Protein AF-0000000071092059 (afdb_homodimer)

Structure (mmCIF, N/CA/C/O backbone):
data_AF-0000000071092059-model_v1
#
loop_
_entity.id
_entity.type
_entity.pdbx_description
1 polymer 'AIMP2 thioredoxin-like domain-containing protein'
#
loop_
_atom_site.group_PDB
_atom_site.id
_atom_site.type_symbol
_atom_site.label_atom_id
_atom_site.label_alt_id
_atom_site.label_comp_id
_atom_site.label_asym_id
_atom_site.label_entity_id
_atom_site.label_seq_id
_atom_site.pdbx_PDB_ins_code
_atom_site.Cartn_x
_atom_site.Cartn_y
_atom_site.Cartn_z
_atom_site.occupancy
_atom_site.B_iso_or_equiv
_atom_site.auth_seq_id
_atom_site.auth_comp_id
_atom_site.auth_asym_id
_atom_site.auth_atom_id
_atom_site.pdbx_PDB_model_num
ATOM 1 N N . MET A 1 1 ? 68.812 41.031 -18.5 1 22.55 1 MET A N 1
ATOM 2 C CA . MET A 1 1 ? 69.562 40.469 -17.375 1 22.55 1 MET A CA 1
ATOM 3 C C . MET A 1 1 ? 68.625 39.969 -16.297 1 22.55 1 MET A C 1
ATOM 5 O O . MET A 1 1 ? 67.75 40.719 -15.797 1 22.55 1 MET A O 1
ATOM 9 N N . SER A 1 2 ? 68.188 38.656 -16.281 1 24.08 2 SER A N 1
ATOM 10 C CA . SER A 1 2 ? 67.125 37.75 -15.906 1 24.08 2 SER A CA 1
ATOM 11 C C . SER A 1 2 ? 67.125 37.5 -14.398 1 24.08 2 SER A C 1
ATOM 13 O O . SER A 1 2 ? 67.062 36.344 -13.961 1 24.08 2 SER A O 1
ATOM 15 N N . GLY A 1 3 ? 67.312 38.469 -13.609 1 25.03 3 GLY A N 1
ATOM 16 C CA . GLY A 1 3 ? 67.812 38.219 -12.25 1 25.03 3 GLY A CA 1
ATOM 17 C C . GLY A 1 3 ? 66.75 37.562 -11.375 1 25.03 3 GLY A C 1
ATOM 18 O O . GLY A 1 3 ? 65.625 38 -11.328 1 25.03 3 GLY A O 1
ATOM 19 N N . THR A 1 4 ? 66.812 36.219 -11.141 1 28.39 4 THR A N 1
ATOM 20 C CA . THR A 1 4 ? 66.062 35.125 -10.602 1 28.39 4 THR A CA 1
ATOM 21 C C . THR A 1 4 ? 65.75 35.312 -9.117 1 28.39 4 THR A C 1
ATOM 23 O O . THR A 1 4 ? 66.688 35.438 -8.312 1 28.39 4 THR A O 1
ATOM 26 N N . SER A 1 5 ? 64.812 36.156 -8.781 1 27.59 5 SER A N 1
ATOM 27 C CA . SER A 1 5 ? 64.562 36.594 -7.422 1 27.59 5 SER A CA 1
ATOM 28 C C . SER A 1 5 ? 64.375 35.406 -6.473 1 27.59 5 SER A C 1
ATOM 30 O O . SER A 1 5 ? 63.656 34.469 -6.773 1 27.59 5 SER A O 1
ATOM 32 N N . GLY A 1 6 ? 65.375 35 -5.691 1 26.67 6 GLY A N 1
ATOM 33 C CA . GLY A 1 6 ? 65.688 33.875 -4.805 1 26.67 6 GLY A CA 1
ATOM 34 C C . GLY A 1 6 ? 64.688 33.719 -3.656 1 26.67 6 GLY A C 1
ATOM 35 O O . GLY A 1 6 ? 64.5 34.656 -2.893 1 26.67 6 GLY A O 1
ATOM 36 N N . MET A 1 7 ? 63.594 33.094 -3.852 1 26.64 7 MET A N 1
ATOM 37 C CA . MET A 1 7 ? 62.406 32.906 -3.018 1 26.64 7 MET A CA 1
ATOM 38 C C . MET A 1 7 ? 62.781 32.344 -1.651 1 26.64 7 MET A C 1
ATOM 40 O O . MET A 1 7 ? 63.469 31.312 -1.564 1 26.64 7 MET A O 1
ATOM 44 N N . PHE A 1 8 ? 62.875 33.094 -0.642 1 26.41 8 PHE A N 1
ATOM 45 C CA . PHE A 1 8 ? 63.406 32.875 0.701 1 26.41 8 PHE A CA 1
ATOM 46 C C . PHE A 1 8 ? 62.625 31.797 1.422 1 26.41 8 PHE A C 1
ATOM 48 O O . PHE A 1 8 ? 61.375 31.797 1.399 1 26.41 8 PHE A O 1
ATOM 55 N N . LYS A 1 9 ? 63.062 30.516 1.515 1 28.25 9 LYS A N 1
ATOM 56 C CA . LYS A 1 9 ? 62.625 29.219 2.018 1 28.25 9 LYS A CA 1
ATOM 57 C C . LYS A 1 9 ? 62.406 29.266 3.525 1 28.25 9 LYS A C 1
ATOM 59 O O . LYS A 1 9 ? 63.344 29.484 4.297 1 28.25 9 LYS A O 1
ATOM 64 N N . LEU A 1 10 ? 61.344 29.922 3.93 1 23.77 10 LEU A N 1
ATOM 65 C CA . LEU A 1 10 ? 61.25 30.141 5.371 1 23.77 10 LEU A CA 1
ATOM 66 C C . LEU A 1 10 ? 61.312 28.812 6.125 1 23.77 10 LEU A C 1
ATOM 68 O O . LEU A 1 10 ? 60.781 27.797 5.66 1 23.77 10 LEU A O 1
ATOM 72 N N . LYS A 1 11 ? 62.25 28.562 6.98 1 27.44 11 LYS A N 1
ATOM 73 C CA . LYS A 1 11 ? 62.75 27.406 7.723 1 27.44 11 LYS A CA 1
ATOM 74 C C . LYS A 1 11 ? 61.719 26.938 8.758 1 27.44 11 LYS A C 1
ATOM 76 O O . LYS A 1 11 ? 61.25 27.734 9.562 1 27.44 11 LYS A O 1
ATOM 81 N N . PRO A 1 12 ? 60.938 25.906 8.461 1 30.03 12 PRO A N 1
ATOM 82 C CA . PRO A 1 12 ? 59.781 25.469 9.273 1 30.03 12 PRO A CA 1
ATOM 83 C C . PRO A 1 12 ? 60.188 25.141 10.711 1 30.03 12 PRO A C 1
ATOM 85 O O . PRO A 1 12 ? 61.188 24.453 10.945 1 30.03 12 PRO A O 1
ATOM 88 N N . PHE A 1 13 ? 60.156 26 11.602 1 24.83 13 PHE A N 1
ATOM 89 C CA . PHE A 1 13 ? 60.781 25.938 12.914 1 24.83 13 PHE A CA 1
ATOM 90 C C . PHE A 1 13 ? 60.344 24.688 13.672 1 24.83 13 PHE A C 1
ATOM 92 O O . PHE A 1 13 ? 61.156 24.031 14.32 1 24.83 13 PHE A O 1
ATOM 99 N N . TYR A 1 14 ? 59.031 24.578 14 1 26.55 14 TYR A N 1
ATOM 100 C CA . TYR A 1 14 ? 58.75 24.109 15.352 1 26.55 14 TYR A CA 1
ATOM 101 C C . TYR A 1 14 ? 58.938 22.609 15.453 1 26.55 14 TYR A C 1
ATOM 103 O O . TYR A 1 14 ? 58.562 21.859 14.555 1 26.55 14 TYR A O 1
ATOM 111 N N . ASP A 1 15 ? 59.938 22.109 16.094 1 25.19 15 ASP A N 1
ATOM 112 C CA . ASP A 1 15 ? 60.531 20.797 16.359 1 25.19 15 ASP A CA 1
ATOM 113 C C . ASP A 1 15 ? 59.594 19.922 17.188 1 25.19 15 ASP A C 1
ATOM 115 O O . ASP A 1 15 ? 59.219 20.281 18.312 1 25.19 15 ASP A O 1
ATOM 119 N N . PHE A 1 16 ? 58.562 19.344 16.625 1 24.44 16 PHE A N 1
ATOM 120 C CA . PHE A 1 16 ? 57.531 18.531 17.219 1 24.44 16 PHE A CA 1
ATOM 121 C C . PHE A 1 16 ? 58.094 17.438 18.109 1 24.44 16 PHE A C 1
ATOM 123 O O . PHE A 1 16 ? 58.688 16.469 17.609 1 24.44 16 PHE A O 1
ATOM 130 N N . ASP A 1 17 ? 58.812 17.719 19.125 1 25 17 ASP A N 1
ATOM 131 C CA . ASP A 1 17 ? 59.469 16.719 19.984 1 25 17 ASP A CA 1
ATOM 132 C C . ASP A 1 17 ? 58.469 15.641 20.406 1 25 17 ASP A C 1
ATOM 134 O O . ASP A 1 17 ? 57.344 15.945 20.797 1 25 17 ASP A O 1
ATOM 138 N N . LYS A 1 18 ? 58.656 14.336 20.125 1 28.66 18 LYS A N 1
ATOM 139 C CA . LYS A 1 18 ? 58.094 12.992 20.094 1 28.66 18 LYS A CA 1
ATOM 140 C C . LYS A 1 18 ? 57.688 12.531 21.484 1 28.66 18 LYS A C 1
ATOM 142 O O . LYS A 1 18 ? 58.375 11.688 22.078 1 28.66 18 LYS A O 1
ATOM 147 N N . THR A 1 19 ? 57.219 13.25 22.344 1 27.25 19 THR A N 1
ATOM 148 C CA . THR A 1 19 ? 57.25 12.82 23.734 1 27.25 19 THR A CA 1
ATOM 149 C C . THR A 1 19 ? 56.469 11.523 23.922 1 27.25 19 THR A C 1
ATOM 151 O O . THR A 1 19 ? 55.344 11.398 23.453 1 27.25 19 THR A O 1
ATOM 154 N N . GLN A 1 20 ? 57.094 10.398 24.344 1 27.36 20 GLN A N 1
ATOM 155 C CA . GLN A 1 20 ? 56.938 8.953 24.516 1 27.36 20 GLN A CA 1
ATOM 156 C C . GLN A 1 20 ? 55.844 8.617 25.5 1 27.36 20 GLN A C 1
ATOM 158 O O . GLN A 1 20 ? 55.938 8.914 26.688 1 27.36 20 GLN A O 1
ATOM 163 N N . ILE A 1 21 ? 54.656 9.047 25.266 1 29.7 21 ILE A N 1
ATOM 164 C CA . ILE A 1 21 ? 53.75 8.844 26.391 1 29.7 21 ILE A CA 1
ATOM 165 C C . ILE A 1 21 ? 53.625 7.355 26.703 1 29.7 21 ILE A C 1
ATOM 167 O O . ILE A 1 21 ? 53.375 6.543 25.812 1 29.7 21 ILE A O 1
ATOM 171 N N . ASP A 1 22 ? 54.188 6.898 27.781 1 26.23 22 ASP A N 1
ATOM 172 C CA . ASP A 1 22 ? 54.375 5.578 28.359 1 26.23 22 ASP A CA 1
ATOM 173 C C . ASP A 1 22 ? 53.062 4.867 28.609 1 26.23 22 ASP A C 1
ATOM 175 O O . ASP A 1 22 ? 52.188 5.375 29.328 1 26.23 22 ASP A O 1
ATOM 179 N N . LEU A 1 23 ? 52.469 4.273 27.609 1 28.61 23 LEU A N 1
ATOM 180 C CA . LEU A 1 23 ? 51.188 3.588 27.562 1 28.61 23 LEU A CA 1
ATOM 181 C C . LEU A 1 23 ? 51.125 2.48 28.609 1 28.61 23 LEU A C 1
ATOM 183 O O . LEU A 1 23 ? 52.031 1.676 28.734 1 28.61 23 LEU A O 1
ATOM 187 N N . PRO A 1 24 ? 50.406 2.633 29.719 1 26.77 24 PRO A N 1
ATOM 188 C CA . PRO A 1 24 ? 50.531 1.695 30.844 1 26.77 24 PRO A CA 1
ATOM 189 C C . PRO A 1 24 ? 50.25 0.25 30.422 1 26.77 24 PRO A C 1
ATOM 191 O O . PRO A 1 24 ? 49.531 0.003 29.469 1 26.77 24 PRO A O 1
ATOM 194 N N . ASP A 1 25 ? 51.188 -0.756 30.562 1 25.5 25 ASP A N 1
ATOM 195 C CA . ASP A 1 25 ? 51.5 -2.137 30.188 1 25.5 25 ASP A CA 1
ATOM 196 C C . ASP A 1 25 ? 50.5 -3.104 30.812 1 25.5 25 ASP A C 1
ATOM 198 O O . ASP A 1 25 ? 50.719 -4.312 30.844 1 25.5 25 ASP A O 1
ATOM 202 N N . CYS A 1 26 ? 49.438 -2.766 31.547 1 25.91 26 CYS A N 1
ATOM 203 C CA . CYS A 1 26 ? 49.062 -3.758 32.531 1 25.91 26 CYS A CA 1
ATOM 204 C C . CYS A 1 26 ? 48.5 -5.02 31.891 1 25.91 26 CYS A C 1
ATOM 206 O O . CYS A 1 26 ? 47.375 -5.047 31.438 1 25.91 26 CYS A O 1
ATOM 208 N N . MET A 1 27 ? 49.219 -5.734 31.016 1 24.56 27 MET A N 1
ATOM 209 C CA . MET A 1 27 ? 48.812 -6.836 30.141 1 24.56 27 MET A CA 1
ATOM 210 C C . MET A 1 27 ? 48.469 -8.086 30.953 1 24.56 27 MET A C 1
ATOM 212 O O . MET A 1 27 ? 49.375 -8.648 31.609 1 24.56 27 MET A O 1
ATOM 216 N N . PHE A 1 28 ? 47.438 -8.188 31.734 1 25.17 28 PHE A N 1
ATOM 217 C CA . PHE A 1 28 ? 47.344 -9.359 32.594 1 25.17 28 PHE A CA 1
ATOM 218 C C . PHE A 1 28 ? 47.469 -10.641 31.781 1 25.17 28 PHE A C 1
ATOM 220 O O . PHE A 1 28 ? 46.844 -10.75 30.719 1 25.17 28 PHE A O 1
ATOM 227 N N . LYS A 1 29 ? 48.5 -11.516 31.922 1 23.67 29 LYS A N 1
ATOM 228 C CA . LYS A 1 29 ? 49.062 -12.719 31.297 1 23.67 29 LYS A CA 1
ATOM 229 C C . LYS A 1 29 ? 48.125 -13.914 31.516 1 23.67 29 LYS A C 1
ATOM 231 O O . LYS A 1 29 ? 47.969 -14.398 32.625 1 23.67 29 LYS A O 1
ATOM 236 N N . MET A 1 30 ? 46.875 -13.969 31.172 1 25.78 30 MET A N 1
ATOM 237 C CA . MET A 1 30 ? 46.219 -15.188 31.641 1 25.78 30 MET A CA 1
ATOM 238 C C . MET A 1 30 ? 46.938 -16.438 31.141 1 25.78 30 MET A C 1
ATOM 240 O O . MET A 1 30 ? 47.5 -16.422 30.031 1 25.78 30 MET A O 1
ATOM 244 N N . ALA A 1 31 ? 47.406 -17.438 31.938 1 25.22 31 ALA A N 1
ATOM 245 C CA . ALA A 1 31 ? 48.281 -18.594 31.875 1 25.22 31 ALA A CA 1
ATOM 246 C C . ALA A 1 31 ? 47.875 -19.547 30.781 1 25.22 31 ALA A C 1
ATOM 248 O O . ALA A 1 31 ? 46.656 -19.703 30.5 1 25.22 31 ALA A O 1
ATOM 249 N N . ASN A 1 32 ? 48.75 -19.859 29.812 1 25.52 32 ASN A N 1
ATOM 250 C CA . ASN A 1 32 ? 48.844 -20.547 28.531 1 25.52 32 ASN A CA 1
ATOM 251 C C . ASN A 1 32 ? 48.5 -22.031 28.672 1 25.52 32 ASN A C 1
ATOM 253 O O . ASN A 1 32 ? 49.312 -22.812 29.172 1 25.52 32 ASN A O 1
ATOM 257 N N . ILE A 1 33 ? 47.594 -22.5 29.438 1 27.56 33 ILE A N 1
ATOM 258 C CA . ILE A 1 33 ? 47.688 -23.906 29.812 1 27.56 33 ILE A CA 1
ATOM 259 C C . ILE A 1 33 ? 47.656 -24.781 28.562 1 27.56 33 ILE A C 1
ATOM 261 O O . ILE A 1 33 ? 46.594 -25.062 28.016 1 27.56 33 ILE A O 1
ATOM 265 N N . GLN A 1 34 ? 48.469 -24.375 27.469 1 24.61 34 GLN A N 1
ATOM 266 C CA . GLN A 1 34 ? 48.531 -25.094 26.219 1 24.61 34 GLN A CA 1
ATOM 267 C C . GLN A 1 34 ? 49.094 -26.5 26.422 1 24.61 34 GLN A C 1
ATOM 269 O O . GLN A 1 34 ? 50.312 -26.688 26.562 1 24.61 34 GLN A O 1
ATOM 274 N N . GLY A 1 35 ? 48.688 -27.188 27.375 1 25.17 35 GLY A N 1
ATOM 275 C CA . GLY A 1 35 ? 49.406 -28.453 27.406 1 25.17 35 GLY A CA 1
ATOM 276 C C . GLY A 1 35 ? 49.469 -29.125 26.047 1 25.17 35 GLY A C 1
ATOM 277 O O . GLY A 1 35 ? 48.562 -29.016 25.234 1 25.17 35 GLY A O 1
ATOM 278 N N . ASN A 1 36 ? 50.688 -29.266 25.422 1 24.52 36 ASN A N 1
ATOM 279 C CA . ASN A 1 36 ? 51.281 -29.703 24.156 1 24.52 36 ASN A CA 1
ATOM 280 C C . ASN A 1 36 ? 50.844 -31.109 23.797 1 24.52 36 ASN A C 1
ATOM 282 O O . ASN A 1 36 ? 51.5 -31.797 23 1 24.52 36 ASN A O 1
ATOM 286 N N . SER A 1 37 ? 49.938 -31.812 24.391 1 26.17 37 SER A N 1
ATOM 287 C CA . SER A 1 37 ? 50.094 -33.219 24.031 1 26.17 37 SER A CA 1
ATOM 288 C C . SER A 1 37 ? 49.906 -33.406 22.516 1 26.17 37 SER A C 1
ATOM 290 O O . SER A 1 37 ? 48.969 -32.906 21.922 1 26.17 37 SER A O 1
ATOM 292 N N . SER A 1 38 ? 51.031 -33.562 21.703 1 25.45 38 SER A N 1
ATOM 293 C CA . SER A 1 38 ? 51.406 -33.75 20.297 1 25.45 38 SER A CA 1
ATOM 294 C C . SER A 1 38 ? 50.562 -34.844 19.656 1 25.45 38 SER A C 1
ATOM 296 O O . SER A 1 38 ? 50.844 -35.281 18.531 1 25.45 38 SER A O 1
ATOM 298 N N . GLN A 1 39 ? 49.531 -35.469 20.172 1 27.34 39 GLN A N 1
ATOM 299 C CA . GLN A 1 39 ? 49.25 -36.688 19.453 1 27.34 39 GLN A CA 1
ATOM 300 C C . GLN A 1 39 ? 48.906 -36.438 17.984 1 27.34 39 GLN A C 1
ATOM 302 O O . GLN A 1 39 ? 48.188 -35.5 17.672 1 27.34 39 GLN A O 1
ATOM 307 N N . THR A 1 40 ? 49.844 -36.75 17.016 1 27.28 40 THR A N 1
ATOM 308 C CA . THR A 1 40 ? 50 -36.812 15.57 1 27.28 40 THR A CA 1
ATOM 309 C C . THR A 1 40 ? 48.719 -37.281 14.898 1 27.28 40 THR A C 1
ATOM 311 O O . THR A 1 40 ? 48.719 -37.625 13.719 1 27.28 40 THR A O 1
ATOM 314 N N . ASN A 1 41 ? 47.531 -37.031 15.383 1 29.05 41 ASN A N 1
ATOM 315 C CA . ASN A 1 41 ? 46.469 -37.75 14.711 1 29.05 41 ASN A CA 1
ATOM 316 C C . ASN A 1 41 ? 46.375 -37.375 13.234 1 29.05 41 ASN A C 1
ATOM 318 O O . ASN A 1 41 ? 46.25 -36.188 12.898 1 29.05 41 ASN A O 1
ATOM 322 N N . SER A 1 42 ? 47.062 -38.094 12.281 1 32.25 42 SER A N 1
ATOM 323 C CA . SER A 1 42 ? 47.062 -38.125 10.82 1 32.25 42 SER A CA 1
ATOM 324 C C . SER A 1 42 ? 45.656 -37.812 10.281 1 32.25 42 SER A C 1
ATOM 326 O O . SER A 1 42 ? 44.688 -38.5 10.586 1 32.25 42 SER A O 1
ATOM 328 N N . GLY A 1 43 ? 45.375 -36.625 10.227 1 34.84 43 GLY A N 1
ATOM 329 C CA . GLY A 1 43 ? 44.125 -36.062 9.734 1 34.84 43 GLY A CA 1
ATOM 330 C C . GLY A 1 43 ? 43.75 -36.562 8.352 1 34.84 43 GLY A C 1
ATOM 331 O O . GLY A 1 43 ? 44.25 -36.062 7.344 1 34.84 43 GLY A O 1
ATOM 332 N N . GLU A 1 44 ? 43.656 -37.875 8.211 1 36.94 44 GLU A N 1
ATOM 333 C CA . GLU A 1 44 ? 43.219 -38.469 6.941 1 36.94 44 GLU A CA 1
ATOM 334 C C . GLU A 1 44 ? 42.031 -37.719 6.387 1 36.94 44 GLU A C 1
ATOM 336 O O . GLU A 1 44 ? 41.031 -37.562 7.09 1 36.94 44 GLU A O 1
ATOM 341 N N . VAL A 1 45 ? 42.344 -36.719 5.684 1 42.97 45 VAL A N 1
ATOM 342 C CA . VAL A 1 45 ? 41.281 -36.125 4.875 1 42.97 45 VAL A CA 1
ATOM 343 C C . VAL A 1 45 ? 40.312 -37.188 4.395 1 42.97 45 VAL A C 1
ATOM 345 O O . VAL A 1 45 ? 40.719 -38.219 3.877 1 42.97 45 VAL A O 1
ATOM 348 N N . ASP A 1 46 ? 39.219 -37.312 4.988 1 46.66 46 ASP A N 1
ATOM 349 C CA . ASP A 1 46 ? 38.219 -38.344 4.695 1 46.66 46 ASP A CA 1
ATOM 350 C C . ASP A 1 46 ? 38.031 -38.5 3.191 1 46.66 46 ASP A C 1
ATOM 352 O O . ASP A 1 46 ? 37.812 -37.5 2.482 1 46.66 46 ASP A O 1
ATOM 356 N N . PRO A 1 47 ? 38.5 -39.531 2.555 1 52.84 47 PRO A N 1
ATOM 357 C CA . PRO A 1 47 ? 38.375 -39.875 1.13 1 52.84 47 PRO A CA 1
ATOM 358 C C . PRO A 1 47 ? 36.969 -39.562 0.577 1 52.84 47 PRO A C 1
ATOM 360 O O . PRO A 1 47 ? 36.844 -39.25 -0.613 1 52.84 47 PRO A O 1
ATOM 363 N N . ALA A 1 48 ? 35.938 -39.469 1.401 1 49.94 48 ALA A N 1
ATOM 364 C CA . ALA A 1 48 ? 34.562 -39.25 0.923 1 49.94 48 ALA A CA 1
ATOM 365 C C . ALA A 1 48 ? 34.375 -37.781 0.467 1 49.94 48 ALA A C 1
ATOM 367 O O . ALA A 1 48 ? 33.719 -37.531 -0.528 1 49.94 48 ALA A O 1
ATOM 368 N N . VAL A 1 49 ? 35 -36.906 1.198 1 55.66 49 VAL A N 1
ATOM 369 C CA . VAL A 1 49 ? 34.875 -35.5 0.849 1 55.66 49 VAL A CA 1
ATOM 370 C C . VAL A 1 49 ? 35.625 -35.219 -0.453 1 55.66 49 VAL A C 1
ATOM 372 O O . VAL A 1 49 ? 35.125 -34.469 -1.313 1 55.66 49 VAL A O 1
ATOM 375 N N . ALA A 1 50 ? 36.719 -35.875 -0.633 1 53.56 50 ALA A N 1
ATOM 376 C CA . ALA A 1 50 ? 37.5 -35.719 -1.865 1 53.56 50 ALA A CA 1
ATOM 377 C C . ALA A 1 50 ? 36.719 -36.281 -3.062 1 53.56 50 ALA A C 1
ATOM 379 O O . ALA A 1 50 ? 36.719 -35.688 -4.137 1 53.56 50 ALA A O 1
ATOM 380 N N . ALA A 1 51 ? 35.969 -37.406 -2.828 1 57.25 51 ALA A N 1
ATOM 381 C CA . ALA A 1 51 ? 35.188 -38 -3.896 1 57.25 51 ALA A CA 1
ATOM 382 C C . ALA A 1 51 ? 34.031 -37.094 -4.293 1 57.25 51 ALA A C 1
ATOM 384 O O . ALA A 1 51 ? 33.719 -36.969 -5.477 1 57.25 51 ALA A O 1
ATOM 385 N N . LEU A 1 52 ? 33.375 -36.438 -3.305 1 54.31 52 LEU A N 1
ATOM 386 C CA . LEU A 1 52 ? 32.25 -35.531 -3.57 1 54.31 52 LEU A CA 1
ATOM 387 C C . LEU A 1 52 ? 32.719 -34.312 -4.32 1 54.31 52 LEU A C 1
ATOM 389 O O . LEU A 1 52 ? 32.031 -33.812 -5.234 1 54.31 52 LEU A O 1
ATOM 393 N N . GLU A 1 53 ? 33.906 -33.812 -4.012 1 56.22 53 GLU A N 1
ATOM 394 C CA . GLU A 1 53 ? 34.469 -32.656 -4.703 1 56.22 53 GLU A CA 1
ATOM 395 C C . GLU A 1 53 ? 34.812 -33 -6.152 1 56.22 53 GLU A C 1
ATOM 397 O O . GLU A 1 53 ? 34.594 -32.188 -7.059 1 56.22 53 GLU A O 1
ATOM 402 N N . ARG A 1 54 ? 35.312 -34.219 -6.348 1 57.53 54 ARG A N 1
ATOM 403 C CA . ARG A 1 54 ? 35.625 -34.656 -7.699 1 57.53 54 ARG A CA 1
ATOM 404 C C . ARG A 1 54 ? 34.344 -34.844 -8.523 1 57.53 54 ARG A C 1
ATOM 406 O O . ARG A 1 54 ? 34.281 -34.469 -9.695 1 57.53 54 ARG A O 1
ATOM 413 N N . ARG A 1 55 ? 33.188 -35.312 -7.898 1 55.62 55 ARG A N 1
ATOM 414 C CA . ARG A 1 55 ? 31.938 -35.469 -8.602 1 55.62 55 ARG A CA 1
ATOM 415 C C . ARG A 1 55 ? 31.344 -34.094 -8.953 1 55.62 55 ARG A C 1
ATOM 417 O O . ARG A 1 55 ? 30.812 -33.906 -10.055 1 55.62 55 ARG A O 1
ATOM 424 N N . GLN A 1 56 ? 31.547 -33.125 -8.047 1 51.25 56 GLN A N 1
ATOM 425 C CA . GLN A 1 56 ? 31.031 -31.797 -8.328 1 51.25 56 GLN A CA 1
ATOM 426 C C . GLN A 1 56 ? 31.797 -31.141 -9.477 1 51.25 56 GLN A C 1
ATOM 428 O O . GLN A 1 56 ? 31.203 -30.516 -10.352 1 51.25 56 GLN A O 1
ATOM 433 N N . GLU A 1 57 ? 33.031 -31.312 -9.477 1 59.47 57 GLU A N 1
ATOM 434 C CA . GLU A 1 57 ? 33.844 -30.734 -10.547 1 59.47 57 GLU A CA 1
ATOM 435 C C . GLU A 1 57 ? 33.531 -31.391 -11.891 1 59.47 57 GLU A C 1
ATOM 437 O O . GLU A 1 57 ? 33.5 -30.719 -12.914 1 59.47 57 GLU A O 1
ATOM 442 N N . ALA A 1 58 ? 33.219 -32.719 -11.859 1 60.09 58 ALA A N 1
ATOM 443 C CA . ALA A 1 58 ? 32.875 -33.406 -13.086 1 60.09 58 ALA A CA 1
ATOM 444 C C . ALA A 1 58 ? 31.531 -32.938 -13.625 1 60.09 58 ALA A C 1
ATOM 446 O O . ALA A 1 58 ? 31.375 -32.719 -14.828 1 60.09 58 ALA A O 1
ATOM 447 N N . ILE A 1 59 ? 30.562 -32.688 -12.703 1 52.88 59 ILE A N 1
ATOM 448 C CA . ILE A 1 59 ? 29.234 -32.219 -13.102 1 52.88 59 ILE A CA 1
ATOM 449 C C . ILE A 1 59 ? 29.312 -30.797 -13.633 1 52.88 59 ILE A C 1
ATOM 451 O O . ILE A 1 59 ? 28.703 -30.469 -14.648 1 52.88 59 ILE A O 1
ATOM 455 N N . LEU A 1 60 ? 30.188 -29.953 -13.078 1 58.22 60 LEU A N 1
ATOM 456 C CA . LEU A 1 60 ? 30.344 -28.578 -13.539 1 58.22 60 LEU A CA 1
ATOM 457 C C . LEU A 1 60 ? 31.031 -28.531 -14.898 1 58.22 60 LEU A C 1
ATOM 459 O O . LEU A 1 60 ? 30.672 -27.734 -15.766 1 58.22 60 LEU A O 1
ATOM 463 N N . THR A 1 61 ? 31.969 -29.453 -15.102 1 60.84 61 THR A N 1
ATOM 464 C CA . THR A 1 61 ? 32.625 -29.547 -16.391 1 60.84 61 THR A CA 1
ATOM 465 C C . THR A 1 61 ? 31.672 -30.047 -17.469 1 60.84 61 THR A C 1
ATOM 467 O O . THR A 1 61 ? 31.672 -29.547 -18.594 1 60.84 61 THR A O 1
ATOM 470 N N . ASP A 1 62 ? 30.734 -30.969 -17.078 1 56.62 62 ASP A N 1
ATOM 471 C CA . ASP A 1 62 ? 29.734 -31.484 -18.016 1 56.62 62 ASP A CA 1
ATOM 472 C C . ASP A 1 62 ? 28.719 -30.406 -18.375 1 56.62 62 ASP A C 1
ATOM 474 O O . ASP A 1 62 ? 28.328 -30.281 -19.531 1 56.62 62 ASP A O 1
ATOM 478 N N . LEU A 1 63 ? 28.375 -29.594 -17.406 1 53.56 63 LEU A N 1
ATOM 479 C CA . LEU A 1 63 ? 27.422 -28.516 -17.656 1 53.56 63 LEU A CA 1
ATOM 480 C C . LEU A 1 63 ? 28.031 -27.438 -18.547 1 53.56 63 LEU A C 1
ATOM 482 O O . LEU A 1 63 ? 27.375 -26.906 -19.438 1 53.56 63 LEU A O 1
ATOM 486 N N . ARG A 1 64 ? 29.297 -27.188 -18.359 1 52.5 64 ARG A N 1
ATOM 487 C CA . ARG A 1 64 ? 30 -26.219 -19.203 1 52.5 64 ARG A CA 1
ATOM 488 C C . ARG A 1 64 ? 30.156 -26.734 -20.625 1 52.5 64 ARG A C 1
ATOM 490 O O . ARG A 1 64 ? 30 -25.984 -21.594 1 52.5 64 ARG A O 1
ATOM 497 N N . SER A 1 65 ? 30.359 -28.078 -20.75 1 56.78 65 SER A N 1
ATOM 498 C CA . SER A 1 65 ? 30.469 -28.688 -22.062 1 56.78 65 SER A CA 1
ATOM 499 C C . SER A 1 65 ? 29.141 -28.672 -22.812 1 56.78 65 SER A C 1
ATOM 501 O O . SER A 1 65 ? 29.094 -28.438 -24.016 1 56.78 65 SER A O 1
ATOM 503 N N . MET A 1 66 ? 28.016 -28.891 -22.047 1 51.25 66 MET A N 1
ATOM 504 C CA . MET A 1 66 ? 26.688 -28.875 -22.641 1 51.25 66 MET A CA 1
ATOM 505 C C . MET A 1 66 ? 26.281 -27.469 -23.062 1 51.25 66 MET A C 1
ATOM 507 O O . MET A 1 66 ? 25.656 -27.266 -24.109 1 51.25 66 MET A O 1
ATOM 511 N N . GLU A 1 67 ? 26.703 -26.453 -22.391 1 50.47 67 GLU A N 1
ATOM 512 C CA . GLU A 1 67 ? 26.469 -25.062 -22.75 1 50.47 67 GLU A CA 1
ATOM 513 C C . GLU A 1 67 ? 27.203 -24.688 -24.031 1 50.47 67 GLU A C 1
ATOM 515 O O . GLU A 1 67 ? 26.656 -24 -24.891 1 50.47 67 GLU A O 1
ATOM 520 N N . THR A 1 68 ? 28.391 -25.203 -24.172 1 54.03 68 THR A N 1
ATOM 521 C CA . THR A 1 68 ? 29.156 -24.938 -25.391 1 54.03 68 THR A CA 1
ATOM 522 C C . THR A 1 68 ? 28.531 -25.641 -26.578 1 54.03 68 THR A C 1
ATOM 524 O O . THR A 1 68 ? 28.516 -25.094 -27.688 1 54.03 68 THR A O 1
ATOM 527 N N . GLU A 1 69 ? 27.891 -26.859 -26.359 1 51.12 69 GLU A N 1
ATOM 528 C CA . GLU A 1 69 ? 27.281 -27.625 -27.438 1 51.12 69 GLU A CA 1
ATOM 529 C C . GLU A 1 69 ? 25.953 -27 -27.875 1 51.12 69 GLU A C 1
ATOM 531 O O . GLU A 1 69 ? 25.656 -26.922 -29.062 1 51.12 69 GLU A O 1
ATOM 536 N N . VAL A 1 70 ? 25.234 -26.469 -26.969 1 47.34 70 VAL A N 1
ATOM 537 C CA . VAL A 1 70 ? 23.953 -25.844 -27.312 1 47.34 70 VAL A CA 1
ATOM 538 C C . VAL A 1 70 ? 24.203 -24.5 -28 1 47.34 70 VAL A C 1
ATOM 540 O O . VAL A 1 70 ? 23.516 -24.141 -28.953 1 47.34 70 VAL A O 1
ATOM 543 N N . ALA A 1 71 ? 25.25 -23.781 -27.641 1 45.28 71 ALA A N 1
ATOM 544 C CA . ALA A 1 71 ? 25.625 -22.562 -28.359 1 45.28 71 ALA A CA 1
ATOM 545 C C . ALA A 1 71 ? 25.984 -22.859 -29.812 1 45.28 71 ALA A C 1
ATOM 547 O O . ALA A 1 71 ? 25.641 -22.094 -30.719 1 45.28 71 ALA A O 1
ATOM 548 N N . ALA A 1 72 ? 26.547 -24.016 -30.031 1 42.09 72 ALA A N 1
ATOM 549 C CA . ALA A 1 72 ? 26.953 -24.375 -31.391 1 42.09 72 ALA A CA 1
ATOM 550 C C . ALA A 1 72 ? 25.734 -24.719 -32.25 1 42.09 72 ALA A C 1
ATOM 552 O O . ALA A 1 72 ? 25.734 -24.469 -33.438 1 42.09 72 ALA A O 1
ATOM 553 N N . LEU A 1 73 ? 24.688 -25.328 -31.625 1 39.69 73 LEU A N 1
ATOM 554 C CA . LEU A 1 73 ? 23.531 -25.75 -32.406 1 39.69 73 LEU A CA 1
ATOM 555 C C . LEU A 1 73 ? 22.625 -24.562 -32.75 1 39.69 73 LEU A C 1
ATOM 557 O O . LEU A 1 73 ? 21.984 -24.547 -33.781 1 39.69 73 LEU A O 1
ATOM 561 N N . THR A 1 74 ? 22.547 -23.516 -31.906 1 36.84 74 THR A N 1
ATOM 562 C CA . THR A 1 74 ? 21.656 -22.406 -32.188 1 36.84 74 THR A CA 1
ATOM 563 C C . THR A 1 74 ? 22.141 -21.609 -33.406 1 36.84 74 THR A C 1
ATOM 565 O O . THR A 1 74 ? 21.375 -20.875 -34.031 1 36.84 74 THR A O 1
ATOM 568 N N . THR A 1 75 ? 23.422 -21.703 -33.719 1 38.38 75 THR A N 1
ATOM 569 C CA . THR A 1 75 ? 23.875 -20.969 -34.906 1 38.38 75 THR A CA 1
ATOM 570 C C . THR A 1 75 ? 23.234 -21.531 -36.156 1 38.38 75 THR A C 1
ATOM 572 O O . THR A 1 75 ? 23.141 -20.844 -37.188 1 38.38 75 THR A O 1
ATOM 575 N N . LYS A 1 76 ? 23.016 -22.859 -36.25 1 35.59 76 LYS A N 1
ATOM 576 C CA . LYS A 1 76 ? 22.688 -23.422 -37.562 1 35.59 76 LYS A CA 1
ATOM 577 C C . LYS A 1 76 ? 21.234 -23.156 -37.938 1 35.59 76 LYS A C 1
ATOM 579 O O . LYS A 1 76 ? 20.812 -23.453 -39.062 1 35.59 76 LYS A O 1
ATOM 584 N N . ILE A 1 77 ? 20.219 -23.094 -37.062 1 32.31 77 ILE A N 1
ATOM 585 C CA . ILE A 1 77 ? 18.859 -23.219 -37.594 1 32.31 77 ILE A CA 1
ATOM 586 C C . ILE A 1 77 ? 18.375 -21.859 -38.094 1 32.31 77 ILE A C 1
ATOM 588 O O . ILE A 1 77 ? 18.016 -20.984 -37.344 1 32.31 77 ILE A O 1
ATOM 592 N N . GLN A 1 78 ? 19.203 -21.234 -39.062 1 31.94 78 GLN A N 1
ATOM 593 C CA . GLN A 1 78 ? 18.797 -20.031 -39.781 1 31.94 78 GLN A CA 1
ATOM 594 C C . GLN A 1 78 ? 17.547 -20.281 -40.625 1 31.94 78 GLN A C 1
ATOM 596 O O . GLN A 1 78 ? 17.594 -21.016 -41.625 1 31.94 78 GLN A O 1
ATOM 601 N N . PRO A 1 79 ? 16.266 -20.531 -40.031 1 28.84 79 PRO A N 1
ATOM 602 C CA . PRO A 1 79 ? 15.172 -20.781 -40.969 1 28.84 79 PRO A CA 1
ATOM 603 C C . PRO A 1 79 ? 14.992 -19.641 -41.969 1 28.84 79 PRO A C 1
ATOM 605 O O . PRO A 1 79 ? 15.227 -18.484 -41.625 1 28.84 79 PRO A O 1
ATOM 608 N N . ASN A 1 80 ? 15.18 -19.844 -43.219 1 27.33 80 ASN A N 1
ATOM 609 C CA . ASN A 1 80 ? 14.875 -19.094 -44.438 1 27.33 80 ASN A CA 1
ATOM 610 C C . ASN A 1 80 ? 13.391 -18.734 -44.5 1 27.33 80 ASN A C 1
ATOM 612 O O . ASN A 1 80 ? 12.586 -19.531 -45 1 27.33 80 ASN A O 1
ATOM 616 N N . ALA A 1 81 ? 12.648 -18.344 -43.469 1 25.75 81 ALA A N 1
ATOM 617 C CA . ALA A 1 81 ? 11.211 -18.156 -43.625 1 25.75 81 ALA A CA 1
ATOM 618 C C . ALA A 1 81 ? 10.93 -17.078 -44.688 1 25.75 81 ALA A C 1
ATOM 620 O O . ALA A 1 81 ? 11.562 -16.031 -44.688 1 25.75 81 ALA A O 1
ATOM 621 N N . GLN A 1 82 ? 10.367 -17.422 -45.781 1 26.34 82 GLN A N 1
ATOM 622 C CA . GLN A 1 82 ? 9.773 -16.734 -46.938 1 26.34 82 GLN A CA 1
ATOM 623 C C . GLN A 1 82 ? 8.812 -15.641 -46.469 1 26.34 82 GLN A C 1
ATOM 625 O O . GLN A 1 82 ? 8.164 -15.766 -45.438 1 26.34 82 GLN A O 1
ATOM 630 N N . ASP A 1 83 ? 8.766 -14.492 -47.188 1 26.28 83 ASP A N 1
ATOM 631 C CA . ASP A 1 83 ? 8.312 -13.102 -47.125 1 26.28 83 ASP A CA 1
ATOM 632 C C . ASP A 1 83 ? 6.793 -13.016 -47.25 1 26.28 83 ASP A C 1
ATOM 634 O O . ASP A 1 83 ? 6.25 -12.859 -48.344 1 26.28 83 ASP A O 1
ATOM 638 N N . LYS A 1 84 ? 5.938 -13.977 -46.875 1 26.25 84 LYS A N 1
ATOM 639 C CA . LYS A 1 84 ? 4.574 -13.68 -47.312 1 26.25 84 LYS A CA 1
ATOM 640 C C . LYS A 1 84 ? 4.129 -12.312 -46.812 1 26.25 84 LYS A C 1
ATOM 642 O O . LYS A 1 84 ? 4.496 -11.891 -45.719 1 26.25 84 LYS A O 1
ATOM 647 N N . THR A 1 85 ? 3.57 -11.438 -47.688 1 26.73 85 THR A N 1
ATOM 648 C CA . THR A 1 85 ? 3.059 -10.078 -47.75 1 26.73 85 THR A CA 1
ATOM 649 C C . THR A 1 85 ? 1.944 -9.852 -46.75 1 26.73 85 THR A C 1
ATOM 651 O O . THR A 1 85 ? 0.85 -10.406 -46.875 1 26.73 85 THR A O 1
ATOM 654 N N . SER A 1 86 ? 2.23 -9.906 -45.438 1 25.08 86 SER A N 1
ATOM 655 C CA . SER A 1 86 ? 1.234 -9.781 -44.375 1 25.08 86 SER A CA 1
ATOM 656 C C . SER A 1 86 ? 0.51 -8.438 -44.469 1 25.08 86 SER A C 1
ATOM 658 O O . SER A 1 86 ? 1.13 -7.406 -44.75 1 25.08 86 SER A O 1
ATOM 660 N N . ALA A 1 87 ? -0.778 -8.547 -44.875 1 27.95 87 ALA A N 1
ATOM 661 C CA . ALA A 1 87 ? -1.728 -7.434 -44.844 1 27.95 87 ALA A CA 1
ATOM 662 C C . ALA A 1 87 ? -1.607 -6.633 -43.562 1 27.95 87 ALA A C 1
ATOM 664 O O . ALA A 1 87 ? -1.37 -7.199 -42.5 1 27.95 87 ALA A O 1
ATOM 665 N N . PRO A 1 88 ? -1.476 -5.254 -43.625 1 27.28 88 PRO A N 1
ATOM 666 C CA . PRO A 1 88 ? -1.186 -4.293 -42.562 1 27.28 88 PRO A CA 1
ATOM 667 C C . PRO A 1 88 ? -2.258 -4.273 -41.469 1 27.28 88 PRO A C 1
ATOM 669 O O . PRO A 1 88 ? -3.344 -3.729 -41.656 1 27.28 88 PRO A O 1
ATOM 672 N N . SER A 1 89 ? -2.783 -5.422 -41.031 1 28.33 89 SER A N 1
ATOM 673 C CA . SER A 1 89 ? -3.793 -5.18 -40 1 28.33 89 SER A CA 1
ATOM 674 C C . SER A 1 89 ? -3.256 -4.273 -38.906 1 28.33 89 SER A C 1
ATOM 676 O O . SER A 1 89 ? -2.135 -4.465 -38.406 1 28.33 89 SER A O 1
ATOM 678 N N . THR A 1 90 ? -3.682 -3.031 -38.844 1 27.61 90 THR A N 1
ATOM 679 C CA . THR A 1 90 ? -3.416 -2.002 -37.844 1 27.61 90 THR A CA 1
ATOM 680 C C . THR A 1 90 ? -3.635 -2.547 -36.438 1 27.61 90 THR A C 1
ATOM 682 O O . THR A 1 90 ? -4.773 -2.631 -35.969 1 27.61 90 THR A O 1
ATOM 685 N N . SER A 1 91 ? -3.389 -3.75 -36.156 1 26.48 91 SER A N 1
ATOM 686 C CA . SER A 1 91 ? -3.555 -4.137 -34.75 1 26.48 91 SER A CA 1
ATOM 687 C C . SER A 1 91 ? -2.799 -3.189 -33.844 1 26.48 91 SER A C 1
ATOM 689 O O . SER A 1 91 ? -1.623 -2.898 -34.062 1 26.48 91 SER A O 1
ATOM 691 N N . ALA A 1 92 ? -3.596 -2.188 -33.281 1 29.22 92 ALA A N 1
ATOM 692 C CA . ALA A 1 92 ? -2.992 -1.453 -32.188 1 29.22 92 ALA A CA 1
ATOM 693 C C . ALA A 1 92 ? -2.031 -2.34 -31.391 1 29.22 92 ALA A C 1
ATOM 695 O O . ALA A 1 92 ? -2.402 -3.43 -30.953 1 29.22 92 ALA A O 1
ATOM 696 N N . SER A 1 93 ? -0.877 -2.455 -31.812 1 30.14 93 SER A N 1
ATOM 697 C CA . SER A 1 93 ? 0.193 -3.176 -31.141 1 30.14 93 SER A CA 1
ATOM 698 C C . SER A 1 93 ? 0.079 -3.031 -29.625 1 30.14 93 SER A C 1
ATOM 700 O O . SER A 1 93 ? 0.002 -1.915 -29.109 1 30.14 93 SER A O 1
ATOM 702 N N . PRO A 1 94 ? -0.575 -4.008 -28.906 1 32.88 94 PRO A N 1
ATOM 703 C CA . PRO A 1 94 ? -0.566 -3.906 -27.453 1 32.88 94 PRO A CA 1
ATOM 704 C C . PRO A 1 94 ? 0.696 -3.232 -26.906 1 32.88 94 PRO A C 1
ATOM 706 O O . PRO A 1 94 ? 1.791 -3.467 -27.438 1 32.88 94 PRO A O 1
ATOM 709 N N . SER A 1 95 ? 0.587 -1.927 -26.703 1 32.38 95 SER A N 1
ATOM 710 C CA . SER A 1 95 ? 1.701 -1.294 -26.016 1 32.38 95 SER A CA 1
ATOM 711 C C . SER A 1 95 ? 2.379 -2.268 -25.047 1 32.38 95 SER A C 1
ATOM 713 O O . SER A 1 95 ? 1.748 -2.764 -24.109 1 32.38 95 SER A O 1
ATOM 715 N N . SER A 1 96 ? 3.076 -3.275 -25.5 1 36 96 SER A N 1
ATOM 716 C CA . SER A 1 96 ? 3.961 -4.141 -24.719 1 36 96 SER A CA 1
ATOM 717 C C . SER A 1 96 ? 4.504 -3.422 -23.5 1 36 96 SER A C 1
ATOM 719 O O . SER A 1 96 ? 5.074 -2.336 -23.609 1 36 96 SER A O 1
ATOM 721 N N . SER A 1 97 ? 3.754 -3.328 -22.422 1 42.41 97 SER A N 1
ATOM 722 C CA . SER A 1 97 ? 4.375 -2.889 -21.188 1 42.41 97 SER A CA 1
ATOM 723 C C . SER A 1 97 ? 5.887 -3.102 -21.219 1 42.41 97 SER A C 1
ATOM 725 O O . SER A 1 97 ? 6.359 -4.176 -21.594 1 42.41 97 SER A O 1
ATOM 727 N N . LYS A 1 98 ? 6.66 -2.018 -21.531 1 44.47 98 LYS A N 1
ATOM 728 C CA . LYS A 1 98 ? 8.117 -2.037 -21.656 1 44.47 98 LYS A CA 1
ATO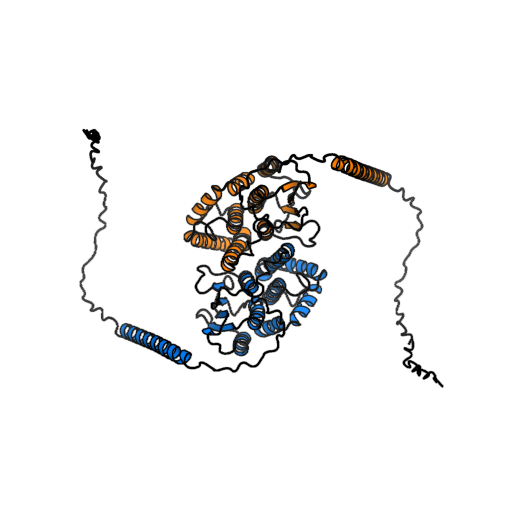M 729 C C . LYS A 1 98 ? 8.742 -3.021 -20.672 1 44.47 98 LYS A C 1
ATOM 731 O O . LYS A 1 98 ? 8.852 -2.734 -19.484 1 44.47 98 LYS A O 1
ATOM 736 N N . LEU A 1 99 ? 8.359 -4.293 -20.703 1 50.5 99 LEU A N 1
ATOM 737 C CA . LEU A 1 99 ? 9.367 -5.141 -20.062 1 50.5 99 LEU A CA 1
ATOM 738 C C . LEU A 1 99 ? 10.758 -4.527 -20.188 1 50.5 99 LEU A C 1
ATOM 740 O O . LEU A 1 99 ? 11.055 -3.854 -21.172 1 50.5 99 LEU A O 1
ATOM 744 N N . VAL A 1 100 ? 11.453 -4.43 -18.984 1 49.16 100 VAL A N 1
ATOM 745 C CA . VAL A 1 100 ? 12.781 -3.832 -18.969 1 49.16 100 VAL A CA 1
ATOM 746 C C . VAL A 1 100 ? 13.453 -4.023 -20.328 1 49.16 100 VAL A C 1
ATOM 748 O O . VAL A 1 100 ? 13.148 -4.973 -21.047 1 49.16 100 VAL A O 1
ATOM 751 N N . SER A 1 101 ? 14.211 -3.084 -20.812 1 48.62 101 SER A N 1
ATOM 752 C CA . SER A 1 101 ? 15.086 -3.068 -21.984 1 48.62 101 SER A CA 1
ATOM 753 C C . SER A 1 101 ? 15.547 -4.477 -22.344 1 48.62 101 SER A C 1
ATOM 755 O O . SER A 1 101 ? 16.5 -4.996 -21.766 1 48.62 101 SER A O 1
ATOM 757 N N . GLY A 1 102 ? 14.719 -5.246 -23.078 1 59.19 102 GLY A N 1
ATOM 758 C CA . GLY A 1 102 ? 15.086 -6.32 -23.984 1 59.19 102 GLY A CA 1
ATOM 759 C C . GLY A 1 102 ? 15.508 -7.59 -23.281 1 59.19 102 GLY A C 1
ATOM 760 O O . GLY A 1 102 ? 15.695 -8.633 -23.906 1 59.19 102 GLY A O 1
ATOM 761 N N . GLY A 1 103 ? 15.57 -7.652 -21.922 1 75.19 103 GLY A N 1
ATOM 762 C CA . GLY A 1 103 ? 16.047 -8.891 -21.328 1 75.19 103 GLY A CA 1
ATOM 763 C C . GLY A 1 103 ? 14.977 -9.617 -20.531 1 75.19 103 GLY A C 1
ATOM 764 O O . GLY A 1 103 ? 13.836 -9.172 -20.469 1 75.19 103 GLY A O 1
ATOM 765 N N . LEU A 1 104 ? 15.195 -10.891 -20.219 1 86.94 104 LEU A N 1
ATOM 766 C CA . LEU A 1 104 ? 14.352 -11.758 -19.406 1 86.94 104 LEU A CA 1
ATOM 767 C C . LEU A 1 104 ? 14.133 -11.164 -18.016 1 86.94 104 LEU A C 1
ATOM 769 O O . LEU A 1 104 ? 15.102 -10.812 -17.328 1 86.94 104 LEU A O 1
ATOM 773 N N . HIS A 1 105 ? 12.852 -10.961 -17.734 1 90.38 105 HIS A N 1
ATOM 774 C CA . HIS A 1 105 ? 12.508 -10.578 -16.375 1 90.38 105 HIS A CA 1
ATOM 775 C C . HIS A 1 105 ? 12.328 -11.805 -15.477 1 90.38 105 HIS A C 1
ATOM 777 O O . HIS A 1 105 ? 11.359 -12.555 -15.641 1 90.38 105 HIS A O 1
ATOM 783 N N . ASP A 1 106 ? 13.273 -11.969 -14.516 1 91.88 106 ASP A N 1
ATOM 784 C CA . ASP A 1 106 ? 13.336 -13.195 -13.727 1 91.88 106 ASP A CA 1
ATOM 785 C C . ASP A 1 106 ? 12.945 -12.93 -12.273 1 91.88 106 ASP A C 1
ATOM 787 O O . ASP A 1 106 ? 13.633 -12.18 -11.57 1 91.88 106 ASP A O 1
ATOM 791 N N . VAL A 1 107 ? 11.836 -13.617 -11.875 1 94.12 107 VAL A N 1
ATOM 792 C CA . VAL A 1 107 ? 11.375 -13.414 -10.508 1 94.12 107 VAL A CA 1
ATOM 793 C C . VAL A 1 107 ? 11.258 -14.766 -9.797 1 94.12 107 VAL A C 1
ATOM 795 O O . VAL A 1 107 ? 10.883 -15.766 -10.414 1 94.12 107 VAL A O 1
ATOM 798 N N . VAL A 1 108 ? 11.633 -14.773 -8.5 1 95.75 108 VAL A N 1
ATOM 799 C CA . VAL A 1 108 ? 11.477 -15.945 -7.645 1 95.75 108 VAL A CA 1
ATOM 800 C C . VAL A 1 108 ? 10.492 -15.633 -6.52 1 95.75 108 VAL A C 1
ATOM 802 O O . VAL A 1 108 ? 10.68 -14.672 -5.766 1 95.75 108 VAL A O 1
ATOM 805 N N . ILE A 1 109 ? 9.438 -16.422 -6.426 1 96.94 109 ILE A N 1
ATOM 806 C CA . ILE A 1 109 ? 8.398 -16.203 -5.43 1 96.94 109 ILE A CA 1
ATOM 807 C C . ILE A 1 109 ? 8.414 -17.328 -4.402 1 96.94 109 ILE A C 1
ATOM 809 O O . ILE A 1 109 ? 8.406 -18.5 -4.77 1 96.94 109 ILE A O 1
ATOM 813 N N . TYR A 1 110 ? 8.484 -16.984 -3.135 1 97 110 TYR A N 1
ATOM 814 C CA . TYR A 1 110 ? 8.367 -17.922 -2.025 1 97 110 TYR A CA 1
ATOM 815 C C . TYR A 1 110 ? 6.977 -17.844 -1.402 1 97 110 TYR A C 1
ATOM 817 O O . TYR A 1 110 ? 6.508 -16.766 -1.035 1 97 110 TYR A O 1
ATOM 825 N N . ALA A 1 111 ? 6.297 -18.922 -1.339 1 97.25 111 ALA A N 1
ATOM 826 C CA . ALA A 1 111 ? 4.949 -18.953 -0.77 1 97.25 111 ALA A CA 1
ATOM 827 C C . ALA A 1 111 ? 4.711 -20.25 0.007 1 97.25 111 ALA A C 1
ATOM 829 O O . ALA A 1 111 ? 5.375 -21.25 -0.234 1 97.25 111 ALA A O 1
ATOM 830 N N . ASN A 1 112 ? 3.826 -20.141 0.949 1 96.44 112 ASN A N 1
ATOM 831 C CA . ASN A 1 112 ? 3.41 -21.312 1.719 1 96.44 112 ASN A CA 1
ATOM 832 C C . ASN A 1 112 ? 2.264 -22.047 1.035 1 96.44 112 ASN A C 1
ATOM 834 O O . ASN A 1 112 ? 1.212 -21.469 0.769 1 96.44 112 ASN A O 1
ATOM 838 N N . PRO A 1 113 ? 2.426 -23.359 0.811 1 94.62 113 PRO A N 1
ATOM 839 C CA . PRO A 1 113 ? 1.366 -24.094 0.115 1 94.62 113 PRO A CA 1
ATOM 840 C C . PRO A 1 113 ? 0.11 -24.266 0.966 1 94.62 113 PRO A C 1
ATOM 842 O O . PRO A 1 113 ? -0.97 -24.531 0.432 1 94.62 113 PRO A O 1
ATOM 845 N N . ASN A 1 114 ? 0.231 -24.141 2.285 1 92.69 114 ASN A N 1
ATOM 846 C CA . ASN A 1 114 ? -0.924 -24.25 3.17 1 92.69 114 ASN A CA 1
ATOM 847 C C . ASN A 1 114 ? -1.723 -22.953 3.217 1 92.69 114 ASN A C 1
ATOM 849 O O . ASN A 1 114 ? -2.867 -22.938 3.674 1 92.69 114 ASN A O 1
ATOM 853 N N . ASN A 1 115 ? -1.137 -21.859 2.857 1 92.88 115 ASN A N 1
ATOM 854 C CA . ASN A 1 115 ? -1.772 -20.562 2.703 1 92.88 115 ASN A CA 1
ATOM 855 C C . ASN A 1 115 ? -1.348 -19.875 1.406 1 92.88 115 ASN A C 1
ATOM 857 O O . ASN A 1 115 ? -0.732 -18.812 1.433 1 92.88 115 ASN A O 1
ATOM 861 N N . PRO A 1 116 ? -1.779 -20.516 0.363 1 95.25 116 PRO A N 1
ATOM 862 C CA . PRO A 1 116 ? -1.328 -19.984 -0.925 1 95.25 116 PRO A CA 1
ATOM 863 C C . PRO A 1 116 ? -1.924 -18.609 -1.238 1 95.25 116 PRO A C 1
ATOM 865 O O . PRO A 1 116 ? -3.084 -18.344 -0.909 1 95.25 116 PRO A O 1
ATOM 868 N N . PRO A 1 117 ? -1.12 -17.672 -1.787 1 96.12 117 PRO A N 1
ATOM 869 C CA . PRO A 1 117 ? -1.65 -16.391 -2.242 1 96.12 117 PRO A CA 1
ATOM 870 C C . PRO A 1 117 ? -2.516 -16.516 -3.494 1 96.12 117 PRO A C 1
ATOM 872 O O . PRO A 1 117 ? -1.995 -16.5 -4.613 1 96.12 117 PRO A O 1
ATOM 875 N N . TYR A 1 118 ? -3.818 -16.469 -3.355 1 97.25 118 TYR A N 1
ATOM 876 C CA . TYR A 1 118 ? -4.738 -16.719 -4.461 1 97.25 118 TYR A CA 1
ATOM 877 C C . TYR A 1 118 ? -4.598 -15.641 -5.531 1 97.25 118 TYR A C 1
ATOM 879 O O . TYR A 1 118 ? -4.75 -15.914 -6.723 1 97.25 118 TYR A O 1
ATOM 887 N N . SER A 1 119 ? -4.344 -14.406 -5.07 1 97.81 119 SER A N 1
ATOM 888 C CA . SER A 1 119 ? -4.25 -13.281 -5.992 1 97.81 119 SER A CA 1
ATOM 889 C C . SER A 1 119 ? -3.143 -13.5 -7.02 1 97.81 119 SER A C 1
ATOM 891 O O . SER A 1 119 ? -3.264 -13.086 -8.172 1 97.81 119 SER A O 1
ATOM 893 N N . LEU A 1 120 ? -2.082 -14.148 -6.594 1 95.31 120 LEU A N 1
ATOM 894 C CA . LEU A 1 120 ? -0.945 -14.359 -7.48 1 95.31 120 LEU A CA 1
ATOM 895 C C . LEU A 1 120 ? -1.274 -15.391 -8.555 1 95.31 120 LEU A C 1
ATOM 897 O O . LEU A 1 120 ? -0.732 -15.336 -9.664 1 95.31 120 LEU A O 1
ATOM 901 N N . LEU A 1 121 ? -2.148 -16.328 -8.242 1 96.12 121 LEU A N 1
ATOM 902 C CA . LEU A 1 121 ? -2.594 -17.297 -9.234 1 96.12 121 LEU A CA 1
ATOM 903 C C . LEU A 1 121 ? -3.441 -16.625 -10.305 1 96.12 121 LEU A C 1
ATOM 905 O O . LEU A 1 121 ? -3.307 -16.922 -11.5 1 96.12 121 LEU A O 1
ATOM 909 N N . VAL A 1 122 ? -4.305 -15.703 -9.852 1 97.12 122 VAL A N 1
ATOM 910 C CA . VAL A 1 122 ? -5.109 -14.938 -10.805 1 97.12 122 VAL A CA 1
ATOM 911 C C . VAL A 1 122 ? -4.195 -14.117 -11.711 1 97.12 122 VAL A C 1
ATOM 913 O O . VAL A 1 122 ? -4.355 -14.125 -12.93 1 97.12 122 VAL A O 1
ATOM 916 N N . LEU A 1 123 ? -3.299 -13.43 -11.094 1 95.75 123 LEU A N 1
ATOM 917 C CA . LEU A 1 123 ? -2.383 -12.586 -11.852 1 95.75 123 LEU A CA 1
ATOM 918 C C . LEU A 1 123 ? -1.529 -13.422 -12.797 1 95.75 123 LEU A C 1
ATOM 920 O O . LEU A 1 123 ? -1.22 -12.984 -13.906 1 95.75 123 LEU A O 1
ATOM 924 N N . TYR A 1 124 ? -1.079 -14.594 -12.367 1 94.56 124 TYR A N 1
ATOM 925 C CA . TYR A 1 124 ? -0.308 -15.508 -13.203 1 94.56 124 TYR A CA 1
ATOM 926 C C . TYR A 1 124 ? -1.052 -15.82 -14.492 1 94.56 124 TYR A C 1
ATOM 928 O O . TYR A 1 124 ? -0.458 -15.828 -15.57 1 94.56 124 TYR A O 1
ATOM 936 N N . GLU A 1 125 ? -2.297 -16.047 -14.359 1 94.69 125 GLU A N 1
ATOM 937 C CA . GLU A 1 125 ? -3.121 -16.328 -15.539 1 94.69 125 GLU A CA 1
ATOM 938 C C . GLU A 1 125 ? -3.135 -15.125 -16.484 1 94.69 125 GLU A C 1
ATOM 940 O O . GLU A 1 125 ? -3.1 -15.297 -17.703 1 94.69 125 GLU A O 1
ATOM 945 N N . GLN A 1 126 ? -3.201 -13.977 -15.93 1 94.5 126 GLN A N 1
ATOM 946 C CA . GLN A 1 126 ? -3.205 -12.773 -16.75 1 94.5 126 GLN A CA 1
ATOM 947 C C . GLN A 1 126 ? -1.846 -12.539 -17.406 1 94.5 126 GLN A C 1
ATOM 949 O O . GLN A 1 126 ? -1.769 -12.133 -18.562 1 94.5 126 GLN A O 1
ATOM 954 N N . LEU A 1 127 ? -0.792 -12.781 -16.688 1 93.44 127 LEU A N 1
ATOM 955 C CA . LEU A 1 127 ? 0.564 -12.594 -17.203 1 93.44 127 LEU A CA 1
ATOM 956 C C . LEU A 1 127 ? 0.847 -13.531 -18.359 1 93.44 127 LEU A C 1
ATOM 958 O O . LEU A 1 127 ? 1.463 -13.141 -19.344 1 93.44 127 LEU A O 1
ATOM 962 N N . LYS A 1 128 ? 0.393 -14.719 -18.266 1 91.69 128 LYS A N 1
ATOM 963 C CA . LYS A 1 128 ? 0.62 -15.719 -19.297 1 91.69 128 LYS A CA 1
ATOM 964 C C . LYS A 1 128 ? -0.085 -15.336 -20.594 1 91.69 128 LYS A C 1
ATOM 966 O O . LYS A 1 128 ? 0.296 -15.789 -21.672 1 91.69 128 LYS A O 1
ATOM 971 N N . GLN A 1 129 ? -1.075 -14.562 -20.469 1 90.38 129 GLN A N 1
ATOM 972 C CA . GLN A 1 129 ? -1.807 -14.117 -21.656 1 90.38 129 GLN A CA 1
ATOM 973 C C . GLN A 1 129 ? -1.05 -13.008 -22.375 1 90.38 129 GLN A C 1
ATOM 975 O O . GLN A 1 129 ? -1.217 -12.828 -23.594 1 90.38 129 GLN A O 1
ATOM 980 N N . GLN A 1 130 ? -0.25 -12.336 -21.703 1 89.69 130 GLN A N 1
ATOM 981 C CA . GLN A 1 130 ? 0.392 -11.164 -22.281 1 89.69 130 GLN A CA 1
ATOM 982 C C . GLN A 1 130 ? 1.871 -11.43 -22.562 1 89.69 130 GLN A C 1
ATOM 984 O O . GLN A 1 130 ? 2.473 -10.781 -23.422 1 89.69 130 GLN A O 1
ATOM 989 N N . PHE A 1 131 ? 2.424 -12.367 -21.781 1 90.5 131 PHE A N 1
ATOM 990 C CA . PHE A 1 131 ? 3.857 -12.609 -21.891 1 90.5 131 PHE A CA 1
ATOM 991 C C . PHE A 1 131 ? 4.145 -14.086 -22.125 1 90.5 131 PHE A C 1
ATOM 993 O O . PHE A 1 131 ? 3.377 -14.953 -21.688 1 90.5 131 PHE A O 1
ATOM 1000 N N . ARG A 1 132 ? 5.266 -14.297 -22.875 1 92 132 ARG A N 1
ATOM 1001 C CA . ARG A 1 132 ? 5.824 -15.641 -22.875 1 92 132 ARG A CA 1
ATOM 1002 C C . ARG A 1 132 ? 6.504 -15.969 -21.547 1 92 132 ARG A C 1
ATOM 1004 O O . ARG A 1 132 ? 7.625 -15.523 -21.297 1 92 132 ARG A O 1
ATOM 1011 N N . CYS A 1 133 ? 5.789 -16.781 -20.781 1 91.75 133 CYS A N 1
ATOM 1012 C CA . CYS A 1 133 ? 6.223 -17 -19.406 1 91.75 133 CYS A CA 1
ATOM 1013 C C . CYS A 1 133 ? 6.844 -18.391 -19.234 1 91.75 133 CYS A C 1
ATOM 1015 O O . CYS A 1 133 ? 6.254 -19.391 -19.641 1 91.75 133 CYS A O 1
ATOM 1017 N N . LEU A 1 134 ? 8.125 -18.375 -18.766 1 91.44 134 LEU A N 1
ATOM 1018 C CA . LEU A 1 134 ? 8.742 -19.594 -18.281 1 91.44 134 LEU A CA 1
ATOM 1019 C C . LEU A 1 134 ? 8.438 -19.828 -16.812 1 91.44 134 LEU A C 1
ATOM 1021 O O . LEU A 1 134 ? 8.719 -18.969 -15.977 1 91.44 134 LEU A O 1
ATOM 1025 N N . THR A 1 135 ? 7.809 -21 -16.5 1 92.94 135 THR A N 1
ATOM 1026 C CA . THR A 1 135 ? 7.387 -21.234 -15.117 1 92.94 135 THR A CA 1
ATOM 1027 C C . THR A 1 135 ? 8.07 -22.469 -14.547 1 92.94 135 THR A C 1
ATOM 1029 O O . THR A 1 135 ? 8.094 -23.531 -15.188 1 92.94 135 THR A O 1
ATOM 1032 N N . LYS A 1 136 ? 8.703 -22.297 -13.406 1 91.62 136 LYS A N 1
ATOM 1033 C CA . LYS A 1 136 ? 9.289 -23.391 -12.648 1 91.62 136 LYS A CA 1
ATOM 1034 C C . LYS A 1 136 ? 8.742 -23.438 -11.227 1 91.62 136 LYS A C 1
ATOM 1036 O O . LYS A 1 136 ? 8.555 -22.406 -10.594 1 91.62 136 LYS A O 1
ATOM 1041 N N . VAL A 1 137 ? 8.406 -24.672 -10.742 1 93.69 137 VAL A N 1
ATOM 1042 C CA . VAL A 1 137 ? 7.895 -24.844 -9.383 1 93.69 137 VAL A CA 1
ATOM 1043 C C . VAL A 1 137 ? 8.805 -25.797 -8.609 1 93.69 137 VAL A C 1
ATOM 1045 O O . VAL A 1 137 ? 9.117 -26.891 -9.086 1 93.69 137 VAL A O 1
ATOM 1048 N N . HIS A 1 138 ? 9.266 -25.328 -7.43 1 94.31 138 HIS A N 1
ATOM 1049 C CA . HIS A 1 138 ? 10.125 -26.141 -6.566 1 94.31 138 HIS A CA 1
ATOM 1050 C C . HIS A 1 138 ? 9.562 -26.219 -5.152 1 94.31 138 HIS A C 1
ATOM 1052 O O . HIS A 1 138 ? 8.719 -25.406 -4.766 1 94.31 138 HIS A O 1
ATOM 1058 N N . MET A 1 139 ? 9.953 -27.281 -4.457 1 94.56 139 MET A N 1
ATOM 1059 C CA . MET A 1 139 ? 9.586 -27.469 -3.055 1 94.56 139 MET A CA 1
ATOM 1060 C C . MET A 1 139 ? 10.805 -27.312 -2.15 1 94.56 139 MET A C 1
ATOM 1062 O O . MET A 1 139 ? 11.852 -27.906 -2.393 1 94.56 139 MET A O 1
ATOM 1066 N N . HIS A 1 140 ? 10.664 -26.406 -1.276 1 94.38 140 HIS A N 1
ATOM 1067 C CA . HIS A 1 140 ? 11.711 -26.219 -0.279 1 94.38 140 HIS A CA 1
ATOM 1068 C C . HIS A 1 140 ? 11.672 -27.344 0.765 1 94.38 140 HIS A C 1
ATOM 1070 O O . HIS A 1 140 ? 10.617 -27.922 1.014 1 94.38 140 HIS A O 1
ATOM 1076 N N . SER A 1 141 ? 12.766 -27.672 1.439 1 90.94 141 SER A N 1
ATOM 1077 C CA . SER A 1 141 ? 12.891 -28.734 2.424 1 90.94 141 SER A CA 1
ATOM 1078 C C . SER A 1 141 ? 11.992 -28.484 3.635 1 90.94 141 SER A C 1
ATOM 1080 O O . SER A 1 141 ? 11.664 -29.406 4.375 1 90.94 141 SER A O 1
ATOM 1082 N N . SER A 1 142 ? 11.555 -27.266 3.871 1 92.94 142 SER A N 1
ATOM 1083 C CA . SER A 1 142 ? 10.742 -26.906 5.027 1 92.94 142 SER A CA 1
ATOM 1084 C C . SER A 1 142 ? 9.297 -27.359 4.848 1 92.94 142 SER A C 1
ATOM 1086 O O . SER A 1 142 ? 8.492 -27.297 5.781 1 92.94 142 SER A O 1
ATOM 1088 N N . ILE A 1 143 ? 8.984 -27.75 3.668 1 92.62 143 ILE A N 1
ATOM 1089 C CA . ILE A 1 143 ? 7.613 -28.156 3.365 1 92.62 143 ILE A CA 1
ATOM 1090 C C . ILE A 1 143 ? 7.543 -29.672 3.229 1 92.62 143 ILE A C 1
ATOM 1092 O O . ILE A 1 143 ? 8.414 -30.281 2.609 1 92.62 143 ILE A O 1
ATOM 1096 N N . SER A 1 144 ? 6.496 -30.25 3.75 1 90.25 144 SER A N 1
ATOM 1097 C CA . SER A 1 144 ? 6.348 -31.703 3.707 1 90.25 144 SER A CA 1
ATOM 1098 C C . SER A 1 144 ? 5.453 -32.125 2.549 1 90.25 144 SER A C 1
ATOM 1100 O O . SER A 1 144 ? 5.633 -33.219 1.987 1 90.25 144 SER A O 1
ATOM 1102 N N . SER A 1 145 ? 4.441 -31.297 2.309 1 90.81 145 SER A N 1
ATOM 1103 C CA . SER A 1 145 ? 3.533 -31.688 1.231 1 90.81 145 SER A CA 1
ATOM 1104 C C . SER A 1 145 ? 2.854 -30.453 0.625 1 90.81 145 SER A C 1
ATOM 1106 O O . SER A 1 145 ? 2.752 -29.422 1.271 1 90.81 145 SER A O 1
ATOM 1108 N N . VAL A 1 146 ? 2.453 -30.578 -0.611 1 93.44 146 VAL A N 1
ATOM 1109 C CA . VAL A 1 146 ? 1.685 -29.578 -1.346 1 93.44 146 VAL A CA 1
ATOM 1110 C C . VAL A 1 146 ? 0.327 -30.156 -1.738 1 93.44 146 VAL A C 1
ATOM 1112 O O . VAL A 1 146 ? 0.242 -31.297 -2.207 1 93.44 146 VAL A O 1
ATOM 1115 N N . PRO A 1 147 ? -0.726 -29.375 -1.495 1 92.94 147 PRO A N 1
ATOM 1116 C CA . PRO A 1 147 ? -2.043 -29.875 -1.904 1 92.94 147 PRO A CA 1
ATOM 1117 C C . PRO A 1 147 ? -2.08 -30.312 -3.367 1 92.94 147 PRO A C 1
ATOM 1119 O O . PRO A 1 147 ? -1.495 -29.656 -4.23 1 92.94 147 PRO A O 1
ATOM 1122 N N . ASP A 1 148 ? -2.814 -31.328 -3.686 1 92.06 148 ASP A N 1
ATOM 1123 C CA . ASP A 1 148 ? -2.859 -31.953 -5.004 1 92.06 148 ASP A CA 1
ATOM 1124 C C . ASP A 1 148 ? -3.396 -30.984 -6.055 1 92.06 148 ASP A C 1
ATOM 1126 O O . ASP A 1 148 ? -2.941 -30.984 -7.203 1 92.06 148 ASP A O 1
ATOM 1130 N N . LYS A 1 149 ? -4.367 -30.25 -5.668 1 91.5 149 LYS A N 1
ATOM 1131 C CA . LYS A 1 149 ? -4.965 -29.328 -6.621 1 91.5 149 LYS A CA 1
ATOM 1132 C C . LYS A 1 149 ? -3.938 -28.312 -7.121 1 91.5 149 LYS A C 1
ATOM 1134 O O . LYS A 1 149 ? -3.945 -27.938 -8.297 1 91.5 149 LYS A O 1
ATOM 1139 N N . LEU A 1 150 ? -3.09 -27.891 -6.211 1 92.69 150 LEU A N 1
ATOM 1140 C CA . LEU A 1 150 ? -2.057 -26.922 -6.586 1 92.69 150 LEU A CA 1
ATOM 1141 C C . LEU A 1 150 ? -1.031 -27.562 -7.516 1 92.69 150 LEU A C 1
ATOM 1143 O O . LEU A 1 150 ? -0.6 -26.953 -8.492 1 92.69 150 LEU A O 1
ATOM 1147 N N . ILE A 1 151 ? -0.664 -28.781 -7.246 1 89.5 151 ILE A N 1
ATOM 1148 C CA . ILE A 1 151 ? 0.269 -29.531 -8.086 1 89.5 151 ILE A CA 1
ATOM 1149 C C . ILE A 1 151 ? -0.318 -29.688 -9.484 1 89.5 151 ILE A C 1
ATOM 1151 O O . ILE A 1 151 ? 0.358 -29.438 -10.484 1 89.5 151 ILE A O 1
ATOM 1155 N N . GLY A 1 152 ? -1.527 -30.109 -9.469 1 88.12 152 GLY A N 1
ATOM 1156 C CA . GLY A 1 152 ? -2.207 -30.281 -10.734 1 88.12 152 GLY A CA 1
ATOM 1157 C C . GLY A 1 152 ? -2.305 -29.016 -11.555 1 88.12 152 GLY A C 1
ATOM 1158 O O . GLY A 1 152 ? -2.123 -29.031 -12.773 1 88.12 152 GLY A O 1
ATOM 1159 N N . TYR A 1 153 ? -2.561 -27.953 -10.883 1 91.5 153 TYR A N 1
ATOM 1160 C CA . TYR A 1 153 ? -2.684 -26.656 -11.539 1 91.5 153 TYR A CA 1
ATOM 1161 C C . TYR A 1 153 ? -1.398 -26.297 -12.273 1 91.5 153 TYR A C 1
ATOM 1163 O O . TYR A 1 153 ? -1.431 -25.906 -13.445 1 91.5 153 TYR A O 1
ATOM 1171 N N . PHE A 1 154 ? -0.259 -26.375 -11.656 1 88.12 154 PHE A N 1
ATOM 1172 C CA . PHE A 1 154 ? 1.002 -25.953 -12.25 1 88.12 154 PHE A CA 1
ATOM 1173 C C . PHE A 1 154 ? 1.475 -26.953 -13.289 1 88.12 154 PHE A C 1
ATOM 1175 O O . PHE A 1 154 ? 2.166 -26.594 -14.242 1 88.12 154 PHE A O 1
ATOM 1182 N N . ASN A 1 155 ? 1.058 -28.172 -13.125 1 83.12 155 ASN A N 1
ATOM 1183 C CA . ASN A 1 155 ? 1.354 -29.172 -14.148 1 83.12 155 ASN A CA 1
ATOM 1184 C C . ASN A 1 155 ? 0.589 -28.891 -15.438 1 83.12 155 ASN A C 1
ATOM 1186 O O . ASN A 1 155 ? 1.117 -29.078 -16.531 1 83.12 155 ASN A O 1
ATOM 1190 N N . GLN A 1 156 ? -0.608 -28.469 -15.266 1 79.75 156 GLN A N 1
ATOM 1191 C CA . GLN A 1 156 ? -1.483 -28.219 -16.406 1 79.75 156 GLN A CA 1
ATOM 1192 C C . GLN A 1 156 ? -1.206 -26.844 -17.016 1 79.75 156 GLN A C 1
ATOM 1194 O O . GLN A 1 156 ? -1.254 -26.688 -18.25 1 79.75 156 GLN A O 1
ATOM 1199 N N . ASN A 1 157 ? -1.007 -26 -16.125 1 71.31 157 ASN A N 1
ATOM 1200 C CA . ASN A 1 157 ? -0.927 -24.625 -16.578 1 71.31 157 ASN A CA 1
ATOM 1201 C C . ASN A 1 157 ? 0.519 -24.141 -16.656 1 71.31 157 ASN A C 1
ATOM 1203 O O . ASN A 1 157 ? 0.774 -22.969 -16.969 1 71.31 157 ASN A O 1
ATOM 1207 N N . GLY A 1 158 ? 1.384 -25.094 -16.188 1 67.06 158 GLY A N 1
ATOM 1208 C CA . GLY A 1 158 ? 2.785 -24.734 -16.312 1 67.06 158 GLY A CA 1
ATOM 1209 C C . GLY A 1 158 ? 3.23 -24.594 -17.766 1 67.06 158 GLY A C 1
ATOM 1210 O O . GLY A 1 158 ? 2.648 -25.219 -18.656 1 67.06 158 GLY A O 1
ATOM 1211 N N . GLY A 1 159 ? 3.314 -23.312 -18.312 1 61.22 159 GLY A N 1
ATOM 1212 C CA . GLY A 1 159 ? 3.664 -22.922 -19.672 1 61.22 159 GLY A CA 1
ATOM 1213 C C . GLY A 1 159 ? 4.395 -24 -20.438 1 61.22 159 GLY A C 1
ATOM 1214 O O . GLY A 1 159 ? 4.793 -25.016 -19.859 1 61.22 159 GLY A O 1
ATOM 1215 N N . GLN A 1 160 ? 4.18 -24.062 -21.812 1 61.31 160 GLN A N 1
ATOM 1216 C CA . GLN A 1 160 ? 4.953 -24.891 -22.734 1 61.31 160 GLN A CA 1
ATOM 1217 C C . GLN A 1 160 ? 6.449 -24.75 -22.469 1 61.31 160 GLN A C 1
ATOM 1219 O O . GLN A 1 160 ? 6.91 -23.719 -21.984 1 61.31 160 GLN A O 1
ATOM 1224 N N . PRO A 1 161 ? 7.055 -25.938 -22.516 1 72 161 PRO A N 1
ATOM 1225 C CA . PRO A 1 161 ? 8.508 -25.812 -22.391 1 72 161 PRO A CA 1
ATOM 1226 C C . PRO A 1 161 ? 9.086 -24.703 -23.266 1 72 161 PRO A C 1
ATOM 1228 O O . PRO A 1 161 ? 8.852 -24.672 -24.469 1 72 161 PRO A O 1
ATOM 1231 N N . LEU A 1 162 ? 9.195 -23.703 -22.734 1 81.44 162 LEU A N 1
ATOM 1232 C CA . LEU A 1 162 ? 9.82 -22.547 -23.375 1 81.44 162 LEU A CA 1
ATOM 1233 C C . LEU A 1 162 ? 11.305 -22.469 -23.016 1 81.44 162 LEU A C 1
ATOM 1235 O O . LEU A 1 162 ? 11.695 -22.766 -21.891 1 81.44 162 LEU A O 1
ATOM 1239 N N . LEU A 1 163 ? 12.094 -22.266 -24.141 1 83.12 163 LEU A N 1
ATOM 1240 C CA . LEU A 1 163 ? 13.5 -21.969 -23.844 1 83.12 163 LEU A CA 1
ATOM 1241 C C . LEU A 1 163 ? 13.641 -20.609 -23.172 1 83.12 163 LEU A C 1
ATOM 1243 O O . LEU A 1 163 ? 12.859 -19.703 -23.438 1 83.12 163 LEU A O 1
ATOM 1247 N N . ARG A 1 164 ? 14.508 -20.547 -22.312 1 85.56 164 ARG A N 1
ATOM 1248 C CA . ARG A 1 164 ? 14.75 -19.328 -21.547 1 85.56 164 ARG A CA 1
ATOM 1249 C C . ARG A 1 164 ? 14.953 -18.125 -22.469 1 85.56 164 ARG A C 1
ATOM 1251 O O . ARG A 1 164 ? 14.484 -17.031 -22.188 1 85.56 164 ARG A O 1
ATOM 1258 N N . MET A 1 165 ? 15.617 -18.391 -23.594 1 84.81 165 MET A N 1
ATOM 1259 C CA . MET A 1 165 ? 15.93 -17.312 -24.531 1 84.81 165 MET A CA 1
ATOM 1260 C C . MET A 1 165 ? 14.664 -16.781 -25.188 1 84.81 165 MET A C 1
ATOM 1262 O O . MET A 1 165 ? 14.641 -15.641 -25.672 1 84.81 165 MET A O 1
ATOM 1266 N N . ASP A 1 166 ? 13.625 -17.578 -25.188 1 88.19 166 ASP A N 1
ATOM 1267 C CA . ASP A 1 166 ? 12.383 -17.188 -25.859 1 88.19 166 ASP A CA 1
ATOM 1268 C C . ASP A 1 166 ? 11.398 -16.578 -24.859 1 88.19 166 ASP A C 1
ATOM 1270 O O . ASP A 1 166 ? 10.352 -16.062 -25.25 1 88.19 166 ASP A O 1
ATOM 1274 N N . ALA A 1 167 ? 11.82 -16.625 -23.625 1 90.81 167 ALA A N 1
ATOM 1275 C CA . ALA A 1 167 ? 10.898 -16.172 -22.594 1 90.81 167 ALA A CA 1
ATOM 1276 C C . ALA A 1 167 ? 11.078 -14.68 -22.312 1 90.81 167 ALA A C 1
ATOM 1278 O O . ALA A 1 167 ? 12.195 -14.156 -22.406 1 90.81 167 ALA A O 1
ATOM 1279 N N . GLN A 1 168 ? 9.945 -14.039 -22 1 90.88 168 GLN A N 1
ATOM 1280 C CA . GLN A 1 168 ? 9.969 -12.648 -21.578 1 90.88 168 GLN A CA 1
ATOM 1281 C C . GLN A 1 168 ? 9.945 -12.531 -20.062 1 90.88 168 GLN A C 1
ATOM 1283 O O . GLN A 1 168 ? 10.484 -11.57 -19.5 1 90.88 168 GLN A O 1
ATOM 1288 N N . LEU A 1 169 ? 9.258 -13.484 -19.484 1 92.19 169 LEU A N 1
ATOM 1289 C CA . LEU A 1 169 ? 9.117 -13.523 -18.031 1 92.19 169 LEU A CA 1
ATOM 1290 C C . LEU A 1 169 ? 9.375 -14.93 -17.5 1 92.19 169 LEU A C 1
ATOM 1292 O O . LEU A 1 169 ? 8.852 -15.906 -18.031 1 92.19 169 LEU A O 1
ATOM 1296 N N . SER A 1 170 ? 10.336 -14.992 -16.578 1 92.94 170 SER A N 1
ATOM 1297 C CA . SER A 1 170 ? 10.578 -16.25 -15.867 1 92.94 170 SER A CA 1
ATOM 1298 C C . SER A 1 170 ? 10.078 -16.188 -14.43 1 92.94 170 SER A C 1
ATOM 1300 O O . SER A 1 170 ? 10.492 -15.312 -13.664 1 92.94 170 SER A O 1
ATOM 1302 N N . ILE A 1 171 ? 9.172 -17.031 -14.094 1 93.69 171 ILE A N 1
ATOM 1303 C CA . ILE A 1 171 ? 8.609 -17.094 -12.75 1 93.69 171 ILE A CA 1
ATOM 1304 C C . ILE A 1 171 ? 8.969 -18.422 -12.094 1 93.69 171 ILE A C 1
ATOM 1306 O O . ILE A 1 171 ? 8.562 -19.484 -12.578 1 93.69 171 ILE A O 1
ATOM 1310 N N . THR A 1 172 ? 9.766 -18.344 -11.055 1 94.06 172 THR A N 1
ATOM 1311 C CA . THR A 1 172 ? 10.086 -19.516 -10.242 1 94.06 172 THR A CA 1
ATOM 1312 C C . THR A 1 172 ? 9.32 -19.484 -8.93 1 94.06 172 THR A C 1
ATOM 1314 O O . THR A 1 172 ? 9.469 -18.562 -8.133 1 94.06 172 THR A O 1
ATOM 1317 N N . LEU A 1 173 ? 8.445 -20.422 -8.742 1 95.81 173 LEU A N 1
ATOM 1318 C CA . LEU A 1 173 ? 7.715 -20.562 -7.484 1 95.81 173 LEU A CA 1
ATOM 1319 C C . LEU A 1 173 ? 8.367 -21.609 -6.582 1 95.81 173 LEU A C 1
ATOM 1321 O O . LEU A 1 173 ? 8.586 -22.75 -7 1 95.81 173 LEU A O 1
ATOM 1325 N N . ILE A 1 174 ? 8.766 -21.188 -5.414 1 96.38 174 ILE A N 1
ATOM 1326 C CA . ILE A 1 174 ? 9.312 -22.094 -4.414 1 96.38 174 ILE A CA 1
ATOM 1327 C C . ILE A 1 174 ? 8.367 -22.188 -3.219 1 96.38 174 ILE A C 1
ATOM 1329 O O . ILE A 1 174 ? 8.195 -21.219 -2.484 1 96.38 174 ILE A O 1
ATOM 1333 N N . TRP A 1 175 ? 7.738 -23.344 -3.074 1 96.88 175 TRP A N 1
ATOM 1334 C CA . TRP A 1 175 ? 6.941 -23.594 -1.877 1 96.88 175 TRP A CA 1
ATOM 1335 C C . TRP A 1 175 ? 7.832 -23.719 -0.646 1 96.88 175 TRP A C 1
ATOM 1337 O O . TRP A 1 175 ? 8.68 -24.609 -0.578 1 96.88 175 TRP A O 1
ATOM 1347 N N . LYS A 1 176 ? 7.688 -22.812 0.206 1 96.44 176 LYS A N 1
ATOM 1348 C CA . LYS A 1 176 ? 8.5 -22.703 1.416 1 96.44 176 LYS A CA 1
ATOM 1349 C C . LYS A 1 176 ? 7.645 -22.281 2.609 1 96.44 176 LYS A C 1
ATOM 1351 O O . LYS A 1 176 ? 6.621 -21.609 2.445 1 96.44 176 LYS A O 1
ATOM 1356 N N . ASN A 1 177 ? 8.016 -22.797 3.809 1 95.44 177 ASN A N 1
ATOM 1357 C CA . ASN A 1 177 ? 7.316 -22.328 5.004 1 95.44 177 ASN A CA 1
ATOM 1358 C C . ASN A 1 177 ? 7.699 -20.891 5.348 1 95.44 177 ASN A C 1
ATOM 1360 O O . ASN A 1 177 ? 8.578 -20.672 6.18 1 95.44 177 ASN A O 1
ATOM 1364 N N . VAL A 1 178 ? 7.016 -20 4.703 1 93.19 178 VAL A N 1
ATOM 1365 C CA . VAL A 1 178 ? 7.219 -18.578 4.965 1 93.19 178 VAL A CA 1
ATOM 1366 C C . VAL A 1 178 ? 6.211 -18.094 6.012 1 93.19 178 VAL A C 1
ATOM 1368 O O . VAL A 1 178 ? 5.02 -17.969 5.727 1 93.19 178 VAL A O 1
ATOM 1371 N N . SER A 1 179 ? 6.648 -17.688 7.156 1 86.44 179 SER A N 1
ATOM 1372 C CA . SER A 1 179 ? 5.781 -17.391 8.289 1 86.44 179 SER A CA 1
ATOM 1373 C C . SER A 1 179 ? 5.207 -15.977 8.18 1 86.44 179 SER A C 1
ATOM 1375 O O . SER A 1 179 ? 4.129 -15.703 8.703 1 86.44 179 SER A O 1
ATOM 1377 N N . GLN A 1 180 ? 5.859 -15.078 7.473 1 84.94 180 GLN A N 1
ATOM 1378 C CA . GLN A 1 180 ? 5.414 -13.688 7.414 1 84.94 180 GLN A CA 1
ATOM 1379 C C . GLN A 1 180 ? 4.727 -13.383 6.086 1 84.94 180 GLN A C 1
ATOM 1381 O O . GLN A 1 180 ? 4.562 -12.219 5.719 1 84.94 180 GLN A O 1
ATOM 1386 N N . GLY A 1 181 ? 4.352 -14.453 5.355 1 91.88 181 GLY A N 1
ATOM 1387 C CA . GLY A 1 181 ? 3.703 -14.266 4.07 1 91.88 181 GLY A CA 1
ATOM 1388 C C . GLY A 1 181 ? 4.637 -14.477 2.893 1 91.88 181 GLY A C 1
ATOM 1389 O O . GLY A 1 181 ? 5.836 -14.695 3.076 1 91.88 181 GLY A O 1
ATOM 1390 N N . PRO A 1 182 ? 4.07 -14.422 1.683 1 96.81 182 PRO A N 1
ATOM 1391 C CA . PRO A 1 182 ? 4.895 -14.641 0.492 1 96.81 182 PRO A CA 1
ATOM 1392 C C . PRO A 1 182 ? 5.926 -13.531 0.28 1 96.81 182 PRO A C 1
ATOM 1394 O O . PRO A 1 182 ? 5.73 -12.406 0.734 1 96.81 182 PRO A O 1
ATOM 1397 N N . GLU A 1 183 ? 6.992 -13.906 -0.361 1 95.25 183 GLU A N 1
ATOM 1398 C CA . GLU A 1 183 ? 8.055 -12.969 -0.705 1 95.25 183 GLU A CA 1
ATOM 1399 C C . GLU A 1 183 ? 8.555 -13.195 -2.129 1 95.25 183 GLU A C 1
ATOM 1401 O O . GLU A 1 183 ? 8.477 -14.305 -2.65 1 95.25 183 GLU A O 1
ATOM 1406 N N . MET A 1 184 ? 9 -12.133 -2.73 1 96.19 184 MET A N 1
ATOM 1407 C CA . MET A 1 184 ? 9.492 -12.227 -4.102 1 96.19 184 MET A CA 1
ATOM 1408 C C . MET A 1 184 ? 10.859 -11.562 -4.238 1 96.19 184 MET A C 1
ATOM 1410 O O . MET A 1 184 ? 11.078 -10.477 -3.695 1 96.19 184 MET A O 1
ATOM 1414 N N . LYS A 1 185 ? 11.695 -12.273 -4.891 1 93.88 185 LYS A N 1
ATOM 1415 C CA . LYS A 1 185 ? 13 -11.727 -5.262 1 93.88 185 LYS A CA 1
ATOM 1416 C C . LYS A 1 185 ? 13.109 -11.539 -6.77 1 93.88 185 LYS A C 1
ATOM 1418 O O . LYS A 1 185 ? 12.656 -12.391 -7.539 1 93.88 185 LYS A O 1
ATOM 1423 N N . ILE A 1 186 ? 13.578 -10.398 -7.18 1 88.94 186 ILE A N 1
ATOM 1424 C CA . ILE A 1 186 ? 13.852 -10.148 -8.594 1 88.94 186 ILE A CA 1
ATOM 1425 C C . ILE A 1 186 ? 15.297 -10.508 -8.914 1 88.94 186 ILE A C 1
ATOM 1427 O O . ILE A 1 186 ? 16.219 -10.047 -8.242 1 88.94 186 ILE A O 1
ATOM 1431 N N . GLN A 1 187 ? 15.438 -11.383 -9.836 1 75.06 187 GLN A N 1
ATOM 1432 C CA . GLN A 1 187 ? 16.766 -11.914 -10.156 1 75.06 187 GLN A CA 1
ATOM 1433 C C . GLN A 1 187 ? 17.547 -10.93 -11.016 1 75.06 187 GLN A C 1
ATOM 1435 O O . GLN A 1 187 ? 16.969 -10.188 -11.805 1 75.06 187 GLN A O 1
ATOM 1440 N N . ALA A 1 188 ? 18.906 -10.508 -10.625 1 62.31 188 ALA A N 1
ATOM 1441 C CA . ALA A 1 188 ? 19.953 -9.695 -11.219 1 62.31 188 ALA A CA 1
ATOM 1442 C C . ALA A 1 188 ? 20.062 -8.336 -10.539 1 62.31 188 ALA A C 1
ATOM 1444 O O . ALA A 1 188 ? 21.109 -7.699 -10.562 1 62.31 188 ALA A O 1
ATOM 1445 N N . ASN A 1 189 ? 18.891 -8.008 -9.984 1 55.06 189 ASN A N 1
ATOM 1446 C CA . ASN A 1 189 ? 19 -6.586 -9.672 1 55.06 189 ASN A CA 1
ATOM 1447 C C . ASN A 1 189 ? 18.703 -6.312 -8.203 1 55.06 189 ASN A C 1
ATOM 1449 O O . ASN A 1 189 ? 19.047 -5.254 -7.68 1 55.06 189 ASN A O 1
ATOM 1453 N N . SER A 1 190 ? 17.938 -7.375 -7.605 1 61.31 190 SER A N 1
ATOM 1454 C CA . SER A 1 190 ? 17.406 -6.793 -6.375 1 61.31 190 SER A CA 1
ATOM 1455 C C . SER A 1 190 ? 18 -7.469 -5.145 1 61.31 190 SER A C 1
ATOM 1457 O O . SER A 1 190 ? 18.078 -8.695 -5.082 1 61.31 190 SER A O 1
ATOM 1459 N N . GLN A 1 191 ? 18.562 -6.602 -4.379 1 64.69 191 GLN A N 1
ATOM 1460 C CA . GLN A 1 191 ? 19.109 -7.066 -3.109 1 64.69 191 GLN A CA 1
ATOM 1461 C C . GLN A 1 191 ? 18.016 -7.219 -2.055 1 64.69 191 GLN A C 1
ATOM 1463 O O . GLN A 1 191 ? 18.203 -7.941 -1.073 1 64.69 191 GLN A O 1
ATOM 1468 N N . THR A 1 192 ? 16.859 -6.629 -2.281 1 79.62 192 THR A N 1
ATOM 1469 C CA . THR A 1 192 ? 15.844 -6.664 -1.229 1 79.62 192 THR A CA 1
ATOM 1470 C C . THR A 1 192 ? 14.57 -7.34 -1.727 1 79.62 192 THR A C 1
ATOM 1472 O O . THR A 1 192 ? 14.047 -6.988 -2.785 1 79.62 192 THR A O 1
ATOM 1475 N N . PRO A 1 193 ? 14.156 -8.328 -0.958 1 90.94 193 PRO A N 1
ATOM 1476 C CA . PRO A 1 193 ? 12.93 -9.008 -1.376 1 90.94 193 PRO A CA 1
ATOM 1477 C C . PRO A 1 193 ? 11.688 -8.125 -1.237 1 90.94 193 PRO A C 1
ATOM 1479 O O . PRO A 1 193 ? 11.625 -7.277 -0.344 1 90.94 193 PRO A O 1
ATOM 1482 N N . ILE A 1 194 ? 10.758 -8.234 -2.168 1 93.31 194 ILE A N 1
ATOM 1483 C CA . ILE A 1 194 ? 9.422 -7.656 -2.041 1 93.31 194 ILE A CA 1
ATOM 1484 C C . ILE A 1 194 ? 8.57 -8.516 -1.115 1 93.31 194 ILE A C 1
ATOM 1486 O O . ILE A 1 194 ? 8.391 -9.711 -1.363 1 93.31 194 ILE A O 1
ATOM 1490 N N . GLN A 1 195 ? 8.078 -7.883 -0.076 1 93.69 195 GLN A N 1
ATOM 1491 C CA . GLN A 1 195 ? 7.426 -8.664 0.972 1 93.69 195 GLN A CA 1
ATOM 1492 C C . GLN A 1 195 ? 5.91 -8.508 0.912 1 93.69 195 GLN A C 1
ATOM 1494 O O . GLN A 1 195 ? 5.398 -7.391 0.794 1 93.69 195 GLN A O 1
ATOM 1499 N N . GLY A 1 196 ? 5.238 -9.664 0.984 1 95.75 196 GLY A N 1
ATOM 1500 C CA . GLY A 1 196 ? 3.789 -9.633 1.121 1 95.75 196 GLY A CA 1
ATOM 1501 C C . GLY A 1 196 ? 3.062 -9.805 -0.199 1 95.75 196 GLY A C 1
ATOM 1502 O O . GLY A 1 196 ? 3.521 -9.32 -1.235 1 95.75 196 GLY A O 1
ATOM 1503 N N . GLU A 1 197 ? 1.925 -10.398 -0.126 1 97.38 197 GLU A N 1
ATOM 1504 C CA . GLU A 1 197 ? 1.127 -10.727 -1.304 1 97.38 197 GLU A CA 1
ATOM 1505 C C . GLU A 1 197 ? 0.748 -9.469 -2.078 1 97.38 197 GLU A C 1
ATOM 1507 O O . GLU A 1 197 ? 0.896 -9.414 -3.301 1 97.38 197 GLU A O 1
ATOM 1512 N N . VAL A 1 198 ? 0.328 -8.469 -1.345 1 96.88 198 VAL A N 1
ATOM 1513 C CA . VAL A 1 198 ? -0.199 -7.273 -1.997 1 96.88 198 VAL A CA 1
ATOM 1514 C C . VAL A 1 198 ? 0.938 -6.504 -2.664 1 96.88 198 VAL A C 1
ATOM 1516 O O . VAL A 1 198 ? 0.764 -5.941 -3.748 1 96.88 198 VAL A O 1
ATOM 1519 N N . ASN A 1 199 ? 2.113 -6.43 -2.092 1 95.44 199 ASN A N 1
ATOM 1520 C CA . ASN A 1 199 ? 3.25 -5.766 -2.713 1 95.44 199 ASN A CA 1
ATOM 1521 C C . ASN A 1 199 ? 3.73 -6.512 -3.953 1 95.44 199 ASN A C 1
ATOM 1523 O O . ASN A 1 199 ? 4.137 -5.895 -4.938 1 95.44 199 ASN A O 1
ATOM 1527 N N . ILE A 1 200 ? 3.729 -7.832 -3.863 1 96.56 200 ILE A N 1
ATOM 1528 C CA . ILE A 1 200 ? 4.066 -8.633 -5.031 1 96.56 200 ILE A CA 1
ATOM 1529 C C . ILE A 1 200 ? 3.064 -8.367 -6.152 1 96.56 200 ILE A C 1
ATOM 1531 O O . ILE A 1 200 ? 3.451 -8.18 -7.309 1 96.56 200 ILE A O 1
ATOM 1535 N N . LEU A 1 201 ? 1.86 -8.297 -5.746 1 95.94 201 LEU A N 1
ATOM 1536 C CA . LEU A 1 201 ? 0.79 -8.008 -6.695 1 95.94 201 LEU A CA 1
ATOM 1537 C C . LEU A 1 201 ? 0.991 -6.648 -7.352 1 95.94 201 LEU A C 1
ATOM 1539 O O . LEU A 1 201 ? 0.84 -6.512 -8.57 1 95.94 201 LEU A O 1
ATOM 1543 N N . ARG A 1 202 ? 1.292 -5.625 -6.559 1 92.56 202 ARG A N 1
ATOM 1544 C CA . ARG A 1 202 ? 1.562 -4.297 -7.102 1 92.56 202 ARG A CA 1
ATOM 1545 C C . ARG A 1 202 ? 2.668 -4.348 -8.148 1 92.56 202 ARG A C 1
ATOM 1547 O O . ARG A 1 202 ? 2.529 -3.781 -9.234 1 92.56 202 ARG A O 1
ATOM 1554 N N . TYR A 1 203 ? 3.705 -5.039 -7.844 1 92.12 203 TYR A N 1
ATOM 1555 C CA . TYR A 1 203 ? 4.859 -5.117 -8.734 1 92.12 203 TYR A CA 1
ATOM 1556 C C . TYR A 1 203 ? 4.488 -5.785 -10.047 1 92.12 203 TYR A C 1
ATOM 1558 O O . TYR A 1 203 ? 4.727 -5.234 -11.125 1 92.12 203 TYR A O 1
ATOM 1566 N N . LEU A 1 204 ? 3.932 -6.941 -9.953 1 92.81 204 LEU A N 1
ATOM 1567 C CA . LEU A 1 204 ? 3.631 -7.734 -11.141 1 92.81 204 LEU A CA 1
ATOM 1568 C C . LEU A 1 204 ? 2.551 -7.062 -11.984 1 92.81 204 LEU A C 1
ATOM 1570 O O . LEU A 1 204 ? 2.562 -7.164 -13.211 1 92.81 204 LEU A O 1
ATOM 1574 N N . SER A 1 205 ? 1.612 -6.414 -11.312 1 91.56 205 SER A N 1
ATOM 1575 C CA . SER A 1 205 ? 0.572 -5.711 -12.047 1 91.56 205 SER A CA 1
ATOM 1576 C C . SER A 1 205 ? 1.159 -4.57 -12.875 1 91.56 205 SER A C 1
ATOM 1578 O O . SER A 1 205 ? 0.639 -4.242 -13.945 1 91.56 205 SER A O 1
ATOM 1580 N N . ARG A 1 206 ? 2.227 -3.973 -12.398 1 86.94 206 ARG A N 1
ATOM 1581 C CA . ARG A 1 206 ? 2.877 -2.887 -13.117 1 86.94 206 ARG A CA 1
ATOM 1582 C C . ARG A 1 206 ? 3.555 -3.402 -14.383 1 86.94 206 ARG A C 1
ATOM 1584 O O . ARG A 1 206 ? 3.789 -2.639 -15.328 1 86.94 206 ARG A O 1
ATOM 1591 N N . LEU A 1 207 ? 3.891 -4.699 -14.398 1 86.25 207 LEU A N 1
ATOM 1592 C CA . LEU A 1 207 ? 4.418 -5.305 -15.617 1 86.25 207 LEU A CA 1
ATOM 1593 C C . LEU A 1 207 ? 3.338 -5.379 -16.688 1 86.25 207 LEU A C 1
ATOM 1595 O O . LEU A 1 207 ? 3.637 -5.277 -17.891 1 86.25 207 LEU A O 1
ATOM 1599 N N . LEU A 1 208 ? 2.141 -5.59 -16.266 1 84.38 208 LEU A N 1
ATOM 1600 C CA . LEU A 1 208 ? 1.019 -5.738 -17.188 1 84.38 208 LEU A CA 1
ATOM 1601 C C . LEU A 1 208 ? 0.569 -4.383 -17.719 1 84.38 208 LEU A C 1
ATOM 1603 O O . LEU A 1 208 ? 0.333 -4.227 -18.922 1 84.38 208 LEU A O 1
ATOM 1607 N N . THR A 1 209 ? 0.314 -3.516 -16.781 1 73 209 THR A N 1
ATOM 1608 C CA . THR A 1 209 ? -0.176 -2.184 -17.125 1 73 209 THR A CA 1
ATOM 1609 C C . THR A 1 209 ? 0.75 -1.109 -16.562 1 73 209 THR A C 1
ATOM 1611 O O . THR A 1 209 ? 0.663 -0.761 -15.383 1 73 209 THR A O 1
ATOM 1614 N N . PRO A 1 210 ? 1.848 -0.9 -17.406 1 57.28 210 PRO A N 1
ATOM 1615 C CA . PRO A 1 210 ? 2.773 0.086 -16.844 1 57.28 210 PRO A CA 1
ATOM 1616 C C . PRO A 1 210 ? 2.057 1.295 -16.25 1 57.28 210 PRO A C 1
ATOM 1618 O O . PRO A 1 210 ? 2.559 1.914 -15.305 1 57.28 210 PRO A O 1
ATOM 1621 N N . ALA A 1 211 ? 0.932 1.713 -16.859 1 51.09 211 ALA A N 1
ATOM 1622 C CA . ALA A 1 211 ? 0.307 2.982 -16.5 1 51.09 211 ALA A CA 1
ATOM 1623 C C . ALA A 1 211 ? -0.487 2.855 -15.203 1 51.09 211 ALA A C 1
ATOM 1625 O O . ALA A 1 211 ? -1.097 3.822 -14.742 1 51.09 211 ALA A O 1
ATOM 1626 N N . TYR A 1 212 ? -0.6 1.604 -14.859 1 46.28 212 TYR A N 1
ATOM 1627 C CA . TYR A 1 212 ? -1.61 1.654 -13.805 1 46.28 212 TYR A CA 1
ATOM 1628 C C . TYR A 1 212 ? -1.355 2.824 -12.867 1 46.28 212 TYR A C 1
ATOM 1630 O O . TYR A 1 212 ? -2.297 3.48 -12.414 1 46.28 212 TYR A O 1
ATOM 1638 N N . ASP A 1 213 ? -0.091 3.057 -12.508 1 49.56 213 ASP A N 1
ATOM 1639 C CA . ASP A 1 213 ? 0.263 4.199 -11.672 1 49.56 213 ASP A CA 1
ATOM 1640 C C . ASP A 1 213 ? 0.431 5.465 -12.508 1 49.56 213 ASP A C 1
ATOM 1642 O O . ASP A 1 213 ? 0.471 6.57 -11.969 1 49.56 213 ASP A O 1
ATOM 1646 N N . ALA A 1 214 ? 0.654 5.137 -13.781 1 44.62 214 ALA A N 1
ATOM 1647 C CA . ALA A 1 214 ? 0.933 6.266 -14.664 1 44.62 214 ALA A CA 1
ATOM 1648 C C . ALA A 1 214 ? -0.35 7.012 -15.023 1 44.62 214 ALA A C 1
ATOM 1650 O O . ALA A 1 214 ? -0.331 7.934 -15.844 1 44.62 214 ALA A O 1
ATOM 1651 N N . SER A 1 215 ? -1.459 6.34 -14.734 1 48.62 215 SER A N 1
ATOM 1652 C CA . SER A 1 215 ? -2.654 7.02 -15.227 1 48.62 215 SER A CA 1
ATOM 1653 C C . SER A 1 215 ? -2.76 8.43 -14.648 1 48.62 215 SER A C 1
ATOM 1655 O O . SER A 1 215 ? -2.303 8.688 -13.539 1 48.62 215 SER A O 1
ATOM 1657 N N . ASP A 1 216 ? -2.895 9.273 -15.43 1 56.47 216 ASP A N 1
ATOM 1658 C CA . ASP A 1 216 ? -3.236 10.68 -15.25 1 56.47 216 ASP A CA 1
ATOM 1659 C C . ASP A 1 216 ? -4.363 10.852 -14.234 1 56.47 216 ASP A C 1
ATOM 1661 O O . ASP A 1 216 ? -4.699 11.969 -13.852 1 56.47 216 ASP A O 1
ATOM 1665 N N . ASP A 1 217 ? -4.738 9.609 -13.648 1 77.81 217 ASP A N 1
ATOM 1666 C CA . ASP A 1 217 ? -5.828 9.836 -12.711 1 77.81 217 ASP A CA 1
ATOM 1667 C C . ASP A 1 217 ? -5.438 9.398 -11.297 1 77.81 217 ASP A C 1
ATOM 1669 O O . ASP A 1 217 ? -5.742 8.273 -10.883 1 77.81 217 ASP A O 1
ATOM 1673 N N . ILE A 1 218 ? -4.785 10.156 -10.586 1 82.69 218 ILE A N 1
ATOM 1674 C CA . ILE A 1 218 ? -4.23 9.891 -9.258 1 82.69 218 ILE A CA 1
ATOM 1675 C C . ILE A 1 218 ? -5.352 9.484 -8.305 1 82.69 218 ILE A C 1
ATOM 1677 O O . ILE A 1 218 ? -5.121 8.734 -7.352 1 82.69 218 ILE A O 1
ATOM 1681 N N . ILE A 1 219 ? -6.59 9.898 -8.547 1 85.69 219 ILE A N 1
ATOM 1682 C CA . ILE A 1 219 ? -7.715 9.547 -7.691 1 85.69 219 ILE A CA 1
ATOM 1683 C C . ILE A 1 219 ? -8.016 8.055 -7.828 1 85.69 219 ILE A C 1
ATOM 1685 O O . ILE A 1 219 ? -8.242 7.363 -6.832 1 85.69 219 ILE A O 1
ATOM 1689 N N . THR A 1 220 ? -8.016 7.629 -9.016 1 87.19 220 THR A N 1
ATOM 1690 C CA . THR A 1 220 ? -8.258 6.211 -9.273 1 87.19 220 THR A CA 1
ATOM 1691 C C . THR A 1 220 ? -7.191 5.352 -8.602 1 87.19 220 THR A C 1
ATOM 1693 O O . THR A 1 220 ? -7.512 4.344 -7.965 1 87.19 220 THR A O 1
ATOM 1696 N N . VAL A 1 221 ? -5.973 5.734 -8.672 1 87.81 221 VAL A N 1
ATOM 1697 C CA . VAL A 1 221 ? -4.875 4.973 -8.094 1 87.81 221 VAL A CA 1
ATOM 1698 C C . VAL A 1 221 ? -4.988 4.977 -6.57 1 87.81 221 VAL A C 1
ATOM 1700 O O . VAL A 1 221 ? -4.746 3.953 -5.922 1 87.81 221 VAL A O 1
ATOM 1703 N N . ALA A 1 222 ? -5.395 6.082 -6.047 1 90.5 222 ALA A N 1
ATOM 1704 C CA . ALA A 1 222 ? -5.574 6.18 -4.602 1 90.5 222 ALA A CA 1
ATOM 1705 C C . ALA A 1 222 ? -6.668 5.234 -4.117 1 90.5 222 ALA A C 1
ATOM 1707 O O . ALA A 1 222 ? -6.543 4.621 -3.055 1 90.5 222 ALA A O 1
ATOM 1708 N N . ASN A 1 223 ? -7.699 5.199 -4.902 1 91.19 223 ASN A N 1
ATOM 1709 C CA . ASN A 1 223 ? -8.773 4.273 -4.555 1 91.19 223 ASN A CA 1
ATOM 1710 C C . ASN A 1 223 ? -8.305 2.822 -4.609 1 91.19 223 ASN A C 1
ATOM 1712 O O . ASN A 1 223 ? -8.672 2.018 -3.75 1 91.19 223 ASN A O 1
ATOM 1716 N N . ILE A 1 224 ? -7.527 2.521 -5.562 1 92.94 224 ILE A N 1
ATOM 1717 C CA . ILE A 1 224 ? -6.965 1.178 -5.668 1 92.94 224 ILE A CA 1
ATOM 1718 C C . ILE A 1 224 ? -6.082 0.89 -4.457 1 92.94 224 ILE A C 1
ATOM 1720 O O . ILE A 1 224 ? -6.203 -0.163 -3.828 1 92.94 224 ILE A O 1
ATOM 1724 N N . ASP A 1 225 ? -5.242 1.839 -4.133 1 92.81 225 ASP A N 1
ATOM 1725 C CA . ASP A 1 225 ? -4.375 1.688 -2.967 1 92.81 225 ASP A CA 1
ATOM 1726 C C . ASP A 1 225 ? -5.195 1.423 -1.705 1 92.81 225 ASP A C 1
ATOM 1728 O O . ASP A 1 225 ? -4.797 0.622 -0.856 1 92.81 225 ASP A O 1
ATOM 1732 N N . ASN A 1 226 ? -6.305 2.07 -1.611 1 93.94 226 ASN A N 1
ATOM 1733 C CA . ASN A 1 226 ? -7.168 1.891 -0.448 1 93.94 226 ASN A CA 1
ATOM 1734 C C . ASN A 1 226 ? -7.641 0.446 -0.32 1 93.94 226 ASN A C 1
ATOM 1736 O O . ASN A 1 226 ? -7.613 -0.127 0.771 1 93.94 226 ASN A O 1
ATOM 1740 N N . PHE A 1 227 ? -8.008 -0.09 -1.389 1 96.31 227 PHE A N 1
ATOM 1741 C CA . PHE A 1 227 ? -8.523 -1.451 -1.344 1 96.31 227 PHE A CA 1
ATOM 1742 C C . PHE A 1 227 ? -7.395 -2.461 -1.186 1 96.31 227 PHE A C 1
ATOM 1744 O O . PHE A 1 227 ? -7.57 -3.502 -0.55 1 96.31 227 PHE A O 1
ATOM 1751 N N . LEU A 1 228 ? -6.223 -2.148 -1.795 1 96.5 228 LEU A N 1
ATOM 1752 C CA . LEU A 1 228 ? -5.066 -3.01 -1.583 1 96.5 228 LEU A CA 1
ATOM 1753 C C . LEU A 1 228 ? -4.68 -3.051 -0.107 1 96.5 228 LEU A C 1
ATOM 1755 O O . LEU A 1 228 ? -4.375 -4.117 0.429 1 96.5 228 LEU A O 1
ATOM 1759 N N . ASP A 1 229 ? -4.762 -1.918 0.487 1 95.19 229 ASP A N 1
ATOM 1760 C CA . ASP A 1 229 ? -4.484 -1.847 1.919 1 95.19 229 ASP A CA 1
ATOM 1761 C C . ASP A 1 229 ? -5.551 -2.592 2.721 1 95.19 229 ASP A C 1
ATOM 1763 O O . ASP A 1 229 ? -5.234 -3.279 3.693 1 95.19 229 ASP A O 1
ATOM 1767 N N . LEU A 1 230 ? -6.777 -2.422 2.379 1 95.88 230 LEU A N 1
ATOM 1768 C CA . LEU A 1 230 ? -7.863 -3.148 3.027 1 95.88 230 LEU A CA 1
ATOM 1769 C C . LEU A 1 230 ? -7.625 -4.652 2.969 1 95.88 230 LEU A C 1
ATOM 1771 O O . LEU A 1 230 ? -7.777 -5.352 3.975 1 95.88 230 LEU A O 1
ATOM 1775 N N . ALA A 1 231 ? -7.223 -5.105 1.833 1 97.75 231 ALA A N 1
ATOM 1776 C CA . ALA A 1 231 ? -6.98 -6.535 1.649 1 97.75 231 ALA A CA 1
ATOM 1777 C C . ALA A 1 231 ? -5.859 -7.023 2.564 1 97.75 231 ALA A C 1
ATOM 1779 O O . ALA A 1 231 ? -6.012 -8.031 3.254 1 97.75 231 ALA A O 1
ATOM 1780 N N . SER A 1 232 ? -4.777 -6.277 2.568 1 96.06 232 SER A N 1
ATOM 1781 C CA . SER A 1 232 ? -3.584 -6.727 3.273 1 96.06 232 SER A CA 1
ATOM 1782 C C . SER A 1 232 ? -3.713 -6.504 4.777 1 96.06 232 SER A C 1
ATOM 1784 O O . SER A 1 232 ? -3.592 -7.449 5.562 1 96.06 232 SER A O 1
ATOM 1786 N N . SER A 1 233 ? -4.09 -5.332 5.215 1 93.19 233 SER A N 1
ATOM 1787 C CA . SER A 1 233 ? -3.992 -4.945 6.617 1 93.19 233 SER A CA 1
ATOM 1788 C C . SER A 1 233 ? -5.246 -5.34 7.387 1 93.19 233 SER A C 1
ATOM 1790 O O . SER A 1 233 ? -5.184 -5.633 8.586 1 93.19 233 SER A O 1
ATOM 1792 N N . THR A 1 234 ? -6.402 -5.398 6.723 1 94.06 234 THR A N 1
ATOM 1793 C CA . THR A 1 234 ? -7.66 -5.629 7.422 1 94.06 234 THR A CA 1
ATOM 1794 C C . THR A 1 234 ? -8.156 -7.055 7.199 1 94.06 234 THR A C 1
ATOM 1796 O O . THR A 1 234 ? -8.297 -7.824 8.148 1 94.06 234 THR A O 1
ATOM 1799 N N . LEU A 1 235 ? -8.266 -7.453 5.988 1 97.06 235 LEU A N 1
ATOM 1800 C CA . LEU A 1 235 ? -8.906 -8.734 5.703 1 97.06 235 LEU A CA 1
ATOM 1801 C C . LEU A 1 235 ? -7.961 -9.891 5.984 1 97.06 235 LEU A C 1
ATOM 1803 O O . LEU A 1 235 ? -8.359 -10.898 6.578 1 97.06 235 LEU A O 1
ATOM 1807 N N . LEU A 1 236 ? -6.703 -9.766 5.598 1 95.38 236 LEU A N 1
ATOM 1808 C CA . LEU A 1 236 ? -5.766 -10.875 5.762 1 95.38 236 LEU A CA 1
ATOM 1809 C C . LEU A 1 236 ? -5.207 -10.906 7.18 1 95.38 236 LEU A C 1
ATOM 1811 O O . LEU A 1 236 ? -5.062 -11.977 7.77 1 95.38 236 LEU A O 1
ATOM 1815 N N . ASN A 1 237 ? -4.938 -9.68 7.727 1 91.94 237 ASN A N 1
ATOM 1816 C CA . ASN A 1 237 ? -4.109 -9.672 8.93 1 91.94 237 ASN A CA 1
ATOM 1817 C C . ASN A 1 237 ? -4.805 -8.969 10.086 1 91.94 237 ASN A C 1
ATOM 1819 O O . ASN A 1 237 ? -4.25 -8.867 11.18 1 91.94 237 ASN A O 1
ATOM 1823 N N . GLY A 1 238 ? -6.047 -8.578 9.898 1 92.75 238 GLY A N 1
ATOM 1824 C CA . GLY A 1 238 ? -6.746 -7.859 10.945 1 92.75 238 GLY A CA 1
ATOM 1825 C C . GLY A 1 238 ? -7.398 -8.773 11.969 1 92.75 238 GLY A C 1
ATOM 1826 O O . GLY A 1 238 ? -7.441 -9.984 11.781 1 92.75 238 GLY A O 1
ATOM 1827 N N . THR A 1 239 ? -7.832 -8.156 13.094 1 92.88 239 THR A N 1
ATOM 1828 C CA . THR A 1 239 ? -8.641 -8.859 14.086 1 92.88 239 THR A CA 1
ATOM 1829 C C . THR A 1 239 ? -10.016 -9.195 13.523 1 92.88 239 THR A C 1
ATOM 1831 O O . THR A 1 239 ? -10.398 -8.711 12.461 1 92.88 239 THR A O 1
ATOM 1834 N N . SER A 1 240 ? -10.719 -10.078 14.289 1 95.5 240 SER A N 1
ATOM 1835 C CA . SER A 1 240 ? -12.062 -10.445 13.859 1 95.5 240 SER A CA 1
ATOM 1836 C C . SER A 1 240 ? -12.961 -9.219 13.734 1 95.5 240 SER A C 1
ATOM 1838 O O . SER A 1 240 ? -13.766 -9.125 12.812 1 95.5 240 SER A O 1
ATOM 1840 N N . LYS A 1 241 ? -12.719 -8.289 14.633 1 93.94 241 LYS A N 1
ATOM 1841 C CA . LYS A 1 241 ? -13.508 -7.059 14.609 1 93.94 241 LYS A CA 1
ATOM 1842 C C . LYS A 1 241 ? -13.156 -6.207 13.391 1 93.94 241 LYS A C 1
ATOM 1844 O O . LYS A 1 241 ? -14.047 -5.664 12.734 1 93.94 241 LYS A O 1
ATOM 1849 N N . GLU A 1 242 ? -11.93 -6.129 13.086 1 93.25 242 GLU A N 1
ATOM 1850 C CA . GLU A 1 242 ? -11.469 -5.367 11.93 1 93.25 242 GLU A CA 1
ATOM 1851 C C . GLU A 1 242 ? -11.953 -6 10.625 1 93.25 242 GLU A C 1
ATOM 1853 O O . GLU A 1 242 ? -12.359 -5.293 9.703 1 93.25 242 GLU A O 1
ATOM 1858 N N . LYS A 1 243 ? -11.906 -7.281 10.609 1 97.06 243 LYS A N 1
ATOM 1859 C CA . LYS A 1 243 ? -12.367 -8.008 9.43 1 97.06 243 LYS A CA 1
ATOM 1860 C C . LYS A 1 243 ? -13.852 -7.773 9.18 1 97.06 243 LYS A C 1
ATOM 1862 O O . LYS A 1 243 ? -14.266 -7.527 8.047 1 97.06 243 LYS A O 1
ATOM 1867 N N . ALA A 1 244 ? -14.602 -7.816 10.234 1 96.31 244 ALA A N 1
ATOM 1868 C CA . ALA A 1 244 ? -16.031 -7.582 10.117 1 96.31 244 ALA A CA 1
ATOM 1869 C C . ALA A 1 244 ? -16.328 -6.168 9.609 1 96.31 244 ALA A C 1
ATOM 1871 O O . ALA A 1 244 ? -17.156 -5.977 8.727 1 96.31 244 ALA A O 1
ATOM 1872 N N . ALA A 1 245 ? -15.602 -5.219 10.156 1 94.12 245 ALA A N 1
ATOM 1873 C CA . ALA A 1 245 ? -15.758 -3.836 9.719 1 94.12 245 ALA A CA 1
ATOM 1874 C C . ALA A 1 245 ? -15.344 -3.676 8.258 1 94.12 245 ALA A C 1
ATOM 1876 O O . ALA A 1 245 ? -15.992 -2.949 7.5 1 94.12 245 ALA A O 1
ATOM 1877 N N . GLY A 1 246 ? -14.312 -4.352 7.895 1 95.62 246 GLY A N 1
ATOM 1878 C CA . GLY A 1 246 ? -13.852 -4.324 6.516 1 95.62 246 GLY A CA 1
ATOM 1879 C C . GLY A 1 246 ? -14.867 -4.871 5.535 1 95.62 246 GLY A C 1
ATOM 1880 O O . GLY A 1 246 ? -15.109 -4.277 4.48 1 95.62 246 GLY A O 1
ATOM 1881 N N . VAL A 1 247 ? -15.477 -5.965 5.891 1 97.81 247 VAL A N 1
ATOM 1882 C CA . VAL A 1 247 ? -16.469 -6.59 5.027 1 97.81 247 VAL A CA 1
ATOM 1883 C C . VAL A 1 247 ? -17.703 -5.684 4.906 1 97.81 247 VAL A C 1
ATOM 1885 O O . VAL A 1 247 ? -18.281 -5.555 3.828 1 97.81 247 VAL A O 1
ATOM 1888 N N . ARG A 1 248 ? -18.031 -5.02 5.965 1 95.94 248 ARG A N 1
ATOM 1889 C CA . ARG A 1 248 ? -19.141 -4.07 5.926 1 95.94 248 ARG A CA 1
ATOM 1890 C C . ARG A 1 248 ? -18.828 -2.904 4.996 1 95.94 248 ARG A C 1
ATOM 1892 O O . ARG A 1 248 ? -19.672 -2.508 4.184 1 95.94 248 ARG A O 1
ATOM 1899 N N . GLY A 1 249 ? -17.641 -2.402 5.168 1 93.62 249 GLY A N 1
ATOM 1900 C CA . GLY A 1 249 ? -17.219 -1.339 4.277 1 93.62 249 GLY A CA 1
ATOM 1901 C C . GLY A 1 249 ? -17.188 -1.756 2.818 1 93.62 249 GLY A C 1
ATOM 1902 O O . GLY A 1 249 ? -17.578 -0.982 1.939 1 93.62 249 GLY A O 1
ATOM 1903 N N . LEU A 1 250 ? -16.75 -2.939 2.604 1 96.81 250 LEU A N 1
ATOM 1904 C CA . LEU A 1 250 ? -16.719 -3.51 1.26 1 96.81 250 LEU A CA 1
ATOM 1905 C C . LEU A 1 250 ? -18.125 -3.604 0.672 1 96.81 250 LEU A C 1
ATOM 1907 O O . LEU A 1 250 ? -18.344 -3.25 -0.489 1 96.81 250 LEU A O 1
ATOM 1911 N N . ASN A 1 251 ? -19 -4.062 1.488 1 97.69 251 ASN A N 1
ATOM 1912 C CA . ASN A 1 251 ? -20.391 -4.188 1.051 1 97.69 251 ASN A CA 1
ATOM 1913 C C . ASN A 1 251 ? -20.969 -2.836 0.665 1 97.69 251 ASN A C 1
ATOM 1915 O O . ASN A 1 251 ? -21.703 -2.73 -0.326 1 97.69 251 ASN A O 1
ATOM 1919 N N . SER A 1 252 ? -20.672 -1.815 1.445 1 94.06 252 SER A N 1
ATOM 1920 C CA . SER A 1 252 ? -21.125 -0.464 1.14 1 94.06 252 SER A CA 1
ATOM 1921 C C . SER A 1 252 ? -20.547 0.036 -0.174 1 94.06 252 SER A C 1
ATOM 1923 O O . SER A 1 252 ? -21.25 0.619 -0.998 1 94.06 252 SER A O 1
ATOM 1925 N N . ALA A 1 253 ? -19.281 -0.19 -0.401 1 93.69 253 ALA A N 1
ATOM 1926 C CA . ALA A 1 253 ? -18.609 0.233 -1.622 1 93.69 253 ALA A CA 1
ATOM 1927 C C . ALA A 1 253 ? -19.203 -0.458 -2.848 1 93.69 253 ALA A C 1
ATOM 1929 O O . ALA A 1 253 ? -19.422 0.178 -3.881 1 93.69 253 ALA A O 1
ATOM 1930 N N . LEU A 1 254 ? -19.438 -1.709 -2.689 1 97.19 254 LEU A N 1
ATOM 1931 C CA . LEU A 1 254 ? -19.922 -2.52 -3.805 1 97.19 254 LEU A CA 1
ATOM 1932 C C . LEU A 1 254 ? -21.406 -2.291 -4.047 1 97.19 254 LEU A C 1
ATOM 1934 O O . LEU A 1 254 ? -21.969 -2.801 -5.02 1 97.19 254 LEU A O 1
ATOM 1938 N N . GLY A 1 255 ? -22.016 -1.56 -3.178 1 95 255 GLY A N 1
ATOM 1939 C CA . GLY A 1 255 ? -23.359 -1.078 -3.424 1 95 255 GLY A CA 1
ATOM 1940 C C . GLY A 1 255 ? -23.406 0.053 -4.434 1 95 255 GLY A C 1
ATOM 1941 O O . GLY A 1 255 ? -24.453 0.292 -5.051 1 95 255 GLY A O 1
ATOM 1942 N N . ARG A 1 256 ? -22.312 0.705 -4.648 1 90.88 256 ARG A N 1
ATOM 1943 C CA . ARG A 1 256 ? -22.234 1.871 -5.52 1 90.88 256 ARG A CA 1
ATOM 1944 C C . ARG A 1 256 ? -21.703 1.492 -6.898 1 90.88 256 ARG A C 1
ATOM 1946 O O . ARG A 1 256 ? -21.766 2.293 -7.836 1 90.88 256 ARG A O 1
ATOM 1953 N N . GLY A 1 257 ? -21.219 0.287 -7.031 1 91.81 257 GLY A N 1
ATOM 1954 C CA . GLY A 1 257 ? -20.641 -0.16 -8.289 1 91.81 257 GLY A CA 1
ATOM 1955 C C . GLY A 1 257 ? -20.422 -1.659 -8.344 1 91.81 257 GLY A C 1
ATOM 1956 O O . GLY A 1 257 ? -20.391 -2.328 -7.309 1 91.81 257 GLY A O 1
ATOM 1957 N N . ALA A 1 258 ? -20.266 -2.092 -9.578 1 95.19 258 ALA A N 1
ATOM 1958 C CA . ALA A 1 258 ? -20.109 -3.529 -9.789 1 95.19 258 ALA A CA 1
ATOM 1959 C C . ALA A 1 258 ? -18.703 -3.984 -9.406 1 95.19 258 ALA A C 1
ATOM 1961 O O . ALA A 1 258 ? -18.5 -5.145 -9.039 1 95.19 258 ALA A O 1
ATOM 1962 N N . TRP A 1 259 ? -17.781 -3.082 -9.57 1 97.19 259 TRP A N 1
ATOM 1963 C CA . TRP A 1 259 ? -16.375 -3.348 -9.227 1 97.19 259 TRP A CA 1
ATOM 1964 C C . TRP A 1 259 ? -15.875 -2.359 -8.18 1 97.19 259 TRP A C 1
ATOM 1966 O O . TRP A 1 259 ? -16.562 -1.39 -7.848 1 97.19 259 TRP A O 1
ATOM 1976 N N . LEU A 1 260 ? -14.797 -2.701 -7.582 1 95.81 260 LEU A N 1
ATOM 1977 C CA . LEU A 1 260 ? -14.328 -1.888 -6.469 1 95.81 260 LEU A CA 1
ATOM 1978 C C . LEU A 1 260 ? -13.906 -0.503 -6.945 1 95.81 260 LEU A C 1
ATOM 1980 O O . LEU A 1 260 ? -14.172 0.498 -6.277 1 95.81 260 LEU A O 1
ATOM 1984 N N . VAL A 1 261 ? -13.18 -0.486 -8.07 1 92.69 261 VAL A N 1
ATOM 1985 C CA . VAL A 1 261 ? -12.75 0.785 -8.641 1 92.69 261 VAL A CA 1
ATOM 1986 C C . VAL A 1 261 ? -13.008 0.796 -10.141 1 92.69 261 VAL A C 1
ATOM 1988 O O . VAL A 1 261 ? -12.562 -0.1 -10.867 1 92.69 261 VAL A O 1
ATOM 1991 N N . GLY A 1 262 ? -13.688 1.719 -10.609 1 88.81 262 GLY A N 1
ATOM 1992 C CA . GLY A 1 262 ? -13.898 1.875 -12.039 1 88.81 262 GLY A CA 1
ATOM 1993 C C . GLY A 1 262 ? -14.961 0.939 -12.586 1 88.81 262 GLY A C 1
ATOM 1994 O O . GLY A 1 262 ? -15.789 0.42 -11.836 1 88.81 262 GLY A O 1
ATOM 1995 N N . SER A 1 263 ? -14.875 0.812 -13.922 1 91.31 263 SER A N 1
ATOM 1996 C CA . SER A 1 263 ? -15.938 0.105 -14.633 1 91.31 263 SER A CA 1
ATOM 1997 C C . SER A 1 263 ? -15.562 -1.353 -14.883 1 91.31 263 SER A C 1
ATOM 1999 O O . SER A 1 263 ? -16.375 -2.129 -15.391 1 91.31 263 SER A O 1
ATOM 2001 N N . GLY A 1 264 ? -14.445 -1.801 -14.539 1 93 264 GLY A N 1
ATOM 2002 C CA . GLY A 1 264 ? -13.977 -3.168 -14.703 1 93 264 GLY A CA 1
ATOM 2003 C C . GLY A 1 264 ? -13.062 -3.623 -13.586 1 93 264 GLY A C 1
ATOM 2004 O O . GLY A 1 264 ? -12.719 -2.84 -12.695 1 93 264 GLY A O 1
ATOM 2005 N N . PRO A 1 265 ? -12.664 -4.902 -13.703 1 94.56 265 PRO A N 1
ATOM 2006 C CA . PRO A 1 265 ? -11.797 -5.434 -12.648 1 94.56 265 PRO A CA 1
ATOM 2007 C C . PRO A 1 265 ? -10.406 -4.797 -12.656 1 94.56 265 PRO A C 1
ATOM 2009 O O . PRO A 1 265 ? -9.844 -4.547 -13.727 1 94.56 265 PRO A O 1
ATOM 2012 N N . THR A 1 266 ? -9.945 -4.469 -11.5 1 93.56 266 THR A N 1
ATOM 2013 C CA . THR A 1 266 ? -8.586 -3.975 -11.312 1 93.56 266 THR A CA 1
ATOM 2014 C C . THR A 1 266 ? -7.816 -4.871 -10.352 1 93.56 266 THR A C 1
ATOM 2016 O O . THR A 1 266 ? -8.344 -5.875 -9.867 1 93.56 266 THR A O 1
ATOM 2019 N N . VAL A 1 267 ? -6.566 -4.531 -10.078 1 95.19 267 VAL A N 1
ATOM 2020 C CA . VAL A 1 267 ? -5.73 -5.273 -9.141 1 95.19 267 VAL A CA 1
ATOM 2021 C C . VAL A 1 267 ? -6.371 -5.273 -7.758 1 95.19 267 VAL A C 1
ATOM 2023 O O . VAL A 1 267 ? -6.199 -6.215 -6.984 1 95.19 267 VAL A O 1
ATOM 2026 N N . ALA A 1 268 ? -7.172 -4.246 -7.457 1 96.25 268 ALA A N 1
ATOM 2027 C CA . ALA A 1 268 ? -7.902 -4.191 -6.191 1 96.25 268 ALA A CA 1
ATOM 2028 C C . ALA A 1 268 ? -8.875 -5.363 -6.062 1 96.25 268 ALA A C 1
ATOM 2030 O O . ALA A 1 268 ? -8.984 -5.969 -4.996 1 96.25 268 ALA A O 1
ATOM 2031 N N . ASP A 1 269 ? -9.523 -5.645 -7.141 1 97.94 269 ASP A N 1
ATOM 2032 C CA . ASP A 1 269 ? -10.469 -6.754 -7.121 1 97.94 269 ASP A CA 1
ATOM 2033 C C . ASP A 1 269 ? -9.75 -8.078 -6.887 1 97.94 269 ASP A C 1
ATOM 2035 O O . ASP A 1 269 ? -10.234 -8.938 -6.145 1 97.94 269 ASP A O 1
ATOM 2039 N N . ILE A 1 270 ? -8.633 -8.203 -7.469 1 98 270 ILE A N 1
ATOM 2040 C CA . ILE A 1 270 ? -7.852 -9.43 -7.336 1 98 270 ILE A CA 1
ATOM 2041 C C . ILE A 1 270 ? -7.41 -9.602 -5.887 1 98 270 ILE A C 1
ATOM 2043 O O . ILE A 1 270 ? -7.566 -10.68 -5.309 1 98 270 ILE A O 1
ATOM 2047 N N . ALA A 1 271 ? -6.906 -8.586 -5.297 1 98.25 271 ALA A N 1
ATOM 2048 C CA . ALA A 1 271 ? -6.387 -8.625 -3.932 1 98.25 271 ALA A CA 1
ATOM 2049 C C . ALA A 1 271 ? -7.504 -8.914 -2.934 1 98.25 271 ALA A C 1
ATOM 2051 O O . ALA A 1 271 ? -7.355 -9.773 -2.057 1 98.25 271 ALA A O 1
ATOM 2052 N N . VAL A 1 272 ? -8.578 -8.195 -3.074 1 98.69 272 VAL A N 1
ATOM 2053 C CA . VAL A 1 272 ? -9.688 -8.344 -2.135 1 98.69 272 VAL A CA 1
ATOM 2054 C C . VAL A 1 272 ? -10.32 -9.719 -2.299 1 98.69 272 VAL A C 1
ATOM 2056 O O . VAL A 1 272 ? -10.648 -10.383 -1.31 1 98.69 272 VAL A O 1
ATOM 2059 N N . TRP A 1 273 ? -10.477 -10.141 -3.537 1 98.62 273 TRP A N 1
ATOM 2060 C CA . TRP A 1 273 ? -10.992 -11.477 -3.814 1 98.62 273 TRP A CA 1
ATOM 2061 C C . TRP A 1 273 ? -10.148 -12.539 -3.127 1 98.62 273 TRP A C 1
ATOM 2063 O O . TRP A 1 273 ? -10.68 -13.438 -2.465 1 98.62 273 TRP A O 1
ATOM 2073 N N . SER A 1 274 ? -8.875 -12.469 -3.266 1 98.38 274 SER A N 1
ATOM 2074 C CA . SER A 1 274 ? -7.941 -13.406 -2.654 1 98.38 274 SER A CA 1
ATOM 2075 C C . SER A 1 274 ? -8.07 -13.398 -1.135 1 98.38 274 SER A C 1
ATOM 2077 O O . SER A 1 274 ? -8.18 -14.461 -0.513 1 98.38 274 SER A O 1
ATOM 2079 N N . ALA A 1 275 ? -8.109 -12.219 -0.561 1 98.19 275 ALA A N 1
ATOM 2080 C CA . ALA A 1 275 ? -8.164 -12.086 0.893 1 98.19 275 ALA A CA 1
ATOM 2081 C C . ALA A 1 275 ? -9.445 -12.703 1.454 1 98.19 275 ALA A C 1
ATOM 2083 O O . ALA A 1 275 ? -9.414 -13.398 2.471 1 98.19 275 ALA A O 1
ATOM 2084 N N . LEU A 1 276 ? -10.57 -12.477 0.794 1 98.31 276 LEU A N 1
ATOM 2085 C CA . LEU A 1 276 ? -11.844 -13.008 1.263 1 98.31 276 LEU A CA 1
ATOM 2086 C C . LEU A 1 276 ? -11.844 -14.531 1.246 1 98.31 276 LEU A C 1
ATOM 2088 O O . LEU A 1 276 ? -12.32 -15.172 2.186 1 98.31 276 LEU A O 1
ATOM 2092 N N . HIS A 1 277 ? -11.281 -15.086 0.236 1 97.56 277 HIS A N 1
ATOM 2093 C CA . HIS A 1 277 ? -11.266 -16.547 0.13 1 97.56 277 HIS A CA 1
ATOM 2094 C C . HIS A 1 277 ? -10.273 -17.156 1.105 1 97.56 277 HIS A C 1
ATOM 2096 O O . HIS A 1 277 ? -10.562 -18.172 1.736 1 97.56 277 HIS A O 1
ATOM 2102 N N . GLN A 1 278 ? -9.125 -16.531 1.247 1 96.12 278 GLN A N 1
ATOM 2103 C CA . GLN A 1 278 ? -8.102 -17.078 2.131 1 96.12 278 GLN A CA 1
ATOM 2104 C C . GLN A 1 278 ? -8.562 -17.062 3.584 1 96.12 278 GLN A C 1
ATOM 2106 O O . GLN A 1 278 ? -8.18 -17.938 4.371 1 96.12 278 GLN A O 1
ATOM 2111 N N . THR A 1 279 ? -9.383 -16.094 3.963 1 96.56 279 THR A N 1
ATOM 2112 C CA . THR A 1 279 ? -9.766 -15.922 5.359 1 96.56 279 THR A CA 1
ATOM 2113 C C . THR A 1 279 ? -11.133 -16.562 5.625 1 96.56 279 THR A C 1
ATOM 2115 O O . THR A 1 279 ? -11.664 -16.469 6.73 1 96.56 279 THR A O 1
ATOM 2118 N N . GLY A 1 280 ? -11.734 -17.125 4.605 1 95.5 280 GLY A N 1
ATOM 2119 C CA . GLY A 1 280 ? -13.023 -17.781 4.762 1 95.5 280 GLY A CA 1
ATOM 2120 C C . GLY A 1 280 ? -14.188 -16.797 4.836 1 95.5 280 GLY A C 1
ATOM 2121 O O . GLY A 1 280 ? -15.312 -17.188 5.16 1 95.5 280 GLY A O 1
ATOM 2122 N N . LEU A 1 281 ? -13.984 -15.578 4.547 1 97.19 281 LEU A N 1
ATOM 2123 C CA . LEU A 1 281 ? -15 -14.539 4.664 1 97.19 281 LEU A CA 1
ATOM 2124 C C . LEU A 1 281 ? -15.914 -14.531 3.445 1 97.19 281 LEU A C 1
ATOM 2126 O O . LEU A 1 281 ? -16.984 -13.914 3.465 1 97.19 281 LEU A O 1
ATOM 2130 N N . ALA A 1 282 ? -15.578 -15.195 2.373 1 96.62 282 ALA A N 1
ATOM 2131 C CA . ALA A 1 282 ? -16.344 -15.203 1.13 1 96.62 282 ALA A CA 1
ATOM 2132 C C . ALA A 1 282 ? -17.688 -15.891 1.319 1 96.62 282 ALA A C 1
ATOM 2134 O O . ALA A 1 282 ? -18.703 -15.445 0.783 1 96.62 282 ALA A O 1
ATOM 2135 N N . SER A 1 283 ? -17.797 -16.984 2.002 1 94.31 283 SER A N 1
ATOM 2136 C CA . SER A 1 283 ? -19 -17.797 2.156 1 94.31 283 SER A CA 1
ATOM 2137 C C . SER A 1 283 ? -20.078 -17.047 2.91 1 94.31 283 SER A C 1
ATOM 2139 O O . SER A 1 283 ? -21.266 -17.141 2.578 1 94.31 283 SER A O 1
ATOM 2141 N N . GLY A 1 284 ? -19.781 -16.234 3.898 1 94.12 284 GLY A N 1
ATOM 2142 C CA . GLY A 1 284 ? -20.766 -15.516 4.691 1 94.12 284 GLY A CA 1
ATOM 2143 C C . GLY A 1 284 ? -20.766 -14.023 4.422 1 94.12 284 GLY A C 1
ATOM 2144 O O . GLY A 1 284 ? -21.219 -13.234 5.262 1 94.12 284 GLY A O 1
ATOM 2145 N N . ALA A 1 285 ? -20.406 -13.75 3.227 1 97.5 285 ALA A N 1
ATOM 2146 C CA . ALA A 1 285 ? -20.297 -12.328 2.916 1 97.5 285 ALA A CA 1
ATOM 2147 C C . ALA A 1 285 ? -21.672 -11.719 2.654 1 97.5 285 ALA A C 1
ATOM 2149 O O . ALA A 1 285 ? -22.609 -12.422 2.256 1 97.5 285 ALA A O 1
ATOM 2150 N N . PRO A 1 286 ? -21.891 -10.438 2.842 1 98.12 286 PRO A N 1
ATOM 2151 C CA . PRO A 1 286 ? -23.156 -9.75 2.57 1 98.12 286 PRO A CA 1
ATOM 2152 C C . PRO A 1 286 ? -23.516 -9.734 1.086 1 98.12 286 PRO A C 1
ATOM 2154 O O . PRO A 1 286 ? -22.688 -10.094 0.244 1 98.12 286 PRO A O 1
ATOM 2157 N N . SER A 1 287 ? -24.672 -9.281 0.765 1 98 287 SER A N 1
ATOM 2158 C CA . SER A 1 287 ? -25.312 -9.469 -0.535 1 98 287 SER A CA 1
ATOM 2159 C C . SER A 1 287 ? -24.5 -8.812 -1.646 1 98 287 SER A C 1
ATOM 2161 O O . SER A 1 287 ? -24.266 -9.422 -2.691 1 98 287 SER A O 1
ATOM 2163 N N . ASN A 1 288 ? -24.141 -7.52 -1.465 1 98.44 288 ASN A N 1
ATOM 2164 C CA . ASN A 1 288 ? -23.375 -6.836 -2.51 1 98.44 288 ASN A CA 1
ATOM 2165 C C . ASN A 1 288 ? -22.031 -7.516 -2.764 1 98.44 288 ASN A C 1
ATOM 2167 O O . ASN A 1 288 ? -21.578 -7.594 -3.908 1 98.44 288 ASN A O 1
ATOM 2171 N N . VAL A 1 289 ? -21.438 -8.031 -1.7 1 98.62 289 VAL A N 1
ATOM 2172 C CA . VAL A 1 289 ? -20.156 -8.727 -1.825 1 98.62 289 VAL A CA 1
ATOM 2173 C C . VAL A 1 289 ? -20.359 -10.055 -2.551 1 98.62 289 VAL A C 1
ATOM 2175 O O . VAL A 1 289 ? -19.547 -10.445 -3.393 1 98.62 289 VAL A O 1
ATOM 2178 N N . GLN A 1 290 ? -21.422 -10.711 -2.287 1 9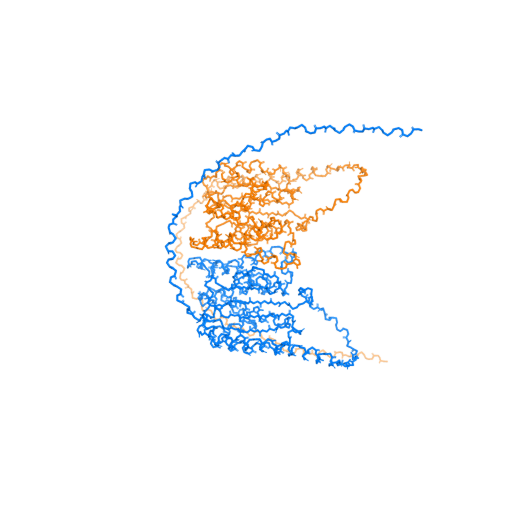8.31 290 GLN A N 1
ATOM 2179 C CA . GLN A 1 290 ? -21.734 -11.969 -2.955 1 98.31 290 GLN A CA 1
ATOM 2180 C C . GLN A 1 290 ? -21.922 -11.766 -4.457 1 98.31 290 GLN A C 1
ATOM 2182 O O . GLN A 1 290 ? -21.438 -12.57 -5.262 1 98.31 290 GLN A O 1
ATOM 2187 N N . LYS A 1 291 ? -22.625 -10.742 -4.777 1 98.19 291 LYS A N 1
ATOM 2188 C CA . LYS A 1 291 ? -22.828 -10.422 -6.191 1 98.19 291 LYS A CA 1
ATOM 2189 C C . LYS A 1 291 ? -21.484 -10.18 -6.883 1 98.19 291 LYS A C 1
ATOM 2191 O O . LYS A 1 291 ? -21.266 -10.656 -8 1 98.19 291 LYS A O 1
ATOM 2196 N N . TRP A 1 292 ? -20.672 -9.391 -6.262 1 98.56 292 TRP A N 1
ATOM 2197 C CA . TRP A 1 292 ? -19.344 -9.094 -6.773 1 98.56 292 TRP A CA 1
ATOM 2198 C C . TRP A 1 292 ? -18.516 -10.367 -6.898 1 98.56 292 TRP A C 1
ATOM 2200 O O . TRP A 1 292 ? -17.828 -10.57 -7.902 1 98.56 292 TRP A O 1
ATOM 2210 N N . LEU A 1 293 ? -18.609 -11.289 -5.918 1 98.38 293 LEU A N 1
ATOM 2211 C CA . LEU A 1 293 ? -17.891 -12.562 -5.965 1 98.38 293 LEU A CA 1
ATOM 2212 C C . LEU A 1 293 ? -18.359 -13.398 -7.152 1 98.38 293 LEU A C 1
ATOM 2214 O O . LEU A 1 293 ? -17.547 -14.07 -7.797 1 98.38 293 LEU A O 1
ATOM 2218 N N . LYS A 1 294 ? -19.562 -13.344 -7.426 1 97.62 294 LYS A N 1
ATOM 2219 C CA . LYS A 1 294 ? -20.094 -14.047 -8.586 1 97.62 294 LYS A CA 1
ATOM 2220 C C . LYS A 1 294 ? -19.562 -13.453 -9.883 1 97.62 294 LYS A C 1
ATOM 2222 O O . LYS A 1 294 ? -19.266 -14.188 -10.836 1 97.62 294 LYS A O 1
ATOM 2227 N N . SER A 1 295 ? -19.531 -12.109 -9.93 1 97.88 295 SER A N 1
ATOM 2228 C CA . SER A 1 295 ? -18.938 -11.453 -11.094 1 97.88 295 SER A CA 1
ATOM 2229 C C . SER A 1 295 ? -17.5 -11.875 -11.297 1 97.88 295 SER A C 1
ATOM 2231 O O . SER A 1 295 ? -17.062 -12.094 -12.43 1 97.88 295 SER A O 1
ATOM 2233 N N . CYS A 1 296 ? -16.734 -11.969 -10.211 1 97.88 296 CYS A N 1
ATOM 2234 C CA . CYS A 1 296 ? -15.352 -12.445 -10.297 1 97.88 296 CYS A CA 1
ATOM 2235 C C . CYS A 1 296 ? -15.297 -13.867 -10.828 1 97.88 296 CYS A C 1
ATOM 2237 O O . CYS A 1 296 ? -14.492 -14.172 -11.711 1 97.88 296 CYS A O 1
ATOM 2239 N N . ALA A 1 297 ? -16.188 -14.711 -10.398 1 96 297 ALA A N 1
ATOM 2240 C CA . ALA A 1 297 ? -16.219 -16.125 -10.781 1 96 297 ALA A CA 1
ATOM 2241 C C . ALA A 1 297 ? -16.547 -16.266 -12.266 1 96 297 ALA A C 1
ATOM 2243 O O . ALA A 1 297 ? -16.25 -17.297 -12.867 1 96 297 ALA A O 1
ATOM 2244 N N . ALA A 1 298 ? -17.172 -15.281 -12.758 1 96.62 298 ALA A N 1
ATOM 2245 C CA . ALA A 1 298 ? -17.531 -15.312 -14.18 1 96.62 298 ALA A CA 1
ATOM 2246 C C . ALA A 1 298 ? -16.297 -15.078 -15.047 1 96.62 298 ALA A C 1
ATOM 2248 O O . ALA A 1 298 ? -16.328 -15.352 -16.25 1 96.62 298 ALA A O 1
ATOM 2249 N N . GLN A 1 299 ? -15.305 -14.461 -14.5 1 96.38 299 GLN A N 1
ATOM 2250 C CA . GLN A 1 299 ? -14.047 -14.25 -15.219 1 96.38 299 GLN A CA 1
ATOM 2251 C C . GLN A 1 299 ? -13.18 -15.508 -15.18 1 96.38 299 GLN A C 1
ATOM 2253 O O . GLN A 1 299 ? -12.992 -16.094 -14.117 1 96.38 299 GLN A O 1
ATOM 2258 N N . SER A 1 300 ? -12.594 -15.891 -16.328 1 95.88 300 SER A N 1
ATOM 2259 C CA . SER A 1 300 ? -11.875 -17.156 -16.453 1 95.88 300 SER A CA 1
ATOM 2260 C C . SER A 1 300 ? -10.664 -17.188 -15.539 1 95.88 300 SER A C 1
ATOM 2262 O O . SER A 1 300 ? -10.336 -18.234 -14.969 1 95.88 300 SER A O 1
ATOM 2264 N N . ASP A 1 301 ? -9.93 -16.109 -15.414 1 96 301 ASP A N 1
ATOM 2265 C CA . ASP A 1 301 ? -8.719 -16.078 -14.602 1 96 301 ASP A CA 1
ATOM 2266 C C . ASP A 1 301 ? -9.039 -16.344 -13.133 1 96 301 ASP A C 1
ATOM 2268 O O . ASP A 1 301 ? -8.344 -17.125 -12.469 1 96 301 ASP A O 1
ATOM 2272 N N . PHE A 1 302 ? -10.133 -15.789 -12.578 1 97.31 302 PHE A N 1
ATOM 2273 C CA . PHE A 1 302 ? -10.555 -16 -11.203 1 97.31 302 PHE A CA 1
ATOM 2274 C C . PHE A 1 302 ? -11.016 -17.453 -11 1 97.31 302 PHE A C 1
ATOM 2276 O O . PHE A 1 302 ? -10.672 -18.078 -10 1 97.31 302 PHE A O 1
ATOM 2283 N N . ARG A 1 303 ? -11.727 -17.891 -11.969 1 95.62 303 ARG A N 1
ATOM 2284 C CA . ARG A 1 303 ? -12.273 -19.25 -11.875 1 95.62 303 ARG A CA 1
ATOM 2285 C C . ARG A 1 303 ? -11.156 -20.281 -11.852 1 95.62 303 ARG A C 1
ATOM 2287 O O . ARG A 1 303 ? -11.18 -21.219 -11.039 1 95.62 303 ARG A O 1
ATOM 2294 N N . THR A 1 304 ? -10.25 -20.109 -12.719 1 94.56 304 THR A N 1
ATOM 2295 C CA . THR A 1 304 ? -9.125 -21.047 -12.789 1 94.56 3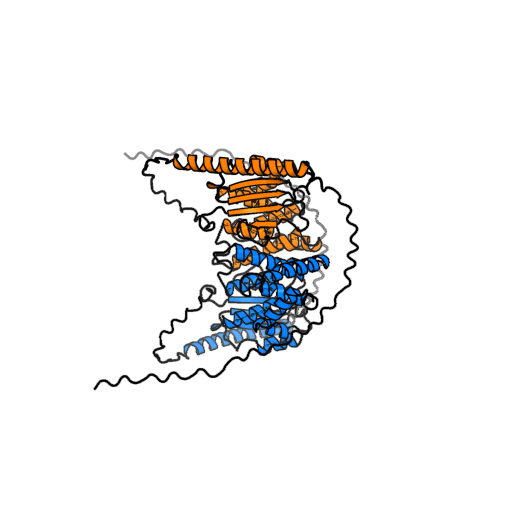04 THR A CA 1
ATOM 2296 C C . THR A 1 304 ? -8.328 -21.031 -11.492 1 94.56 304 THR A C 1
ATOM 2298 O O . THR A 1 304 ? -7.949 -22.094 -10.977 1 94.56 304 THR A O 1
ATOM 2301 N N . ALA A 1 305 ? -8.102 -19.859 -10.969 1 94.62 305 ALA A N 1
ATOM 2302 C CA . ALA A 1 305 ? -7.363 -19.734 -9.711 1 94.62 305 ALA A CA 1
ATOM 2303 C C . ALA A 1 305 ? -8.109 -20.391 -8.562 1 94.62 305 ALA A C 1
ATOM 2305 O O . ALA A 1 305 ? -7.504 -21.094 -7.742 1 94.62 305 ALA A O 1
ATOM 2306 N N . LEU A 1 306 ? -9.414 -20.172 -8.578 1 94.44 306 LEU A N 1
ATOM 2307 C CA . LEU A 1 306 ? -10.211 -20.734 -7.496 1 94.44 306 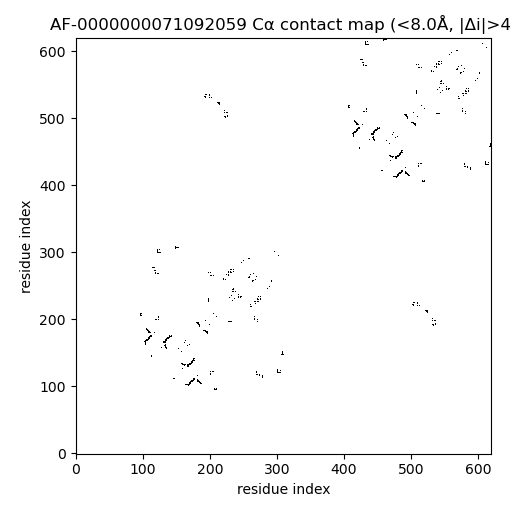LEU A CA 1
ATOM 2308 C C . LEU A 1 306 ? -10.195 -22.266 -7.555 1 94.44 306 LEU A C 1
ATOM 2310 O O . LEU A 1 306 ? -10.117 -22.922 -6.52 1 94.44 306 LEU A O 1
ATOM 2314 N N . ASN A 1 307 ? -10.195 -22.781 -8.711 1 92.75 307 ASN A N 1
ATOM 2315 C CA . ASN A 1 307 ? -10.18 -24.219 -8.891 1 92.75 307 ASN A CA 1
ATOM 2316 C C . ASN A 1 307 ? -8.852 -24.828 -8.438 1 92.75 307 ASN A C 1
ATOM 2318 O O . ASN A 1 307 ? -8.797 -26 -8.047 1 92.75 307 ASN A O 1
ATOM 2322 N N . ALA A 1 308 ? -7.824 -24 -8.461 1 92.19 308 ALA A N 1
ATOM 2323 C CA . ALA A 1 308 ? -6.496 -24.469 -8.078 1 92.19 308 ALA A CA 1
ATOM 2324 C C . ALA A 1 308 ? -6.375 -24.578 -6.559 1 92.19 308 ALA A C 1
ATOM 2326 O O . ALA A 1 308 ? -5.527 -25.312 -6.047 1 92.19 308 ALA A O 1
ATOM 2327 N N . VAL A 1 309 ? -7.148 -23.828 -5.77 1 87 309 VAL A N 1
ATOM 2328 C CA . VAL A 1 309 ? -6.93 -23.75 -4.328 1 87 309 VAL A CA 1
ATOM 2329 C C . VAL A 1 309 ? -8.172 -24.25 -3.592 1 87 309 VAL A C 1
ATOM 2331 O O . VAL A 1 309 ? -8.133 -24.5 -2.383 1 87 309 VAL A O 1
ATOM 2334 N N . ALA A 1 310 ? -9.328 -24.188 -4.098 1 73.88 310 ALA A N 1
ATOM 2335 C CA . ALA A 1 310 ? -10.531 -24.672 -3.43 1 73.88 310 ALA A CA 1
ATOM 2336 C C . ALA A 1 310 ? -10.852 -26.109 -3.828 1 73.88 310 ALA A C 1
ATOM 2338 O O . ALA A 1 310 ? -10.477 -26.547 -4.918 1 73.88 310 ALA A O 1
ATOM 2339 N N . MET B 1 1 ? -44.719 5.223 -72.25 1 23.25 1 MET B N 1
ATOM 2340 C CA . MET B 1 1 ? -45.875 4.953 -71.438 1 23.25 1 MET B CA 1
ATOM 2341 C C . MET B 1 1 ? -45.469 4.449 -70.062 1 23.25 1 MET B C 1
ATOM 2343 O O . MET B 1 1 ? -44.938 3.355 -69.875 1 23.25 1 MET B O 1
ATOM 2347 N N . SER B 1 2 ? -45 5.25 -69.062 1 24.56 2 SER B N 1
ATOM 2348 C CA . SER B 1 2 ? -44.031 5.242 -67.938 1 24.56 2 SER B CA 1
ATOM 2349 C C . SER B 1 2 ? -44.656 4.578 -66.75 1 24.56 2 SER B C 1
ATOM 2351 O O . SER B 1 2 ? -45.344 5.23 -65.938 1 24.56 2 SER B O 1
ATOM 2353 N N . GLY B 1 3 ? -45.281 3.361 -66.875 1 25.5 3 GLY B N 1
ATOM 2354 C CA . GLY B 1 3 ? -46.219 2.785 -65.875 1 25.5 3 GLY B CA 1
ATOM 2355 C C . GLY B 1 3 ? -45.625 2.51 -64.562 1 25.5 3 GLY B C 1
ATOM 2356 O O . GLY B 1 3 ? -44.5 2.004 -64.438 1 25.5 3 GLY B O 1
ATOM 2357 N N . THR B 1 4 ? -45.906 3.381 -63.531 1 28.75 4 THR B N 1
ATOM 2358 C CA . THR B 1 4 ? -45.5 3.621 -62.156 1 28.75 4 THR B CA 1
ATOM 2359 C C . THR B 1 4 ? -45.656 2.359 -61.312 1 28.75 4 THR B C 1
ATOM 2361 O O . THR B 1 4 ? -46.719 1.747 -61.281 1 28.75 4 THR B O 1
ATOM 2364 N N . SER B 1 5 ? -44.625 1.495 -61.219 1 28.53 5 SER B N 1
ATOM 2365 C CA . SER B 1 5 ? -44.438 0.168 -60.656 1 28.53 5 SER B CA 1
ATOM 2366 C C . SER B 1 5 ? -44.844 0.138 -59.188 1 28.53 5 SER B C 1
ATOM 2368 O O . SER B 1 5 ? -44.312 0.904 -58.375 1 28.53 5 SER B O 1
ATOM 2370 N N . GLY B 1 6 ? -46.219 -0.026 -58.844 1 27.08 6 GLY B N 1
ATOM 2371 C CA . GLY B 1 6 ? -46.938 0.039 -57.594 1 27.08 6 GLY B CA 1
ATOM 2372 C C . GLY B 1 6 ? -46.344 -0.818 -56.5 1 27.08 6 GLY B C 1
ATOM 2373 O O . GLY B 1 6 ? -46.031 -1.985 -56.719 1 27.08 6 GLY B O 1
ATOM 2374 N N . MET B 1 7 ? -45.469 -0.259 -55.594 1 26.72 7 MET B N 1
ATOM 2375 C CA . MET B 1 7 ? -44.656 -0.752 -54.5 1 26.72 7 MET B CA 1
ATOM 2376 C C . MET B 1 7 ? -45.469 -1.539 -53.5 1 26.72 7 MET B C 1
ATOM 2378 O O . MET B 1 7 ? -46.469 -1.036 -53 1 26.72 7 MET B O 1
ATOM 2382 N N . PHE B 1 8 ? -45.625 -2.859 -53.594 1 26.97 8 PHE B N 1
ATOM 2383 C CA . PHE B 1 8 ? -46.469 -3.795 -52.875 1 26.97 8 PHE B CA 1
ATOM 2384 C C . PHE B 1 8 ? -46.219 -3.727 -51.375 1 26.97 8 PHE B C 1
ATOM 2386 O O . PHE B 1 8 ? -45.062 -3.758 -50.938 1 26.97 8 PHE B O 1
ATOM 2393 N N . LYS B 1 9 ? -47 -3 -50.5 1 28 9 LYS B N 1
ATOM 2394 C CA . LYS B 1 9 ? -47.062 -2.686 -49.094 1 28 9 LYS B CA 1
ATOM 2395 C C . LYS B 1 9 ? -47.188 -3.953 -48.25 1 28 9 LYS B C 1
ATOM 2397 O O . LYS B 1 9 ? -48.156 -4.684 -48.344 1 28 9 LYS B O 1
ATOM 2402 N N . LEU B 1 10 ? -46.125 -4.773 -48.094 1 23.22 10 LEU B N 1
ATOM 2403 C CA . LEU B 1 10 ? -46.344 -6.031 -47.406 1 23.22 10 LEU B CA 1
ATOM 2404 C C . LEU B 1 10 ? -46.906 -5.785 -46 1 23.22 10 LEU B C 1
ATOM 2406 O O . LEU B 1 10 ? -46.469 -4.859 -45.312 1 23.22 10 LEU B O 1
ATOM 2410 N N . LYS B 1 11 ? -48.156 -6.141 -45.625 1 27.8 11 LYS B N 1
ATOM 2411 C CA . LYS B 1 11 ? -49 -5.934 -44.438 1 27.8 11 LYS B CA 1
ATOM 2412 C C . LYS B 1 11 ? -48.375 -6.574 -43.219 1 27.8 11 LYS B C 1
ATOM 2414 O O . LYS B 1 11 ? -48 -7.75 -43.25 1 27.8 11 LYS B O 1
ATOM 2419 N N . PRO B 1 12 ? -47.719 -5.789 -42.281 1 29.67 12 PRO B N 1
ATOM 2420 C CA . PRO B 1 12 ? -46.969 -6.336 -41.125 1 29.67 12 PRO B CA 1
ATOM 2421 C C . PRO B 1 12 ? -47.844 -7.199 -40.219 1 29.67 12 PRO B C 1
ATOM 2423 O O . PRO B 1 12 ? -49 -6.863 -39.969 1 29.67 12 PRO B O 1
ATOM 2426 N N . PHE B 1 13 ? -47.844 -8.469 -40.25 1 25.17 13 PHE B N 1
ATOM 2427 C CA . PHE B 1 13 ? -48.75 -9.445 -39.656 1 25.17 13 PHE B CA 1
ATOM 2428 C C . PHE B 1 13 ? -48.844 -9.266 -38.156 1 25.17 13 PHE B C 1
ATOM 2430 O O . PHE B 1 13 ? -49.938 -9.398 -37.562 1 25.17 13 PHE B O 1
ATOM 2437 N N . TYR B 1 14 ? -47.656 -9.297 -37.438 1 25.52 14 TYR B N 1
ATOM 2438 C CA . TYR B 1 14 ? -47.75 -9.984 -36.156 1 25.52 14 TYR B CA 1
ATOM 2439 C C . TYR B 1 14 ? -48.438 -9.102 -35.125 1 25.52 14 TYR B C 1
ATOM 2441 O O . TYR B 1 14 ? -47.969 -7.992 -34.844 1 25.52 14 TYR B O 1
ATOM 2449 N N . ASP B 1 15 ? -49.625 -8.875 -35.094 1 24.33 15 ASP B N 1
ATOM 2450 C CA . ASP B 1 15 ? -50.281 -7.98 -34.156 1 24.33 15 ASP B CA 1
ATOM 2451 C C . ASP B 1 15 ? -50.094 -8.461 -32.719 1 24.33 15 ASP B C 1
ATOM 2453 O O . ASP B 1 15 ? -50.312 -9.641 -32.406 1 24.33 15 ASP B O 1
ATOM 2457 N N . PHE B 1 16 ? -49.156 -7.918 -31.938 1 24.78 16 PHE B N 1
ATOM 2458 C CA . PHE B 1 16 ? -48.781 -8.117 -30.531 1 24.78 16 PHE B CA 1
ATOM 2459 C C . PHE B 1 16 ? -50.031 -8.117 -29.641 1 24.78 16 PHE B C 1
ATOM 2461 O O . PHE B 1 16 ? -50.625 -7.074 -29.422 1 24.78 16 PHE B O 1
ATOM 2468 N N . ASP B 1 17 ? -50.938 -8.992 -29.781 1 24.33 17 ASP B N 1
ATOM 2469 C CA . ASP B 1 17 ? -52.156 -8.961 -28.969 1 24.33 17 ASP B CA 1
ATOM 2470 C C . ASP B 1 17 ? -51.812 -8.836 -27.484 1 24.33 17 ASP B C 1
ATOM 2472 O O . ASP B 1 17 ? -50.844 -9.438 -27 1 24.33 17 ASP B O 1
ATOM 2476 N N . LYS B 1 18 ? -52.406 -7.871 -26.703 1 28.84 18 LYS B N 1
ATOM 2477 C CA . LYS B 1 18 ? -52.469 -7.199 -25.406 1 28.84 18 LYS B CA 1
ATOM 2478 C C . LYS B 1 18 ? -52.781 -8.188 -24.297 1 28.84 18 LYS B C 1
ATOM 2480 O O . LYS B 1 18 ? -53.844 -8.078 -23.656 1 28.84 18 LYS B O 1
ATOM 2485 N N . THR B 1 19 ? -52.375 -9.398 -24.281 1 26.91 19 THR B N 1
ATOM 2486 C CA . THR B 1 19 ? -53.062 -10.297 -23.344 1 26.91 19 THR B CA 1
ATOM 2487 C C . THR B 1 19 ? -52.875 -9.805 -21.922 1 26.91 19 THR B C 1
ATOM 2489 O O . THR B 1 19 ? -51.75 -9.453 -21.5 1 26.91 19 THR B O 1
ATOM 2492 N N . GLN B 1 20 ? -53.938 -9.469 -21.234 1 27.23 20 GLN B N 1
ATOM 2493 C CA . GLN B 1 20 ? -54.312 -8.852 -19.969 1 27.23 20 GLN B CA 1
ATOM 2494 C C . GLN B 1 20 ? -53.781 -9.656 -18.781 1 27.23 20 GLN B C 1
ATOM 2496 O O . GLN B 1 20 ? -54.188 -10.805 -18.594 1 27.23 20 GLN B O 1
ATOM 2501 N N . ILE B 1 21 ? -52.469 -9.758 -18.719 1 28.08 21 ILE B N 1
ATOM 2502 C CA . ILE B 1 21 ? -51.969 -10.57 -17.625 1 28.08 21 ILE B CA 1
ATOM 2503 C C . ILE B 1 21 ? -52.594 -10.109 -16.312 1 28.08 21 ILE B C 1
ATOM 2505 O O . ILE B 1 21 ? -52.5 -8.938 -15.938 1 28.08 21 ILE B O 1
ATOM 2509 N N . ASP B 1 22 ? -53.531 -10.766 -15.906 1 25.47 22 ASP B N 1
ATOM 2510 C CA . ASP B 1 22 ? -54.312 -10.555 -14.688 1 25.47 22 ASP B CA 1
ATOM 2511 C C . ASP B 1 22 ? -53.438 -10.602 -13.453 1 25.47 22 ASP B C 1
ATOM 2513 O O . ASP B 1 22 ? -52.688 -11.555 -13.25 1 25.47 22 ASP B O 1
ATOM 2517 N N . LEU B 1 23 ? -52.844 -9.461 -13.133 1 27.5 23 LEU B N 1
ATOM 2518 C CA . LEU B 1 23 ? -52 -9.18 -11.969 1 27.5 23 LEU B CA 1
ATOM 2519 C C . LEU B 1 23 ? -52.656 -9.695 -10.688 1 27.5 23 LEU B C 1
ATOM 2521 O O . LEU B 1 23 ? -53.812 -9.43 -10.43 1 27.5 23 LEU B O 1
ATOM 2525 N N . PRO B 1 24 ? -52.312 -10.812 -10.258 1 25.81 24 PRO B N 1
ATOM 2526 C CA . PRO B 1 24 ? -53.031 -11.367 -9.125 1 25.81 24 PRO B CA 1
ATOM 2527 C C . PRO B 1 24 ? -53.125 -10.398 -7.941 1 25.81 24 PRO B C 1
ATOM 2529 O O . PRO B 1 24 ? -52.219 -9.555 -7.773 1 25.81 24 PRO B O 1
ATOM 2532 N N . ASP B 1 25 ? -54.281 -9.867 -7.508 1 25.06 25 ASP B N 1
ATOM 2533 C CA . ASP B 1 25 ? -54.844 -8.891 -6.562 1 25.06 25 ASP B CA 1
ATOM 2534 C C . ASP B 1 25 ? -54.406 -9.227 -5.133 1 25.06 25 ASP B C 1
ATOM 2536 O O . ASP B 1 25 ? -55 -8.703 -4.176 1 25.06 25 ASP B O 1
ATOM 2540 N N . CYS B 1 26 ? -53.625 -10.164 -4.777 1 25.03 26 CYS B N 1
ATOM 2541 C CA . CYS B 1 26 ? -53.844 -10.625 -3.416 1 25.03 26 CYS B CA 1
ATOM 2542 C C . CYS B 1 26 ? -53.469 -9.555 -2.4 1 25.03 26 CYS B C 1
ATOM 2544 O O . CYS B 1 26 ? -52.312 -9.328 -2.139 1 25.03 26 CYS B O 1
ATOM 2546 N N . MET B 1 27 ? -54.094 -8.336 -2.375 1 23.77 27 MET B N 1
ATOM 2547 C CA . MET B 1 27 ? -53.812 -7.16 -1.553 1 23.77 27 MET B CA 1
ATOM 2548 C C . MET B 1 27 ? -54.062 -7.461 -0.077 1 23.77 27 MET B C 1
ATOM 2550 O O . MET B 1 27 ? -55.188 -7.75 0.327 1 23.77 27 MET B O 1
ATOM 2554 N N . PHE B 1 28 ? -53.344 -8.219 0.645 1 23.89 28 PHE B N 1
ATOM 2555 C CA . PHE B 1 28 ? -53.812 -8.438 2.002 1 23.89 28 PHE B CA 1
ATOM 2556 C C . PHE B 1 28 ? -53.969 -7.109 2.742 1 23.89 28 PHE B C 1
ATOM 2558 O O . PHE B 1 28 ? -53.062 -6.266 2.703 1 23.89 28 PHE B O 1
ATOM 2565 N N . LYS B 1 29 ? -55.188 -6.547 2.971 1 22.92 29 LYS B N 1
ATOM 2566 C CA . LYS B 1 29 ? -55.719 -5.336 3.598 1 22.92 29 LYS B CA 1
ATOM 2567 C C . LYS B 1 29 ? -55.344 -5.266 5.07 1 22.92 29 LYS B C 1
ATOM 2569 O O . LYS B 1 29 ? -55.75 -6.121 5.863 1 22.92 29 LYS B O 1
ATOM 2574 N N . MET B 1 30 ? -54.094 -5.113 5.453 1 24.81 30 MET B N 1
ATOM 2575 C CA . MET B 1 30 ? -53.969 -5.074 6.906 1 24.81 30 MET B CA 1
ATOM 2576 C C . MET B 1 30 ? -54.812 -3.973 7.508 1 24.81 30 MET B C 1
ATOM 2578 O O . MET B 1 30 ? -55.062 -2.945 6.871 1 24.81 30 MET B O 1
ATOM 2582 N N . ALA B 1 31 ? -55.688 -4.176 8.539 1 23.94 31 ALA B N 1
ATOM 2583 C CA . ALA B 1 31 ? -56.75 -3.473 9.242 1 23.94 31 ALA B CA 1
ATOM 2584 C C . ALA B 1 31 ? -56.281 -2.121 9.766 1 23.94 31 ALA B C 1
ATOM 2586 O O . ALA B 1 31 ? -55.125 -1.99 10.195 1 23.94 31 ALA B O 1
ATOM 2587 N N . ASN B 1 32 ? -56.875 -1.008 9.258 1 24.23 32 ASN B N 1
ATOM 2588 C CA . ASN B 1 32 ? -56.75 0.441 9.383 1 24.23 32 ASN B CA 1
ATOM 2589 C C . ASN B 1 32 ? -56.938 0.891 10.828 1 24.23 32 ASN B C 1
ATOM 2591 O O . ASN B 1 32 ? -58.062 0.851 11.367 1 24.23 32 ASN B O 1
ATOM 2595 N N . ILE B 1 33 ? -56.344 0.367 11.836 1 26.16 33 ILE B N 1
ATOM 2596 C CA . ILE B 1 33 ? -56.844 0.753 13.156 1 26.16 33 ILE B CA 1
ATOM 2597 C C . ILE B 1 33 ? -56.719 2.266 13.328 1 26.16 33 ILE B C 1
ATOM 2599 O O . ILE B 1 33 ? -55.625 2.781 13.586 1 26.16 33 ILE B O 1
ATOM 2603 N N . GLN B 1 34 ? -57.25 3.1 12.32 1 23.83 34 GLN B N 1
ATOM 2604 C CA . GLN B 1 34 ? -57.188 4.555 12.305 1 23.83 34 GLN B CA 1
ATOM 2605 C C . GLN B 1 34 ? -57.938 5.164 13.484 1 23.83 34 GLN B C 1
ATOM 2607 O O . GLN B 1 34 ? -59.062 5.602 13.344 1 23.83 34 GLN B O 1
ATOM 2612 N N . GLY B 1 35 ? -57.938 4.652 14.633 1 24.3 35 GLY B N 1
ATOM 2613 C CA . GLY B 1 35 ? -58.875 5.395 15.453 1 24.3 35 GLY B CA 1
ATOM 2614 C C . GLY B 1 35 ? -58.656 6.891 15.414 1 24.3 35 GLY B C 1
ATOM 2615 O O . GLY B 1 35 ? -57.531 7.352 15.266 1 24.3 35 GLY B O 1
ATOM 2616 N N . ASN B 1 36 ? -59.625 7.773 14.906 1 23.64 36 ASN B N 1
ATOM 2617 C CA . ASN B 1 36 ? -59.875 9.164 14.547 1 23.64 36 ASN B CA 1
ATOM 2618 C C . ASN B 1 36 ? -59.594 10.102 15.719 1 23.64 36 ASN B C 1
ATOM 2620 O O . ASN B 1 36 ? -60.094 11.242 15.727 1 23.64 36 ASN B O 1
ATOM 2624 N N . SER B 1 37 ? -59.062 9.875 16.859 1 25.69 37 SER B N 1
ATOM 2625 C CA . SER B 1 37 ? -59.375 10.922 17.828 1 25.69 37 SER B CA 1
ATOM 2626 C C . SER B 1 37 ? -58.781 12.258 17.391 1 25.69 37 SER B C 1
ATOM 2628 O O . SER B 1 37 ? -57.625 12.336 16.984 1 25.69 37 SER B O 1
ATOM 2630 N N . SER B 1 38 ? -59.594 13.312 16.844 1 24.89 38 SER B N 1
ATOM 2631 C CA . SER B 1 38 ? -59.594 14.664 16.297 1 24.89 38 SER B CA 1
ATOM 2632 C C . SER B 1 38 ? -58.812 15.625 17.172 1 24.89 38 SER B C 1
ATOM 2634 O O . SER B 1 38 ? -58.781 16.828 16.906 1 24.89 38 SER B O 1
ATOM 2636 N N . GLN B 1 39 ? -58.188 15.422 18.266 1 27.91 39 GLN B N 1
ATOM 2637 C CA . GLN B 1 39 ? -57.969 16.625 19.062 1 27.91 39 GLN B CA 1
ATOM 2638 C C . GLN B 1 39 ? -57.094 17.625 18.312 1 27.91 39 GLN B C 1
ATOM 2640 O O . GLN B 1 39 ? -56.094 17.234 17.703 1 27.91 39 GLN B O 1
ATOM 2645 N N . THR B 1 40 ? -57.625 18.812 17.812 1 27.25 40 THR B N 1
ATOM 2646 C CA . THR B 1 40 ? -57.281 20.047 17.125 1 27.25 40 THR B CA 1
ATOM 2647 C C . THR B 1 40 ? -55.969 20.625 17.703 1 27.25 40 THR B C 1
ATOM 2649 O O . THR B 1 40 ? -55.594 21.75 17.391 1 27.25 40 THR B O 1
ATOM 2652 N N . ASN B 1 41 ? -55.031 19.906 18.188 1 29.14 41 ASN B N 1
ATOM 2653 C CA . ASN B 1 41 ? -54 20.672 18.875 1 29.14 41 ASN B CA 1
ATOM 2654 C C . ASN B 1 41 ? -53.312 21.656 17.938 1 29.14 41 ASN B C 1
ATOM 2656 O O . ASN B 1 41 ? -52.844 21.266 16.859 1 29.14 41 ASN B O 1
ATOM 2660 N N . SER B 1 42 ? -53.688 22.984 17.875 1 32.09 42 SER B N 1
ATOM 2661 C CA . SER B 1 42 ? -53.156 24.219 17.281 1 32.09 42 SER B CA 1
ATOM 2662 C C . SER B 1 42 ? -51.656 24.219 17.234 1 32.09 42 SER B C 1
ATOM 2664 O O . SER B 1 42 ? -50.969 24.109 18.281 1 32.09 42 SER B O 1
ATOM 2666 N N . GLY B 1 43 ? -51.125 23.625 16.312 1 34.16 43 GLY B N 1
ATOM 2667 C CA . GLY B 1 43 ? -49.719 23.453 16.031 1 34.16 43 GLY B CA 1
ATOM 2668 C C . GLY B 1 43 ? -48.938 24.766 15.953 1 34.16 43 GLY B C 1
ATOM 2669 O O . GLY B 1 43 ? -49 25.469 14.945 1 34.16 43 GLY B O 1
ATOM 2670 N N . GLU B 1 44 ? -49.031 25.594 17.016 1 37 44 GLU B N 1
ATOM 2671 C CA . GLU B 1 44 ? -48.25 26.812 17.078 1 37 44 GLU B CA 1
ATOM 2672 C C . GLU B 1 44 ? -46.812 26.578 16.578 1 37 44 GLU B C 1
ATOM 2674 O O . GLU B 1 44 ? -46.125 25.688 17.078 1 37 44 GLU B O 1
ATOM 2679 N N . VAL B 1 45 ? -46.688 26.688 15.32 1 42.78 45 VAL B N 1
ATOM 2680 C CA . VAL B 1 45 ? -45.344 26.75 14.734 1 42.78 45 VAL B CA 1
ATOM 2681 C C . VAL B 1 45 ? -44.406 27.516 15.648 1 42.78 45 VAL B C 1
ATOM 2683 O O . VAL B 1 45 ? -44.75 28.625 16.109 1 42.78 45 VAL B O 1
ATOM 2686 N N . ASP B 1 46 ? -43.625 26.859 16.375 1 47.47 46 ASP B N 1
ATOM 2687 C CA . ASP B 1 46 ? -42.719 27.438 17.359 1 47.47 46 ASP B CA 1
ATOM 2688 C C . ASP B 1 46 ? -41.969 28.656 16.797 1 47.47 46 ASP B C 1
ATOM 2690 O O . ASP B 1 46 ? -41.438 28.578 15.695 1 47.47 46 ASP B O 1
ATOM 2694 N N . PRO B 1 47 ? -42.25 29.859 17.172 1 54.06 47 PRO B N 1
ATOM 2695 C CA . PRO B 1 47 ? -41.656 31.125 16.766 1 54.06 47 PRO B CA 1
ATOM 2696 C C . PRO B 1 47 ? -40.125 31.031 16.625 1 54.06 47 PRO B C 1
ATOM 2698 O O . PRO B 1 47 ? -39.531 31.75 15.82 1 54.06 47 PRO B O 1
ATOM 2701 N N . ALA B 1 48 ? -39.438 30.078 17.281 1 50.69 48 ALA B N 1
ATOM 2702 C CA . ALA B 1 48 ? -38 29.984 17.234 1 50.69 48 ALA B CA 1
ATOM 2703 C C . ALA B 1 48 ? -37.531 29.469 15.883 1 50.69 48 ALA B C 1
ATOM 2705 O O . ALA B 1 48 ? -36.5 29.922 15.359 1 50.69 48 ALA B O 1
ATOM 2706 N N . VAL B 1 49 ? -38.281 28.578 15.312 1 56.09 49 VAL B N 1
ATOM 2707 C CA . VAL B 1 49 ? -37.906 28.016 14.016 1 56.09 49 VAL B CA 1
ATOM 2708 C C . VAL B 1 49 ? -38.062 29.078 12.93 1 56.09 49 VAL B C 1
ATOM 2710 O O . VAL B 1 49 ? -37.219 29.203 12.047 1 56.09 49 VAL B O 1
ATOM 2713 N N . ALA B 1 50 ? -39.031 29.906 13.062 1 54.03 50 ALA B N 1
ATOM 2714 C CA . ALA B 1 50 ? -39.25 30.984 12.094 1 54.03 50 ALA B CA 1
ATOM 2715 C C . ALA B 1 50 ? -38.125 32.031 12.172 1 54.03 50 ALA B C 1
ATOM 2717 O O . ALA B 1 50 ? -37.656 32.5 11.148 1 54.03 50 ALA B O 1
ATOM 2718 N N . ALA B 1 51 ? -37.625 32.281 13.43 1 57.59 51 ALA B N 1
ATOM 2719 C CA . ALA B 1 51 ? -36.531 33.25 13.609 1 57.59 51 ALA B CA 1
ATOM 2720 C C . ALA B 1 51 ? -35.25 32.719 12.992 1 57.59 51 ALA B C 1
ATOM 2722 O O . ALA B 1 51 ? -34.469 33.469 12.391 1 57.59 51 ALA B O 1
ATOM 2723 N N . LEU B 1 52 ? -34.969 31.375 13.102 1 54.47 52 LEU B N 1
ATOM 2724 C CA . LEU B 1 52 ? -33.75 30.766 12.547 1 54.47 52 LEU B CA 1
ATOM 2725 C C . LEU B 1 52 ? -33.812 30.766 11.023 1 54.47 52 LEU B C 1
ATOM 2727 O O . LEU B 1 52 ? -32.781 31.016 10.367 1 54.47 52 LEU B O 1
ATOM 2731 N N . GLU B 1 53 ? -34.969 30.594 10.422 1 55.94 53 GLU B N 1
ATOM 2732 C CA . GLU B 1 53 ? -35.125 30.625 8.969 1 55.94 53 GLU B CA 1
ATOM 2733 C C . GLU B 1 53 ? -34.906 32.031 8.422 1 55.94 53 GLU B C 1
ATOM 2735 O O . GLU B 1 53 ? -34.281 32.188 7.379 1 55.94 53 GLU B O 1
ATOM 2740 N N . ARG B 1 54 ? -35.344 33 9.195 1 57.91 54 ARG B N 1
ATOM 2741 C CA . ARG B 1 54 ? -35.156 34.375 8.789 1 57.91 54 ARG B CA 1
ATOM 2742 C C . ARG B 1 54 ? -33.656 34.75 8.859 1 57.91 54 ARG B C 1
ATOM 2744 O O . ARG B 1 54 ? -33.156 35.438 7.961 1 57.91 54 ARG B O 1
ATOM 2751 N N . ARG B 1 55 ? -32.906 34.25 9.883 1 55.84 55 ARG B N 1
ATOM 2752 C CA . ARG B 1 55 ? -31.469 34.5 9.984 1 55.84 55 ARG B CA 1
ATOM 2753 C C . ARG B 1 55 ? -30.703 33.844 8.852 1 55.84 55 ARG B C 1
ATOM 2755 O O . ARG B 1 55 ? -29.766 34.406 8.289 1 55.84 55 ARG B O 1
ATOM 2762 N N . GLN B 1 56 ? -31.188 32.625 8.469 1 51.06 56 GLN B N 1
ATOM 2763 C CA . GLN B 1 56 ? -30.516 31.938 7.367 1 51.06 56 GLN B CA 1
ATOM 2764 C C . GLN B 1 56 ? -30.734 32.688 6.047 1 51.06 56 GLN B C 1
ATOM 2766 O O . GLN B 1 56 ? -29.797 32.812 5.254 1 51.06 56 GLN B O 1
ATOM 2771 N N . GLU B 1 57 ? -31.859 33.125 5.836 1 59.41 57 GLU B N 1
ATOM 2772 C CA . GLU B 1 57 ? -32.125 33.844 4.594 1 59.41 57 GLU B CA 1
ATOM 2773 C C . GLU B 1 57 ? -31.375 35.156 4.523 1 59.41 57 GLU B C 1
ATOM 2775 O O . GLU B 1 57 ? -30.875 35.531 3.463 1 59.41 57 GLU B O 1
ATOM 2780 N N . ALA B 1 58 ? -31.156 35.781 5.699 1 60.31 58 ALA B N 1
ATOM 2781 C CA . ALA B 1 58 ? -30.391 37.031 5.742 1 60.31 58 ALA B CA 1
ATOM 2782 C C . ALA B 1 58 ? -28.922 36.781 5.438 1 60.31 58 ALA B C 1
ATOM 2784 O O . ALA B 1 58 ? -28.297 37.531 4.688 1 60.31 58 ALA B O 1
ATOM 2785 N N . ILE B 1 59 ? -28.375 35.656 5.957 1 53.03 59 ILE B N 1
ATOM 2786 C CA . ILE B 1 59 ? -26.969 35.312 5.738 1 53.03 59 ILE B CA 1
ATOM 2787 C C . ILE B 1 59 ? -26.766 34.906 4.277 1 53.03 59 ILE B C 1
ATOM 2789 O O . ILE B 1 59 ? -25.781 35.344 3.656 1 53.03 59 ILE B O 1
ATOM 2793 N N . LEU B 1 60 ? -27.719 34.25 3.639 1 58.94 60 LEU B N 1
ATOM 2794 C CA . LEU B 1 60 ? -27.609 33.875 2.238 1 58.94 60 LEU B CA 1
ATOM 2795 C C . LEU B 1 60 ? -27.688 35.094 1.325 1 58.94 60 LEU B C 1
ATOM 2797 O O . LEU B 1 60 ? -26.969 35.188 0.335 1 58.94 60 LEU B O 1
ATOM 2801 N N . THR B 1 61 ? -28.531 36.031 1.707 1 61.19 61 THR B N 1
ATOM 2802 C CA . THR B 1 61 ? -28.625 37.281 0.937 1 61.19 61 THR B CA 1
ATOM 2803 C C . THR B 1 61 ? -27.344 38.094 1.052 1 61.19 61 THR B C 1
ATOM 2805 O O . THR B 1 61 ? -26.875 38.656 0.064 1 61.19 61 THR B O 1
ATOM 2808 N N . ASP B 1 62 ? -26.688 38.062 2.258 1 56.62 62 ASP B N 1
ATOM 2809 C CA . ASP B 1 62 ? -25.422 38.781 2.473 1 56.62 62 ASP B CA 1
ATOM 2810 C C . ASP B 1 62 ? -24.281 38.125 1.682 1 56.62 62 ASP B C 1
ATOM 2812 O O . ASP B 1 62 ? -23.469 38.812 1.088 1 56.62 62 ASP B O 1
ATOM 2816 N N . LEU B 1 63 ? -24.312 36.812 1.563 1 53.78 63 LEU B N 1
ATOM 2817 C CA . LEU B 1 63 ? -23.281 36.094 0.813 1 53.78 63 LEU B CA 1
ATOM 2818 C C . LEU B 1 63 ? -23.438 36.312 -0.685 1 53.78 63 LEU B C 1
ATOM 2820 O O . LEU B 1 63 ? -22.453 36.531 -1.396 1 53.78 63 LEU B O 1
ATOM 2824 N N . ARG B 1 64 ? -24.641 36.438 -1.138 1 52.53 64 ARG B N 1
ATOM 2825 C CA . ARG B 1 64 ? -24.891 36.719 -2.547 1 52.53 64 ARG B CA 1
ATOM 2826 C C . ARG B 1 64 ? -24.5 38.125 -2.9 1 52.53 64 ARG B C 1
ATOM 2828 O O . ARG B 1 64 ? -23.938 38.375 -3.971 1 52.53 64 ARG B O 1
ATOM 2835 N N . SER B 1 65 ? -24.719 39.031 -1.934 1 56.88 65 SER B N 1
ATOM 2836 C CA . SER B 1 65 ? -24.344 40.438 -2.154 1 56.88 65 SER B CA 1
ATOM 2837 C C . SER B 1 65 ? -22.828 40.594 -2.199 1 56.88 65 SER B C 1
ATOM 2839 O O . SER B 1 65 ? -22.297 41.344 -3.012 1 56.88 65 SER B O 1
ATOM 2841 N N . MET B 1 66 ? -22.078 39.781 -1.335 1 51.56 66 MET B N 1
ATOM 2842 C CA . MET B 1 66 ? -20.625 39.844 -1.308 1 51.56 66 MET B CA 1
ATOM 2843 C C . MET B 1 66 ? -20.031 39.219 -2.561 1 51.56 66 MET B C 1
ATOM 2845 O O . MET B 1 66 ? -19.047 39.719 -3.107 1 51.56 66 MET B O 1
ATOM 2849 N N . GLU B 1 67 ? -20.625 38.281 -3.135 1 51.03 67 GLU B N 1
ATOM 2850 C CA . GLU B 1 67 ? -20.203 37.656 -4.395 1 51.03 67 GLU B CA 1
ATOM 2851 C C . GLU B 1 67 ? -20.344 38.625 -5.555 1 51.03 67 GLU B C 1
ATOM 2853 O O . GLU B 1 67 ? -19.469 38.719 -6.414 1 51.03 67 GLU B O 1
ATOM 2858 N N . THR B 1 68 ? -21.406 39.375 -5.559 1 54.06 68 THR B N 1
ATOM 2859 C CA . THR B 1 68 ? -21.609 40.344 -6.621 1 54.06 68 THR B CA 1
ATOM 2860 C C . THR B 1 68 ? -20.609 41.5 -6.516 1 54.06 68 THR B C 1
ATOM 2862 O O . THR B 1 68 ? -20.125 42 -7.535 1 54.06 68 THR B O 1
ATOM 2865 N N . GLU B 1 69 ? -20.172 41.844 -5.246 1 52.22 69 GLU B N 1
ATOM 2866 C CA . GLU B 1 69 ? -19.203 42.938 -5.043 1 52.22 69 GLU B CA 1
ATOM 2867 C C . GLU B 1 69 ? -17.797 42.5 -5.438 1 52.22 69 GLU B C 1
ATOM 2869 O O . GLU B 1 69 ? -17.047 43.281 -6.047 1 52.22 69 GLU B O 1
ATOM 2874 N N . VAL B 1 70 ? -17.469 41.281 -5.219 1 48 70 VAL B N 1
ATOM 2875 C CA . VAL B 1 70 ? -16.156 40.781 -5.57 1 48 70 VAL B CA 1
ATOM 2876 C C . VAL B 1 70 ? -16.062 40.594 -7.082 1 48 70 VAL B C 1
ATOM 2878 O O . VAL B 1 70 ? -15.023 40.875 -7.691 1 48 70 VAL B O 1
ATOM 2881 N N . ALA B 1 71 ? -17.109 40.25 -7.77 1 45.53 71 ALA B N 1
ATOM 2882 C CA . ALA B 1 71 ? -17.125 40.156 -9.227 1 45.53 71 ALA B CA 1
ATOM 2883 C C . ALA B 1 71 ? -16.906 41.531 -9.859 1 45.53 71 ALA B C 1
ATOM 2885 O O . ALA B 1 71 ? -16.188 41.625 -10.859 1 45.53 71 ALA B O 1
ATOM 2886 N N . ALA B 1 72 ? -17.359 42.531 -9.219 1 43.22 72 ALA B N 1
ATOM 2887 C CA . ALA B 1 72 ? -17.203 43.875 -9.766 1 43.22 72 ALA B CA 1
ATOM 2888 C C . ALA B 1 72 ? -15.758 44.375 -9.633 1 43.22 72 ALA B C 1
ATOM 2890 O O . ALA B 1 72 ? -15.25 45.094 -10.484 1 43.22 72 ALA B O 1
ATOM 2891 N N . LEU B 1 73 ? -15.062 43.938 -8.531 1 40.72 73 LEU B N 1
ATOM 2892 C CA . LEU B 1 73 ? -13.703 44.406 -8.305 1 40.72 73 LEU B CA 1
ATOM 2893 C C . LEU B 1 73 ? -12.711 43.688 -9.203 1 40.72 73 LEU B C 1
ATOM 2895 O O . LEU B 1 73 ? -11.688 44.25 -9.602 1 40.72 73 LEU B O 1
ATOM 2899 N N . THR B 1 74 ? -12.961 42.406 -9.656 1 36.5 74 THR B N 1
ATOM 2900 C CA . THR B 1 74 ? -12.016 41.688 -10.492 1 36.5 74 THR B CA 1
ATOM 2901 C C . THR B 1 74 ? -11.953 42.281 -11.891 1 36.5 74 THR B C 1
ATOM 2903 O O . THR B 1 74 ? -10.977 42.125 -12.617 1 36.5 74 THR B O 1
ATOM 2906 N N . THR B 1 75 ? -13 42.969 -12.328 1 37.38 75 THR B N 1
ATOM 2907 C CA . THR B 1 75 ? -12.922 43.562 -13.672 1 37.38 75 THR B CA 1
ATOM 2908 C C . THR B 1 75 ? -11.836 44.625 -13.742 1 37.38 75 THR B C 1
ATOM 2910 O O . THR B 1 75 ? -11.336 44.938 -14.82 1 37.38 75 THR B O 1
ATOM 2913 N N . LYS B 1 76 ? -11.688 45.438 -12.656 1 33.94 76 LYS B N 1
ATOM 2914 C CA . LYS B 1 76 ? -10.891 46.656 -12.828 1 33.94 76 LYS B CA 1
ATOM 2915 C C . LYS B 1 76 ? -9.398 46.344 -12.797 1 33.94 76 LYS B C 1
ATOM 2917 O O . LYS B 1 76 ? -8.57 47.219 -13 1 33.94 76 LYS B O 1
ATOM 2922 N N . ILE B 1 77 ? -8.867 45.312 -12.078 1 31.61 77 ILE B N 1
ATOM 2923 C CA . ILE B 1 77 ? -7.43 45.344 -11.844 1 31.61 77 ILE B CA 1
ATOM 2924 C C . ILE B 1 77 ? -6.699 44.812 -13.086 1 31.61 77 ILE B C 1
ATOM 2926 O O . ILE B 1 77 ? -6.656 43.594 -13.32 1 31.61 77 ILE B O 1
ATOM 2930 N N . GLN B 1 78 ? -7.012 45.344 -14.312 1 32 78 GLN B N 1
ATOM 2931 C CA . GLN B 1 78 ? -6.25 45.125 -15.531 1 32 78 GLN B CA 1
ATOM 2932 C C . GLN B 1 78 ? -4.785 45.5 -15.352 1 32 78 GLN B C 1
ATOM 2934 O O . GLN B 1 78 ? -4.457 46.656 -15.203 1 32 78 GLN B O 1
ATOM 2939 N N . PRO B 1 79 ? -3.928 44.719 -14.555 1 30.19 79 PRO B N 1
ATOM 2940 C CA . PRO B 1 79 ? -2.551 45.188 -14.414 1 30.19 79 PRO B CA 1
ATOM 2941 C C . PRO B 1 79 ? -1.855 45.375 -15.758 1 30.19 79 PRO B C 1
ATOM 2943 O O . PRO B 1 79 ? -2.076 44.625 -16.688 1 30.19 79 PRO B O 1
ATOM 2946 N N . ASN B 1 80 ? -1.661 46.531 -16.188 1 27.78 80 ASN B N 1
ATOM 2947 C CA . ASN B 1 80 ? -0.793 47.031 -17.266 1 27.78 80 ASN B CA 1
ATOM 2948 C C . ASN B 1 80 ? 0.637 46.531 -17.094 1 27.78 80 ASN B C 1
ATOM 2950 O O . ASN B 1 80 ? 1.424 47.125 -16.344 1 27.78 80 ASN B O 1
ATOM 2954 N N . ALA B 1 81 ? 0.912 45.25 -16.812 1 26.58 81 ALA B N 1
ATOM 2955 C CA . ALA B 1 81 ? 2.301 44.844 -16.609 1 26.58 81 ALA B CA 1
ATOM 2956 C C . ALA B 1 81 ? 3.137 45.125 -17.859 1 26.58 81 ALA B C 1
ATOM 2958 O O . ALA B 1 81 ? 2.771 44.688 -18.969 1 26.58 81 ALA B O 1
ATOM 2959 N N . GLN B 1 82 ? 3.887 46.125 -17.891 1 26.64 82 GLN B N 1
ATOM 2960 C CA . GLN B 1 82 ? 4.977 46.5 -18.781 1 26.64 82 GLN B CA 1
ATOM 2961 C C . GLN B 1 82 ? 5.965 45.344 -18.969 1 26.64 82 GLN B C 1
ATOM 2963 O O . GLN B 1 82 ? 6.211 44.562 -18.031 1 26.64 82 GLN B O 1
ATOM 2968 N N . ASP B 1 83 ? 6.422 45.031 -20.188 1 26.78 83 ASP B N 1
ATOM 2969 C CA . ASP B 1 83 ? 7.121 44.031 -20.969 1 26.78 83 ASP B CA 1
ATOM 2970 C C . ASP B 1 83 ? 8.594 43.938 -20.562 1 26.78 83 ASP B C 1
ATOM 2972 O O . ASP B 1 83 ? 9.43 44.656 -21.125 1 26.78 83 ASP B O 1
ATOM 2976 N N . LYS B 1 84 ? 9.109 44.219 -19.375 1 26.36 84 LYS B N 1
ATOM 2977 C CA . LYS B 1 84 ? 10.57 44.219 -19.344 1 26.36 84 LYS B CA 1
ATOM 2978 C C . LYS B 1 84 ? 11.141 42.906 -19.844 1 26.36 84 LYS B C 1
ATOM 2980 O O . LYS B 1 84 ? 10.57 41.844 -19.578 1 26.36 84 LYS B O 1
ATOM 2985 N N . THR B 1 85 ? 12.062 42.844 -20.766 1 26.86 85 THR B N 1
ATOM 2986 C CA . THR B 1 85 ? 12.844 41.938 -21.594 1 26.86 85 THR B CA 1
ATOM 2987 C C . THR B 1 85 ? 13.664 40.969 -20.734 1 26.86 85 THR B C 1
ATOM 2989 O O . THR B 1 85 ? 14.695 41.375 -20.188 1 26.86 85 THR B O 1
ATOM 2992 N N . SER B 1 86 ? 13.094 40.312 -19.719 1 25.14 86 SER B N 1
ATOM 2993 C CA . SER B 1 86 ? 13.945 39.531 -18.828 1 25.14 86 SER B CA 1
ATOM 2994 C C . SER B 1 86 ? 14.688 38.438 -19.609 1 25.14 86 SER B C 1
ATOM 2996 O O . SER B 1 86 ? 14.195 37.938 -20.625 1 25.14 86 SER B O 1
ATOM 2998 N N . ALA B 1 87 ? 16.031 38.406 -19.391 1 28.73 87 ALA B N 1
ATOM 2999 C CA . ALA B 1 87 ? 17.062 37.469 -19.859 1 28.73 87 ALA B CA 1
ATOM 3000 C C . ALA B 1 87 ? 16.609 36.031 -19.656 1 28.73 87 ALA B C 1
ATOM 3002 O O . ALA B 1 87 ? 15.938 35.719 -18.672 1 28.73 87 ALA B O 1
ATOM 3003 N N . PRO B 1 88 ? 16.688 35.125 -20.703 1 27.73 88 PRO B N 1
ATOM 3004 C CA . PRO B 1 88 ? 16.172 33.75 -20.828 1 27.73 88 PRO B CA 1
ATOM 3005 C C . PRO B 1 88 ? 16.766 32.812 -19.797 1 27.73 88 PRO B C 1
ATOM 3007 O O . PRO B 1 88 ? 17.891 32.312 -19.984 1 27.73 88 PRO B O 1
ATOM 3010 N N . SER B 1 89 ? 16.938 33.188 -18.531 1 28.77 89 SER B N 1
ATOM 3011 C CA . SER B 1 89 ? 17.516 32.125 -17.719 1 28.77 89 SER B CA 1
ATOM 3012 C C . SER B 1 89 ? 16.75 30.828 -17.891 1 28.77 89 SER B C 1
ATOM 3014 O O . SER B 1 89 ? 15.516 30.812 -17.859 1 28.77 89 SER B O 1
ATOM 3016 N N . THR B 1 90 ? 17.312 29.859 -18.562 1 27.86 90 THR B N 1
ATOM 3017 C CA . THR B 1 90 ? 16.844 28.484 -18.797 1 27.86 90 THR B CA 1
ATOM 3018 C C . THR B 1 90 ? 16.438 27.828 -17.484 1 27.86 90 THR B C 1
ATOM 3020 O O . THR B 1 90 ? 17.297 27.312 -16.75 1 27.86 90 THR B O 1
ATOM 3023 N N . SER B 1 91 ? 15.945 28.5 -16.531 1 26.84 91 SER B N 1
ATOM 3024 C CA . SER B 1 91 ? 15.516 27.719 -15.375 1 26.84 91 SER B CA 1
ATOM 3025 C C . SER B 1 91 ? 14.602 26.578 -15.773 1 26.84 91 SER B C 1
ATOM 3027 O O . SER B 1 91 ? 13.656 26.766 -16.547 1 26.84 91 SER B O 1
ATOM 3029 N N . ALA B 1 92 ? 15.273 25.359 -15.883 1 29.38 92 ALA B N 1
ATOM 3030 C CA . ALA B 1 92 ? 14.422 24.188 -15.992 1 29.38 92 ALA B CA 1
ATOM 3031 C C . ALA B 1 92 ? 13.109 24.391 -15.242 1 29.38 92 ALA B C 1
ATOM 3033 O O . ALA B 1 92 ? 13.109 24.734 -14.055 1 29.38 92 ALA B O 1
ATOM 3034 N N . SER B 1 93 ? 12.195 25 -15.797 1 30.06 93 SER B N 1
ATOM 3035 C CA . SER B 1 93 ? 10.844 25.172 -15.266 1 30.06 93 SER B CA 1
ATOM 3036 C C . SER B 1 93 ? 10.406 23.938 -14.477 1 30.06 93 SER B C 1
ATOM 3038 O O . SER B 1 93 ? 10.492 22.812 -14.969 1 30.06 93 SER B O 1
ATOM 3040 N N . PRO B 1 94 ? 10.555 23.938 -13.117 1 33.19 94 PRO B N 1
ATOM 3041 C CA . PRO B 1 94 ? 10.023 22.797 -12.359 1 33.19 94 PRO B CA 1
ATOM 3042 C C . PRO B 1 94 ? 8.797 22.172 -13.023 1 33.19 94 PRO B C 1
ATOM 3044 O O . PRO B 1 94 ? 7.926 22.891 -13.523 1 33.19 94 PRO B O 1
ATOM 3047 N N . SER B 1 95 ? 9.047 21.172 -13.859 1 32.53 95 SER B N 1
ATOM 3048 C CA . SER B 1 95 ? 7.891 20.438 -14.344 1 32.53 95 SER B CA 1
ATOM 3049 C C . SER B 1 95 ? 6.762 20.422 -13.32 1 32.53 95 SER B C 1
ATOM 3051 O O . SER B 1 95 ? 6.934 19.922 -12.203 1 32.53 95 SER B O 1
ATOM 3053 N N . SER B 1 96 ? 6.086 21.516 -13.047 1 36.22 96 SER B N 1
ATOM 3054 C CA . SER B 1 96 ? 4.848 21.625 -12.281 1 36.22 96 SER B CA 1
ATOM 3055 C C . SER B 1 96 ? 4.055 20.312 -12.336 1 36.22 96 SER B C 1
ATOM 3057 O O . SER B 1 96 ? 3.777 19.797 -13.414 1 36.22 96 SER B O 1
ATOM 3059 N N . SER B 1 97 ? 4.387 19.344 -11.539 1 42.72 97 SER B N 1
ATOM 3060 C CA . SER B 1 97 ? 3.471 18.203 -11.398 1 42.72 97 SER B CA 1
ATOM 3061 C C . SER B 1 97 ? 2.051 18.594 -11.797 1 42.72 97 SER B C 1
ATOM 3063 O O . SER B 1 97 ? 1.547 19.641 -11.383 1 42.72 97 SER B O 1
ATOM 3065 N N . LYS B 1 98 ? 1.627 18.234 -13.039 1 44.28 98 LYS B N 1
ATOM 3066 C CA . LYS B 1 98 ? 0.321 18.547 -13.617 1 44.28 98 LYS B CA 1
ATOM 3067 C C . LYS B 1 98 ? -0.762 18.562 -12.539 1 44.28 98 LYS B C 1
ATOM 3069 O O . LYS B 1 98 ? -1.221 17.5 -12.102 1 44.28 98 LYS B O 1
ATOM 3074 N N . LEU B 1 99 ? -0.616 19.344 -11.492 1 50.44 99 LEU B N 1
ATOM 3075 C CA . LEU B 1 99 ? -1.894 19.578 -10.828 1 50.44 99 LEU B CA 1
ATOM 3076 C C . LEU B 1 99 ? -3.045 19.5 -11.82 1 50.44 99 LEU B C 1
ATOM 3078 O O . LEU B 1 99 ? -2.885 19.859 -12.992 1 50.44 99 LEU B O 1
ATOM 3082 N N . VAL B 1 100 ? -4.129 18.688 -11.422 1 49.44 100 VAL B N 1
ATOM 3083 C CA . VAL B 1 100 ? -5.273 18.5 -12.297 1 49.44 100 VAL B CA 1
ATOM 3084 C C . VAL B 1 100 ? -5.473 19.734 -13.18 1 49.44 100 VAL B C 1
ATOM 3086 O O . VAL B 1 100 ? -5.086 20.828 -12.797 1 49.44 100 VAL B O 1
ATOM 3089 N N . SER B 1 101 ? -5.883 19.594 -14.422 1 48.53 101 SER B N 1
ATOM 3090 C CA . SER B 1 101 ? -6.312 20.562 -15.422 1 48.53 101 SER B CA 1
ATOM 3091 C C . SER B 1 101 ? -6.812 21.844 -14.766 1 48.53 101 SER B C 1
ATOM 3093 O O . SER B 1 101 ? -7.988 21.953 -14.422 1 48.53 101 SER B O 1
ATOM 3095 N N . GLY B 1 102 ? -5.879 22.719 -14.273 1 59.44 102 GLY B N 1
ATOM 3096 C CA . GLY B 1 102 ? -6.074 24.156 -14.125 1 59.44 102 GLY B CA 1
ATOM 3097 C C . GLY B 1 102 ? -6.914 24.531 -12.914 1 59.44 102 GLY B C 1
ATOM 3098 O O . GLY B 1 102 ? -7.027 25.703 -12.57 1 59.44 102 GLY B O 1
ATOM 3099 N N . GLY B 1 103 ? -7.469 23.594 -12.125 1 75.25 103 GLY B N 1
ATOM 3100 C CA . GLY B 1 103 ? -8.305 24.031 -11.023 1 75.25 103 GLY B CA 1
ATOM 3101 C C . GLY B 1 103 ? -7.703 23.734 -9.656 1 75.25 103 GLY B C 1
ATOM 3102 O O . GLY B 1 103 ? -6.605 23.188 -9.562 1 75.25 103 GLY B O 1
ATOM 3103 N N . LEU B 1 104 ? -8.219 24.375 -8.617 1 87.06 104 LEU B N 1
ATOM 3104 C CA . LEU B 1 104 ? -7.852 24.203 -7.215 1 87.06 104 LEU B CA 1
ATOM 3105 C C . LEU B 1 104 ? -8.031 22.734 -6.789 1 87.06 104 LEU B C 1
ATOM 3107 O O . LEU B 1 104 ? -9.102 22.156 -6.988 1 87.06 104 LEU B O 1
ATOM 3111 N N . HIS B 1 105 ? -6.91 22.188 -6.332 1 90.44 105 HIS B N 1
ATOM 3112 C CA . HIS B 1 105 ? -7 20.859 -5.723 1 90.44 105 HIS B CA 1
ATOM 3113 C C . HIS B 1 105 ? -7.332 20.969 -4.238 1 90.44 105 HIS B C 1
ATOM 3115 O O . HIS B 1 105 ? -6.504 21.406 -3.439 1 90.44 105 HIS B O 1
ATOM 3121 N N . ASP B 1 106 ? -8.57 20.516 -3.887 1 91.81 106 ASP B N 1
ATOM 3122 C CA . ASP B 1 106 ? -9.094 20.719 -2.541 1 91.81 106 ASP B CA 1
ATOM 3123 C C . ASP B 1 106 ? -9.188 19.406 -1.773 1 91.81 106 ASP B C 1
ATOM 3125 O O . ASP B 1 106 ? -9.93 18.5 -2.164 1 91.81 106 ASP B O 1
ATOM 3129 N N . VAL B 1 107 ? -8.406 19.375 -0.65 1 94.19 107 VAL B N 1
ATOM 3130 C CA . VAL B 1 107 ? -8.414 18.156 0.141 1 94.19 107 VAL B CA 1
ATOM 3131 C C . VAL B 1 107 ? -8.766 18.469 1.592 1 94.19 107 VAL B C 1
ATOM 3133 O O . VAL B 1 107 ? -8.375 19.516 2.113 1 94.19 107 VAL B O 1
ATOM 3136 N N . VAL B 1 108 ? -9.562 17.578 2.207 1 95.75 108 VAL B N 1
ATOM 3137 C CA . VAL B 1 108 ? -9.906 17.672 3.623 1 95.75 108 VAL B CA 1
ATOM 3138 C C . VAL B 1 108 ? -9.328 16.469 4.371 1 95.75 108 VAL B C 1
ATOM 3140 O O . VAL B 1 108 ? -9.609 15.328 4.023 1 95.75 108 VAL B O 1
ATOM 3143 N N . ILE B 1 109 ? -8.516 16.75 5.371 1 96.94 109 ILE B N 1
ATOM 3144 C CA . ILE B 1 109 ? -7.863 15.688 6.133 1 96.94 109 ILE B CA 1
ATOM 3145 C C . ILE B 1 109 ? -8.414 15.664 7.559 1 96.94 109 ILE B C 1
ATOM 3147 O O . ILE B 1 109 ? -8.477 16.688 8.227 1 96.94 109 ILE B O 1
ATOM 3151 N N . TYR B 1 110 ? -8.859 14.5 8 1 97.06 110 TYR B N 1
ATOM 3152 C CA . TYR B 1 110 ? -9.281 14.266 9.375 1 97.06 110 TYR B CA 1
ATOM 3153 C C . TYR B 1 110 ? -8.203 13.523 10.156 1 97.06 110 TYR B C 1
ATOM 3155 O O . TYR B 1 110 ? -7.715 12.477 9.719 1 97.06 110 TYR B O 1
ATOM 3163 N N . ALA B 1 111 ? -7.777 14.062 11.234 1 97.25 111 ALA B N 1
ATOM 3164 C CA . ALA B 1 111 ? -6.734 13.438 12.039 1 97.25 111 ALA B CA 1
ATOM 3165 C C . ALA B 1 111 ? -6.992 13.656 13.531 1 97.25 111 ALA B C 1
ATOM 3167 O O . ALA B 1 111 ? -7.688 14.594 13.914 1 97.25 111 ALA B O 1
ATOM 3168 N N . ASN B 1 112 ? -6.473 12.75 14.297 1 96.5 112 ASN B N 1
ATOM 3169 C CA . ASN B 1 112 ? -6.543 12.859 15.75 1 96.5 112 ASN B CA 1
ATOM 3170 C C . ASN B 1 112 ? -5.371 13.664 16.297 1 96.5 112 ASN B C 1
ATOM 3172 O O . ASN B 1 112 ?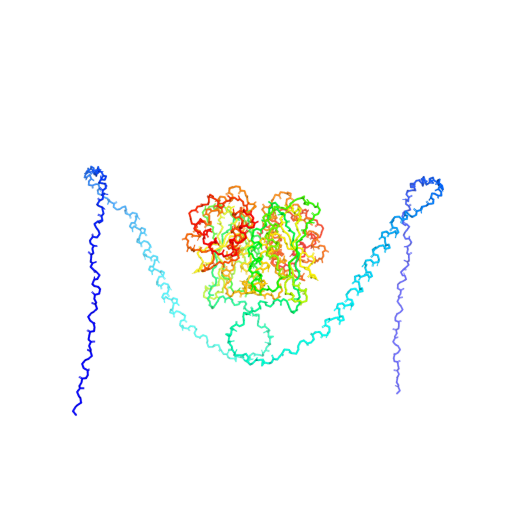 -4.211 13.32 16.078 1 96.5 112 ASN B O 1
ATOM 3176 N N . PRO B 1 113 ? -5.664 14.711 17.094 1 94.69 113 PRO B N 1
ATOM 3177 C CA . PRO B 1 113 ? -4.57 15.531 17.609 1 94.69 113 PRO B CA 1
ATOM 3178 C C . PRO B 1 113 ? -3.725 14.805 18.656 1 94.69 113 PRO B C 1
ATOM 3180 O O . PRO B 1 113 ? -2.59 15.203 18.922 1 94.69 113 PRO B O 1
ATOM 3183 N N . ASN B 1 114 ? -4.262 13.75 19.266 1 92.62 114 ASN B N 1
ATOM 3184 C CA . ASN B 1 114 ? -3.516 12.977 20.25 1 92.62 114 ASN B CA 1
ATOM 3185 C C . ASN B 1 114 ? -2.578 11.977 19.578 1 92.62 114 ASN B C 1
ATOM 3187 O O . ASN B 1 114 ? -1.675 11.445 20.234 1 92.62 114 ASN B O 1
ATOM 3191 N N . ASN B 1 115 ? -2.816 11.633 18.375 1 92.94 115 ASN B N 1
ATOM 3192 C CA . ASN B 1 115 ? -1.96 10.805 17.531 1 92.94 115 ASN B CA 1
ATOM 3193 C C . ASN B 1 115 ? -1.797 11.398 16.141 1 92.94 115 ASN B C 1
ATOM 3195 O O . ASN B 1 115 ? -2.193 10.781 15.148 1 92.94 115 ASN B O 1
ATOM 3199 N N . PRO B 1 116 ? -1.147 12.523 16.172 1 95.25 116 PRO B N 1
ATOM 3200 C CA . PRO B 1 116 ? -1.037 13.211 14.883 1 95.25 116 PRO B CA 1
ATOM 3201 C C . PRO B 1 116 ? -0.153 12.461 13.883 1 95.25 116 PRO B C 1
ATOM 3203 O O . PRO B 1 116 ? 0.85 11.859 14.273 1 95.25 116 PRO B O 1
ATOM 3206 N N . PRO B 1 117 ? -0.559 12.391 12.594 1 96.12 117 PRO B N 1
ATOM 3207 C CA . PRO B 1 117 ? 0.3 11.812 11.555 1 96.12 117 PRO B CA 1
ATOM 3208 C C . PRO B 1 117 ? 1.51 12.688 11.234 1 96.12 117 PRO B C 1
ATOM 3210 O O . PRO B 1 117 ? 1.418 13.594 10.398 1 96.12 117 PRO B O 1
ATOM 3213 N N . TYR B 1 118 ? 2.664 12.344 11.734 1 97.25 118 TYR B N 1
ATOM 3214 C CA . TYR B 1 118 ? 3.857 13.172 11.594 1 97.25 118 TYR B CA 1
ATOM 3215 C C . TYR B 1 118 ? 4.27 13.297 10.133 1 97.25 118 TYR B C 1
ATOM 3217 O O . TYR B 1 118 ? 4.77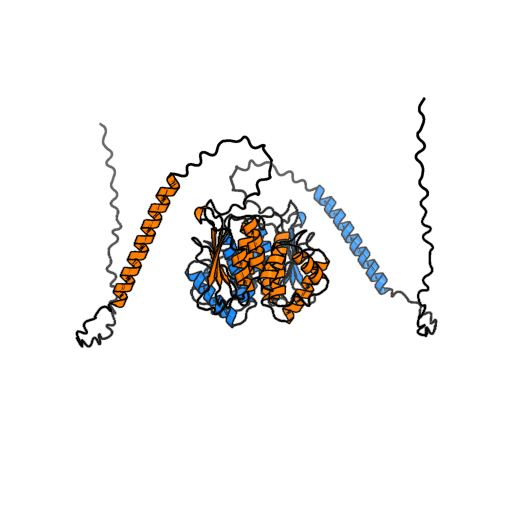3 14.344 9.711 1 97.25 118 TYR B O 1
ATOM 3225 N N . SER B 1 119 ? 4.082 12.195 9.398 1 97.81 119 SER B N 1
ATOM 3226 C CA . SER B 1 119 ? 4.496 12.172 8 1 97.81 119 SER B CA 1
ATOM 3227 C C . SER B 1 119 ? 3.787 13.258 7.195 1 97.81 119 SER B C 1
ATOM 3229 O O . SER B 1 119 ? 4.363 13.82 6.27 1 97.81 119 SER B O 1
ATOM 3231 N N . LEU B 1 120 ? 2.561 13.523 7.555 1 95.44 120 LEU B N 1
ATOM 3232 C CA . LEU B 1 120 ? 1.779 14.508 6.809 1 95.44 120 LEU B CA 1
ATOM 3233 C C . LEU B 1 120 ? 2.283 15.922 7.078 1 95.44 120 LEU B C 1
ATOM 3235 O O . LEU B 1 120 ? 2.172 16.797 6.219 1 95.44 120 LEU B O 1
ATOM 3239 N N . LEU B 1 121 ? 2.824 16.156 8.266 1 96.12 121 LEU B N 1
ATOM 3240 C CA . LEU B 1 121 ? 3.422 17.453 8.57 1 96.12 121 LEU B CA 1
ATOM 3241 C C . LEU B 1 121 ? 4.688 17.688 7.742 1 96.12 121 LEU B C 1
ATOM 3243 O O . LEU B 1 121 ? 4.922 18.781 7.242 1 96.12 121 LEU B O 1
ATOM 3247 N N . VAL B 1 122 ? 5.477 16.594 7.613 1 97.12 122 VAL B N 1
ATOM 3248 C CA . VAL B 1 122 ? 6.672 16.688 6.777 1 97.12 122 VAL B CA 1
ATOM 3249 C C . VAL B 1 122 ? 6.277 16.969 5.336 1 97.12 122 VAL B C 1
ATOM 3251 O O . VAL B 1 122 ? 6.844 17.859 4.695 1 97.12 122 VAL B O 1
ATOM 3254 N N . LEU B 1 123 ? 5.344 16.219 4.875 1 95.75 123 LEU B N 1
ATOM 3255 C CA . LEU B 1 123 ? 4.898 16.375 3.494 1 95.75 123 LEU B CA 1
ATOM 3256 C C . LEU B 1 123 ? 4.297 17.766 3.281 1 95.75 123 LEU B C 1
ATOM 3258 O O . LEU B 1 123 ? 4.465 18.359 2.215 1 95.75 123 LEU B O 1
ATOM 3262 N N . TYR B 1 124 ? 3.535 18.281 4.246 1 94.56 124 TYR B N 1
ATOM 3263 C CA . TYR B 1 124 ? 2.959 19.609 4.184 1 94.56 124 TYR B CA 1
ATOM 3264 C C . TYR B 1 124 ? 4.039 20.656 3.941 1 94.56 124 TYR B C 1
ATOM 3266 O O . TYR B 1 124 ? 3.861 21.562 3.121 1 94.56 124 TYR B O 1
ATOM 3274 N N . GLU B 1 125 ? 5.109 20.516 4.609 1 94.62 125 GLU B N 1
ATOM 3275 C CA . GLU B 1 125 ? 6.23 21.422 4.422 1 94.62 125 GLU B CA 1
ATOM 3276 C C . GLU B 1 125 ? 6.766 21.359 2.996 1 94.62 125 GLU B C 1
ATOM 3278 O O . GLU B 1 125 ? 7.125 22.391 2.412 1 94.62 125 GLU B O 1
ATOM 3283 N N . GLN B 1 126 ? 6.82 20.203 2.48 1 94.44 126 GLN B N 1
ATOM 3284 C CA . GLN B 1 126 ? 7.305 20.016 1.115 1 94.44 126 GLN B CA 1
ATOM 3285 C C . GLN B 1 126 ? 6.309 20.578 0.103 1 94.44 126 GLN B C 1
ATOM 3287 O O . GLN B 1 126 ? 6.703 21.203 -0.889 1 94.44 126 GLN B O 1
ATOM 3292 N N . LEU B 1 127 ? 5.051 20.375 0.326 1 93.5 127 LEU B N 1
ATOM 3293 C CA . LEU B 1 127 ? 4.004 20.844 -0.569 1 93.5 127 LEU B CA 1
ATOM 3294 C C . LEU B 1 127 ? 3.984 22.375 -0.626 1 93.5 127 LEU B C 1
ATOM 3296 O O . LEU B 1 127 ? 3.822 22.953 -1.701 1 93.5 127 LEU B O 1
ATOM 3300 N N . LYS B 1 128 ? 4.184 22.984 0.462 1 91.62 128 LYS B N 1
ATOM 3301 C CA . LYS B 1 128 ? 4.168 24.453 0.536 1 91.62 128 LYS B CA 1
ATOM 3302 C C . LYS B 1 128 ? 5.328 25.047 -0.25 1 91.62 128 LYS B C 1
ATOM 3304 O O . LYS B 1 128 ? 5.27 26.219 -0.657 1 91.62 128 LYS B O 1
ATOM 3309 N N . GLN B 1 129 ? 6.32 24.297 -0.406 1 90.31 129 GLN B N 1
ATOM 3310 C CA . GLN B 1 129 ? 7.477 24.781 -1.16 1 90.31 129 GLN B CA 1
ATOM 3311 C C . GLN B 1 129 ? 7.211 24.719 -2.662 1 90.31 129 GLN B C 1
ATOM 3313 O O . GLN B 1 129 ? 7.816 25.469 -3.43 1 90.31 129 GLN B O 1
ATOM 3318 N N . GLN B 1 130 ? 6.348 23.906 -3.059 1 89.5 130 GLN B N 1
ATOM 3319 C CA . GLN B 1 130 ? 6.148 23.703 -4.488 1 89.5 130 GLN B CA 1
ATOM 3320 C C . GLN B 1 130 ? 4.832 24.297 -4.957 1 89.5 130 GLN B C 1
ATOM 3322 O O . GLN B 1 130 ? 4.676 24.641 -6.137 1 89.5 130 GLN B O 1
ATOM 3327 N N . PHE B 1 131 ? 3.898 24.422 -4 1 90.38 131 PHE B N 1
ATOM 3328 C CA . PHE B 1 131 ? 2.568 24.891 -4.379 1 90.38 131 PHE B CA 1
ATOM 3329 C C . PHE B 1 131 ? 2.139 26.078 -3.516 1 90.38 131 PHE B C 1
ATOM 3331 O O . PHE B 1 131 ? 2.559 26.188 -2.361 1 90.38 131 PHE B O 1
ATOM 3338 N N . ARG B 1 132 ? 1.328 26.938 -4.164 1 92 132 ARG B N 1
ATOM 3339 C CA . ARG B 1 132 ? 0.594 27.906 -3.359 1 92 132 ARG B CA 1
ATOM 3340 C C . ARG B 1 132 ? -0.543 27.234 -2.598 1 92 132 ARG B C 1
ATOM 3342 O O . ARG B 1 132 ? -1.595 26.938 -3.17 1 92 132 ARG B O 1
ATOM 3349 N N . CYS B 1 133 ? -0.29 27.078 -1.292 1 91.81 133 CYS B N 1
ATOM 3350 C CA . CYS B 1 133 ? -1.197 26.266 -0.492 1 91.81 133 CYS B CA 1
ATOM 3351 C C . CYS B 1 133 ? -2.057 27.141 0.416 1 91.81 133 CYS B C 1
ATOM 3353 O O . CYS B 1 133 ? -1.537 27.984 1.138 1 91.81 133 CYS B O 1
ATOM 3355 N N . LEU B 1 134 ? -3.395 26.984 0.235 1 91.38 134 LEU B N 1
ATOM 3356 C CA . LEU B 1 134 ? -4.332 27.516 1.216 1 91.38 134 LEU B CA 1
ATOM 3357 C C . LEU B 1 134 ? -4.586 26.516 2.334 1 91.38 134 LEU B C 1
ATOM 3359 O O . LEU B 1 134 ? -4.98 25.375 2.07 1 91.38 134 LEU B O 1
ATOM 3363 N N . THR B 1 135 ? -4.309 26.938 3.609 1 93 135 THR B N 1
ATOM 3364 C CA . THR B 1 135 ? -4.43 26 4.719 1 93 135 THR B CA 1
ATOM 3365 C C . THR B 1 135 ? -5.461 26.484 5.73 1 93 135 THR B C 1
ATOM 3367 O O . THR B 1 135 ? -5.434 27.641 6.145 1 93 135 THR B O 1
ATOM 3370 N N . LYS B 1 136 ? -6.406 25.625 6.035 1 91.69 136 LYS B N 1
ATOM 3371 C CA . LYS B 1 136 ? -7.391 25.859 7.086 1 91.69 136 LYS B CA 1
ATOM 3372 C C . LYS B 1 136 ? -7.383 24.75 8.117 1 91.69 136 LYS B C 1
ATOM 3374 O O . LYS B 1 136 ? -7.254 23.562 7.77 1 91.69 136 LYS B O 1
ATOM 3379 N N . VAL B 1 137 ? -7.43 25.125 9.422 1 93.69 137 VAL B N 1
ATOM 3380 C CA . VAL B 1 137 ? -7.449 24.156 10.5 1 93.69 137 VAL B CA 1
ATOM 3381 C C . VAL B 1 137 ? -8.711 24.328 11.344 1 93.69 137 VAL B C 1
ATOM 3383 O O . VAL B 1 137 ? -9.016 25.453 11.781 1 93.69 137 VAL B O 1
ATOM 3386 N N . HIS B 1 138 ? -9.469 23.234 11.5 1 94.31 138 HIS B N 1
ATOM 3387 C CA . HIS B 1 138 ? -10.688 23.25 12.297 1 94.31 138 HIS B CA 1
ATOM 3388 C C . HIS B 1 138 ? -10.664 22.156 13.359 1 94.31 138 HIS B C 1
ATOM 3390 O O . HIS B 1 138 ? -9.883 21.203 13.266 1 94.31 138 HIS B O 1
ATOM 3396 N N . MET B 1 139 ? -11.461 22.391 14.414 1 94.69 139 MET B N 1
ATOM 3397 C CA . MET B 1 139 ? -11.633 21.406 15.477 1 94.69 139 MET B CA 1
ATOM 3398 C C . MET B 1 139 ? -13.039 20.812 15.453 1 94.69 139 MET B C 1
ATOM 3400 O O . MET B 1 139 ? -14.023 21.562 15.422 1 94.69 139 MET B O 1
ATOM 3404 N N . HIS B 1 140 ? -13.062 19.562 15.328 1 94.56 140 HIS B N 1
ATOM 3405 C CA . HIS B 1 140 ? -14.352 18.875 15.406 1 94.56 140 HIS B CA 1
ATOM 3406 C C . HIS B 1 140 ? -14.852 18.812 16.844 1 94.56 140 HIS B C 1
ATOM 3408 O O . HIS B 1 140 ? -14.055 18.844 17.797 1 94.56 140 HIS B O 1
ATOM 3414 N N . SER B 1 141 ? -16.156 18.688 17.109 1 91.31 141 SER B N 1
ATOM 3415 C CA . SER B 1 141 ? -16.781 18.672 18.422 1 91.31 141 SER B CA 1
ATOM 3416 C C . SER B 1 141 ? -16.328 17.453 19.219 1 91.31 141 SER B C 1
ATOM 3418 O O . SER B 1 141 ? -16.422 17.453 20.453 1 91.31 141 SER B O 1
ATOM 3420 N N . SER B 1 142 ? -15.805 16.422 18.609 1 93.12 142 SER B N 1
ATOM 3421 C CA . SER B 1 142 ? -15.391 15.195 19.281 1 93.12 142 SER B CA 1
ATOM 3422 C C . SER B 1 142 ? -14.07 15.391 20.016 1 93.12 142 SER B C 1
ATOM 3424 O O . SER B 1 142 ? -13.641 14.508 20.766 1 93.12 142 SER B O 1
ATOM 3426 N N . ILE B 1 143 ? -13.438 16.469 19.734 1 92.75 143 ILE B N 1
ATOM 3427 C CA . ILE B 1 143 ? -12.133 16.734 20.344 1 92.75 143 ILE B CA 1
ATOM 3428 C C . ILE B 1 143 ? -12.266 17.797 21.422 1 92.75 143 ILE B C 1
ATOM 3430 O O . ILE B 1 143 ? -12.969 18.797 21.234 1 92.75 143 ILE B O 1
ATOM 3434 N N . SER B 1 144 ? -11.562 17.625 22.5 1 90.38 144 SER B N 1
ATOM 3435 C CA . SER B 1 144 ? -11.648 18.562 23.609 1 90.38 144 SER B CA 1
ATOM 3436 C C . SER B 1 144 ? -10.492 19.562 23.578 1 90.38 144 SER B C 1
ATOM 3438 O O . SER B 1 144 ? -10.641 20.703 24.016 1 90.38 144 SER B O 1
ATOM 3440 N N . SER B 1 145 ? -9.336 19.047 23.172 1 90.81 145 SER B N 1
ATOM 3441 C CA . SER B 1 145 ? -8.188 19.938 23.156 1 90.81 145 SER B CA 1
ATOM 3442 C C . SER B 1 145 ? -7.152 19.5 22.125 1 90.81 145 SER B C 1
ATOM 3444 O O . SER B 1 145 ? -7.098 18.328 21.766 1 90.81 145 SER B O 1
ATOM 3446 N N . VAL B 1 146 ? -6.387 20.438 21.641 1 93.5 146 VAL B N 1
ATOM 3447 C CA . VAL B 1 146 ? -5.258 20.219 20.75 1 93.5 146 VAL B CA 1
ATOM 3448 C C . VAL B 1 146 ? -3.965 20.672 21.422 1 93.5 146 VAL B C 1
ATOM 3450 O O . VAL B 1 146 ? -3.912 21.734 22.016 1 93.5 146 VAL B O 1
ATOM 3453 N N . PRO B 1 147 ? -2.957 19.812 21.344 1 93 147 PRO B N 1
ATOM 3454 C CA . PRO B 1 147 ? -1.68 20.234 21.938 1 93 147 PRO B CA 1
ATOM 3455 C C . PRO B 1 147 ? -1.215 21.594 21.438 1 93 147 PRO B C 1
ATOM 3457 O O . PRO B 1 147 ? -1.348 21.906 20.25 1 93 147 PRO B O 1
ATOM 3460 N N . ASP B 1 148 ? -0.586 22.375 22.266 1 92.06 148 ASP B N 1
ATOM 3461 C CA . ASP B 1 148 ? -0.196 23.75 21.984 1 92.06 148 ASP B CA 1
ATOM 3462 C C . ASP B 1 148 ? 0.821 23.812 20.859 1 92.06 148 ASP B C 1
ATOM 3464 O O . ASP B 1 148 ? 0.794 24.75 20.047 1 92.06 148 ASP B O 1
ATOM 3468 N N . LYS B 1 149 ? 1.693 22.891 20.859 1 91.56 149 LYS B N 1
ATOM 3469 C CA . LYS B 1 149 ? 2.727 22.906 19.828 1 91.56 149 LYS B CA 1
ATOM 3470 C C . LYS B 1 149 ? 2.115 22.781 18.438 1 91.56 149 LYS B C 1
ATOM 3472 O O . LYS B 1 149 ? 2.59 23.422 17.484 1 91.56 149 LYS B O 1
ATOM 3477 N N . LEU B 1 150 ? 1.104 21.953 18.344 1 92.75 150 LEU B N 1
ATOM 3478 C CA . LEU B 1 150 ? 0.435 21.781 17.062 1 92.75 150 LEU B CA 1
ATOM 3479 C C . LEU B 1 150 ? -0.298 23.062 16.656 1 92.75 150 LEU B C 1
ATOM 3481 O O . LEU B 1 150 ? -0.26 23.469 15.492 1 92.75 150 LEU B O 1
ATOM 3485 N N . ILE B 1 151 ? -0.94 23.719 17.594 1 89.38 151 ILE B N 1
ATOM 3486 C CA . ILE B 1 151 ? -1.637 24.969 17.344 1 89.38 151 ILE B CA 1
ATOM 3487 C C . ILE B 1 151 ? -0.641 26.031 16.875 1 89.38 151 ILE B C 1
ATOM 3489 O O . ILE B 1 151 ? -0.879 26.719 15.883 1 89.38 151 ILE B O 1
ATOM 3493 N N . GLY B 1 152 ? 0.411 26.078 17.609 1 88.12 152 GLY B N 1
ATOM 3494 C CA . GLY B 1 152 ? 1.446 27.031 17.25 1 88.12 152 GLY B CA 1
ATOM 3495 C C . GLY B 1 152 ? 2.027 26.797 15.875 1 88.12 152 GLY B C 1
ATOM 3496 O O . GLY B 1 152 ? 2.271 27.75 15.133 1 88.12 152 GLY B O 1
ATOM 3497 N N . TYR B 1 153 ? 2.195 25.578 15.555 1 91.5 153 TYR B N 1
ATOM 3498 C CA . TYR B 1 153 ? 2.748 25.203 14.258 1 91.5 153 TYR B CA 1
ATOM 3499 C C . TYR B 1 153 ? 1.873 25.734 13.125 1 91.5 153 TYR B C 1
ATOM 3501 O O . TYR B 1 153 ? 2.369 26.359 12.188 1 91.5 153 TYR B O 1
ATOM 3509 N N . PHE B 1 154 ? 0.592 25.5 13.141 1 88.19 154 PHE B N 1
ATOM 3510 C CA . PHE B 1 154 ? -0.299 25.875 12.047 1 88.19 154 PHE B CA 1
ATOM 3511 C C . PHE B 1 154 ? -0.545 27.375 12.039 1 88.19 154 PHE B C 1
ATOM 3513 O O . PHE B 1 154 ? -0.798 27.969 10.992 1 88.19 154 PHE B O 1
ATOM 3520 N N . ASN B 1 155 ? -0.42 27.984 13.195 1 83.12 155 ASN B N 1
ATOM 3521 C CA . ASN B 1 155 ? -0.506 29.438 13.25 1 83.12 155 ASN B CA 1
ATOM 3522 C C . ASN B 1 155 ? 0.691 30.094 12.57 1 83.12 155 ASN B C 1
ATOM 3524 O O . ASN B 1 155 ? 0.546 31.109 11.898 1 83.12 155 ASN B O 1
ATOM 3528 N N . GLN B 1 156 ? 1.811 29.484 12.766 1 79.81 156 GLN B N 1
ATOM 3529 C CA . GLN B 1 156 ? 3.053 30.031 12.234 1 79.81 156 GLN B CA 1
ATOM 3530 C C . GLN B 1 156 ? 3.232 29.656 10.766 1 79.81 156 GLN B C 1
ATOM 3532 O O . GLN B 1 156 ? 3.725 30.453 9.969 1 79.81 156 GLN B O 1
ATOM 3537 N N . ASN B 1 157 ? 2.873 28.484 10.578 1 71.31 157 ASN B N 1
ATOM 3538 C CA . ASN B 1 157 ? 3.184 27.938 9.266 1 71.31 157 ASN B CA 1
ATOM 3539 C C . ASN B 1 157 ? 1.952 27.906 8.367 1 71.31 157 ASN B C 1
ATOM 3541 O O . ASN B 1 157 ? 2.021 27.453 7.223 1 71.31 157 ASN B O 1
ATOM 3545 N N . GLY B 1 158 ? 0.835 28.312 9.055 1 67.31 158 GLY B N 1
ATOM 3546 C CA . GLY B 1 158 ? -0.354 28.406 8.227 1 67.31 158 GLY B CA 1
ATOM 3547 C C . GLY B 1 158 ? -0.252 29.484 7.16 1 67.31 158 GLY B C 1
ATOM 3548 O O . GLY B 1 158 ? 0.482 30.469 7.328 1 67.31 158 GLY B O 1
ATOM 3549 N N . GLY B 1 159 ? 0.101 29.062 5.832 1 61.44 159 GLY B N 1
ATOM 3550 C CA . GLY B 1 159 ? 0.312 29.891 4.645 1 61.44 159 GLY B CA 1
ATOM 3551 C C . GLY B 1 159 ? -0.28 31.281 4.77 1 61.44 159 GLY B C 1
ATOM 3552 O O . GLY B 1 159 ? -1.025 31.562 5.707 1 61.44 159 GLY B O 1
ATOM 3553 N N . GLN B 1 160 ? 0.384 32.312 4.117 1 61.59 160 GLN B N 1
ATOM 3554 C CA . GLN B 1 160 ? -0.151 33.656 3.93 1 61.59 160 GLN B CA 1
ATOM 3555 C C . GLN B 1 160 ? -1.601 33.625 3.455 1 61.59 160 GLN B C 1
ATOM 3557 O O . GLN B 1 160 ? -2.014 32.656 2.793 1 61.59 160 GLN B O 1
ATOM 3562 N N . PRO B 1 161 ? -2.342 34.5 4.094 1 71.81 161 PRO B N 1
ATOM 3563 C CA . PRO B 1 161 ? -3.709 34.562 3.568 1 71.81 161 PRO B CA 1
ATOM 3564 C C . PRO B 1 161 ? -3.756 34.594 2.043 1 71.81 161 PRO B C 1
ATOM 3566 O O . PRO B 1 161 ? -3.117 35.438 1.414 1 71.81 161 PRO B O 1
ATOM 3569 N N . LEU B 1 162 ? -3.889 33.531 1.566 1 81.38 162 LEU B N 1
ATOM 3570 C CA . LEU B 1 162 ? -4.055 33.375 0.127 1 81.38 162 LEU B CA 1
ATOM 3571 C C . LEU B 1 162 ? -5.531 33.312 -0.246 1 81.38 162 LEU B C 1
ATOM 3573 O O . LEU B 1 162 ? -6.336 32.719 0.49 1 81.38 162 LEU B O 1
ATOM 3577 N N . LEU B 1 163 ? -5.836 34.156 -1.305 1 83.12 163 LEU B N 1
ATOM 3578 C CA . LEU B 1 163 ? -7.18 33.969 -1.842 1 83.12 163 LEU B CA 1
ATOM 3579 C C . LEU B 1 163 ? -7.328 32.594 -2.508 1 83.12 163 LEU B C 1
ATOM 3581 O O . LEU B 1 163 ? -6.363 32.062 -3.07 1 83.12 163 LEU B O 1
ATOM 3585 N N . ARG B 1 164 ? -8.43 32.062 -2.371 1 85.62 164 ARG B N 1
ATOM 3586 C CA . ARG B 1 164 ? -8.711 30.734 -2.928 1 85.62 164 ARG B CA 1
ATOM 3587 C C . ARG B 1 164 ? -8.391 30.688 -4.418 1 85.62 164 ARG B C 1
ATOM 3589 O O . ARG B 1 164 ? -7.875 29.688 -4.914 1 85.62 164 ARG B O 1
ATOM 3596 N N . MET B 1 165 ? -8.648 31.812 -5.094 1 84.81 165 MET B N 1
ATOM 3597 C CA . MET B 1 165 ? -8.438 31.859 -6.539 1 84.81 165 MET B CA 1
ATOM 3598 C C . MET B 1 165 ? -6.957 31.781 -6.883 1 84.81 165 MET B C 1
ATOM 3600 O O . MET B 1 165 ? -6.59 31.406 -8 1 84.81 165 MET B O 1
ATOM 3604 N N . ASP B 1 166 ? -6.133 32.125 -5.93 1 88.12 166 ASP B N 1
ATOM 3605 C CA . ASP B 1 166 ? -4.695 32.188 -6.168 1 88.12 166 ASP B CA 1
ATOM 3606 C C . ASP B 1 166 ? -4.031 30.875 -5.723 1 88.12 166 ASP B C 1
ATOM 3608 O O . ASP B 1 166 ? -2.842 30.656 -5.977 1 88.12 166 ASP B O 1
ATOM 3612 N N . ALA B 1 167 ? -4.863 30.062 -5.113 1 90.88 167 ALA B N 1
ATOM 3613 C CA . ALA B 1 167 ? -4.285 28.844 -4.543 1 90.88 167 ALA B CA 1
ATOM 3614 C C . ALA B 1 167 ? -4.309 27.703 -5.551 1 90.88 167 ALA B C 1
ATOM 3616 O O . ALA B 1 167 ? -5.211 27.625 -6.383 1 90.88 167 ALA B O 1
ATOM 3617 N N . GLN B 1 168 ? -3.256 26.875 -5.461 1 90.88 168 GLN B N 1
ATOM 3618 C CA . GLN B 1 168 ? -3.193 25.672 -6.266 1 90.88 168 GLN B CA 1
ATOM 3619 C C . GLN B 1 168 ? -3.674 24.453 -5.477 1 90.88 168 GLN B C 1
ATOM 3621 O O . GLN B 1 168 ? -4.207 23.5 -6.051 1 90.88 168 GLN B O 1
ATOM 3626 N N . LEU B 1 169 ? -3.398 24.531 -4.195 1 92.19 169 LEU B N 1
ATOM 3627 C CA . LEU B 1 169 ? -3.766 23.453 -3.289 1 92.19 169 LEU B CA 1
ATOM 3628 C C . LEU B 1 169 ? -4.422 24 -2.025 1 92.19 169 LEU B C 1
ATOM 3630 O O . LEU B 1 169 ? -3.914 24.938 -1.416 1 92.19 169 LEU B O 1
ATOM 3634 N N . SER B 1 170 ? -5.633 23.516 -1.792 1 92.94 170 SER B N 1
ATOM 3635 C CA . SER B 1 170 ? -6.305 23.844 -0.539 1 92.94 170 SER B CA 1
ATOM 3636 C C . SER B 1 170 ? -6.324 22.656 0.407 1 92.94 170 SER B C 1
ATOM 3638 O O . SER B 1 170 ? -6.828 21.578 0.055 1 92.94 170 SER B O 1
ATOM 3640 N N . ILE B 1 171 ? -5.734 22.812 1.55 1 93.75 171 ILE B N 1
ATOM 3641 C CA . ILE B 1 171 ? -5.68 21.75 2.553 1 93.75 171 ILE B CA 1
ATOM 3642 C C . ILE B 1 171 ? -6.453 22.188 3.797 1 93.75 171 ILE B C 1
ATOM 3644 O O . ILE B 1 171 ? -6.086 23.156 4.457 1 93.75 171 ILE B O 1
ATOM 3648 N N . THR B 1 172 ? -7.539 21.5 4.051 1 94.06 172 THR B N 1
ATOM 3649 C CA . THR B 1 172 ? -8.305 21.703 5.273 1 94.06 172 THR B CA 1
ATOM 3650 C C . THR B 1 172 ? -8.047 20.578 6.273 1 94.06 172 THR B C 1
ATOM 3652 O O . THR B 1 172 ? -8.305 19.406 5.977 1 94.06 172 THR B O 1
ATOM 3655 N N . LEU B 1 173 ? -7.465 20.906 7.383 1 95.81 173 LEU B N 1
ATOM 3656 C CA . LEU B 1 173 ? -7.238 19.938 8.445 1 95.81 173 LEU B CA 1
ATOM 3657 C C . LEU B 1 173 ? -8.32 20.031 9.516 1 95.81 173 LEU B C 1
ATOM 3659 O O . LEU B 1 173 ? -8.57 21.125 10.055 1 95.81 173 LEU B O 1
ATOM 3663 N N . ILE B 1 174 ? -9.023 18.969 9.734 1 96.44 174 ILE B N 1
ATOM 3664 C CA . ILE B 1 174 ? -10.023 18.891 10.797 1 96.44 174 ILE B CA 1
ATOM 3665 C C . ILE B 1 174 ? -9.578 17.906 11.867 1 96.44 174 ILE B C 1
ATOM 3667 O O . ILE B 1 174 ? -9.508 16.703 11.625 1 96.44 174 ILE B O 1
ATOM 3671 N N . TRP B 1 175 ? -9.242 18.453 13.039 1 96.94 175 TRP B N 1
ATOM 3672 C CA . TRP B 1 175 ? -8.953 17.578 14.18 1 96.94 175 TRP B CA 1
ATOM 3673 C C . TRP B 1 175 ? -10.219 16.891 14.672 1 96.94 175 TRP B C 1
ATOM 3675 O O . TRP B 1 175 ? -11.18 17.547 15.078 1 96.94 175 TRP B O 1
ATOM 3685 N N . LYS B 1 176 ? -10.227 15.664 14.531 1 96.5 176 LYS B N 1
ATOM 3686 C CA . LYS B 1 176 ? -11.375 14.812 14.859 1 96.5 176 LYS B CA 1
ATOM 3687 C C . LYS B 1 176 ? -10.93 13.516 15.523 1 96.5 176 LYS B C 1
ATOM 3689 O O . LYS B 1 176 ? -9.812 13.039 15.281 1 96.5 176 LYS B O 1
ATOM 3694 N N . ASN B 1 177 ? -11.758 13.023 16.469 1 95.44 177 ASN B N 1
ATOM 3695 C CA . ASN B 1 177 ? -11.453 11.719 17.047 1 95.44 177 ASN B CA 1
ATOM 3696 C C . ASN B 1 177 ? -11.688 10.602 16.031 1 95.44 177 ASN B C 1
ATOM 3698 O O . ASN B 1 177 ? -12.758 9.984 16.031 1 95.44 177 ASN B O 1
ATOM 3702 N N . VAL B 1 178 ? -10.688 10.367 15.234 1 93.25 178 VAL B N 1
ATOM 3703 C CA . VAL B 1 178 ? -10.734 9.281 14.258 1 93.25 178 VAL B CA 1
ATOM 3704 C C . VAL B 1 178 ? -10.094 8.023 14.844 1 93.25 178 VAL B C 1
ATOM 3706 O O . VAL B 1 178 ? -8.875 7.969 15.023 1 93.25 178 VAL B O 1
ATOM 3709 N N . SER B 1 179 ? -10.844 6.992 15.031 1 86.44 179 SER B N 1
ATOM 3710 C CA . SER B 1 179 ? -10.383 5.805 15.75 1 86.44 179 SER B CA 1
ATOM 3711 C C . SER B 1 179 ? -9.586 4.879 14.828 1 86.44 179 SER B C 1
ATOM 3713 O O . SER B 1 179 ? -8.727 4.125 15.297 1 86.44 179 SER B O 1
ATOM 3715 N N . GLN B 1 180 ? -9.781 4.941 13.531 1 85.06 180 GLN B N 1
ATOM 3716 C CA . GLN B 1 180 ? -9.117 4.016 12.617 1 85.06 180 GLN B CA 1
ATOM 3717 C C . GLN B 1 180 ? -7.98 4.699 11.867 1 85.06 180 GLN B C 1
ATOM 3719 O O . GLN B 1 180 ? -7.523 4.207 10.836 1 85.06 180 GLN B O 1
ATOM 3724 N N . GLY B 1 181 ? -7.547 5.867 12.383 1 92 181 GLY B N 1
ATOM 3725 C CA . GLY B 1 181 ? -6.473 6.598 11.734 1 92 181 GLY B CA 1
ATOM 3726 C C . GLY B 1 181 ? -6.961 7.766 10.898 1 92 181 GLY B C 1
ATOM 3727 O O . GLY B 1 181 ? -8.172 7.965 10.75 1 92 181 GLY B O 1
ATOM 3728 N N . PRO B 1 182 ? -6.016 8.539 10.359 1 96.81 182 PRO B N 1
ATOM 3729 C CA . PRO B 1 182 ? -6.402 9.703 9.562 1 96.81 182 PRO B CA 1
ATOM 3730 C C . PRO B 1 182 ? -7.105 9.312 8.258 1 96.81 182 PRO B C 1
ATOM 3732 O O . PRO B 1 182 ? -6.895 8.211 7.742 1 96.81 182 PRO B O 1
ATOM 3735 N N . GLU B 1 183 ? -7.93 10.203 7.801 1 95.25 183 GLU B N 1
ATOM 3736 C CA . GLU B 1 183 ? -8.641 10.031 6.539 1 95.25 183 GLU B CA 1
ATOM 3737 C C . GLU B 1 183 ? -8.648 11.32 5.723 1 95.25 183 GLU B C 1
ATOM 3739 O O . GLU B 1 183 ? -8.578 12.414 6.285 1 95.25 183 GLU B O 1
ATOM 3744 N N . MET B 1 184 ? -8.688 11.148 4.43 1 96.19 184 MET B N 1
ATOM 3745 C CA . MET B 1 184 ? -8.68 12.312 3.549 1 96.19 184 MET B CA 1
ATOM 3746 C C . MET B 1 184 ? -9.789 12.211 2.502 1 96.19 184 MET B C 1
ATOM 3748 O O . MET B 1 184 ? -10 11.141 1.926 1 96.19 184 MET B O 1
ATOM 3752 N N . LYS B 1 185 ? -10.453 13.305 2.375 1 93.94 185 LYS B N 1
ATOM 3753 C CA . LYS B 1 185 ? -11.445 13.43 1.309 1 93.94 185 LYS B CA 1
ATOM 3754 C C . LYS B 1 185 ? -11 14.461 0.27 1 93.94 185 LYS B C 1
ATOM 3756 O O . LYS B 1 185 ? -10.453 15.508 0.62 1 93.94 185 LYS B O 1
ATOM 3761 N N . ILE B 1 186 ? -11.109 14.078 -0.983 1 89 186 ILE B N 1
ATOM 3762 C CA . ILE B 1 186 ? -10.836 15.008 -2.074 1 89 186 ILE B CA 1
ATOM 3763 C C . ILE B 1 186 ? -12.125 15.711 -2.488 1 89 186 ILE B C 1
ATOM 3765 O O . ILE B 1 186 ? -13.133 15.062 -2.76 1 89 186 ILE B O 1
ATOM 3769 N N . GLN B 1 187 ? -12.078 16.984 -2.422 1 75 187 GLN B N 1
ATOM 3770 C CA . GLN B 1 187 ? -13.273 17.781 -2.67 1 75 187 GLN B CA 1
ATOM 3771 C C . GLN B 1 187 ? -13.547 17.922 -4.164 1 75 187 GLN B C 1
ATOM 3773 O O . GLN B 1 187 ? -12.617 17.922 -4.973 1 75 187 GLN B O 1
ATOM 3778 N N . ALA B 1 188 ? -14.828 17.578 -4.746 1 61.78 188 ALA B N 1
ATOM 3779 C CA . ALA B 1 188 ? -15.461 17.672 -6.059 1 61.78 188 ALA B CA 1
ATOM 3780 C C . ALA B 1 188 ? -15.57 16.297 -6.711 1 61.78 188 ALA B C 1
ATOM 3782 O O . ALA B 1 188 ? -16.422 16.062 -7.566 1 61.78 188 ALA B O 1
ATOM 3783 N N . ASN B 1 189 ? -14.633 15.492 -6.219 1 55.22 189 ASN B N 1
ATOM 3784 C CA . ASN B 1 189 ? -14.594 14.352 -7.133 1 55.22 189 ASN B CA 1
ATOM 3785 C C . ASN B 1 189 ? -14.789 13.031 -6.395 1 55.22 189 ASN B C 1
ATOM 3787 O O . ASN B 1 189 ? -15.133 12.016 -7.008 1 55.22 189 ASN B O 1
ATOM 3791 N N . SER B 1 190 ? -14.477 13.133 -5 1 61.12 190 SER B N 1
ATOM 3792 C CA . SER B 1 190 ? -14.32 11.75 -4.551 1 61.12 190 SER B CA 1
ATOM 3793 C C . SER B 1 190 ? -15.398 11.383 -3.533 1 61.12 190 SER B C 1
ATOM 3795 O O . SER B 1 190 ? -15.672 12.141 -2.604 1 61.12 190 SER B O 1
ATOM 3797 N N . GLN B 1 191 ? -16.062 10.359 -3.928 1 64.81 191 GLN B N 1
ATOM 3798 C CA . GLN B 1 191 ? -17.094 9.812 -3.037 1 64.81 191 GLN B CA 1
ATOM 3799 C C . GLN B 1 191 ? -16.453 8.953 -1.948 1 64.81 191 GLN B C 1
ATOM 3801 O O . GLN B 1 191 ? -17.062 8.727 -0.899 1 64.81 191 GLN B O 1
ATOM 3806 N N . THR B 1 192 ? -15.219 8.539 -2.121 1 79.5 192 THR B N 1
ATOM 3807 C CA . THR B 1 192 ? -14.648 7.613 -1.147 1 79.5 192 THR B CA 1
ATOM 3808 C C . THR B 1 192 ? -13.406 8.211 -0.492 1 79.5 192 THR B C 1
ATOM 3810 O O . THR B 1 192 ? -12.5 8.688 -1.182 1 79.5 192 THR B O 1
ATOM 3813 N N . PRO B 1 193 ? -13.438 8.219 0.837 1 90.94 193 PRO B N 1
ATOM 3814 C CA . PRO B 1 193 ? -12.266 8.766 1.525 1 90.94 193 PRO B CA 1
ATOM 3815 C C . PRO B 1 193 ? -11.023 7.891 1.374 1 90.94 193 PRO B C 1
ATOM 3817 O O . PRO B 1 193 ? -11.141 6.668 1.271 1 90.94 193 PRO B O 1
ATOM 3820 N N . ILE B 1 194 ? -9.867 8.492 1.24 1 93.38 194 ILE B N 1
ATOM 3821 C CA . ILE B 1 194 ? -8.586 7.809 1.338 1 93.38 194 ILE B CA 1
ATOM 3822 C C . ILE B 1 194 ? -8.258 7.539 2.805 1 93.38 194 ILE B C 1
ATOM 3824 O O . ILE B 1 194 ? -8.195 8.469 3.613 1 93.38 194 ILE B O 1
ATOM 3828 N N . GLN B 1 195 ? -8.055 6.277 3.1 1 93.69 195 GLN B N 1
ATOM 3829 C CA . GLN B 1 195 ? -7.938 5.898 4.504 1 93.69 195 GLN B CA 1
ATOM 3830 C C . GLN B 1 195 ? -6.488 5.594 4.871 1 93.69 195 GLN B C 1
ATOM 3832 O O . GLN B 1 195 ? -5.789 4.887 4.145 1 93.69 195 GLN B O 1
ATOM 3837 N N . GLY B 1 196 ? -6.078 6.172 6.02 1 95.81 196 GLY B N 1
ATOM 3838 C CA . GLY B 1 196 ? -4.781 5.812 6.574 1 95.81 196 GLY B CA 1
ATOM 3839 C C . GLY B 1 196 ? -3.68 6.785 6.199 1 95.81 196 GLY B C 1
ATOM 3840 O O . GLY B 1 196 ? -3.674 7.328 5.09 1 95.81 196 GLY B O 1
ATOM 3841 N N . GLU B 1 197 ? -2.752 6.938 7.074 1 97.38 197 GLU B N 1
ATOM 3842 C CA . GLU B 1 197 ? -1.662 7.898 6.918 1 97.38 197 GLU B CA 1
ATOM 3843 C C . GLU B 1 197 ? -0.838 7.602 5.672 1 97.38 197 GLU B C 1
ATOM 3845 O O . GLU B 1 197 ? -0.546 8.5 4.883 1 97.38 197 GLU B O 1
ATOM 3850 N N . VAL B 1 198 ? -0.54 6.332 5.488 1 96.88 198 VAL B N 1
ATOM 3851 C CA . VAL B 1 198 ? 0.369 5.961 4.41 1 96.88 198 VAL B CA 1
ATOM 3852 C C . VAL B 1 198 ? -0.327 6.141 3.061 1 96.88 198 VAL B C 1
ATOM 3854 O O . VAL B 1 198 ? 0.299 6.559 2.084 1 96.88 198 VAL B O 1
ATOM 3857 N N . ASN B 1 199 ? -1.598 5.852 2.928 1 95.5 199 ASN B N 1
ATOM 3858 C CA . ASN B 1 199 ? -2.326 6.074 1.682 1 95.5 199 ASN B CA 1
ATOM 3859 C C . ASN B 1 199 ? -2.463 7.559 1.366 1 95.5 199 ASN B C 1
ATOM 3861 O O . ASN B 1 199 ? -2.393 7.961 0.204 1 95.5 199 ASN B O 1
ATOM 3865 N N . ILE B 1 200 ? -2.713 8.352 2.398 1 96.56 200 ILE B N 1
ATOM 3866 C CA . ILE B 1 200 ? -2.756 9.797 2.213 1 96.56 200 ILE B CA 1
ATOM 3867 C C . ILE B 1 200 ? -1.397 10.297 1.721 1 96.56 200 ILE B C 1
ATOM 3869 O O . ILE B 1 200 ? -1.324 11.094 0.788 1 96.56 200 ILE B O 1
ATOM 3873 N N . LEU B 1 201 ? -0.416 9.734 2.311 1 95.88 201 LEU B N 1
ATOM 3874 C CA . LEU B 1 201 ? 0.946 10.086 1.927 1 95.88 201 LEU B CA 1
ATOM 3875 C C . LEU B 1 201 ? 1.21 9.727 0.469 1 95.88 201 LEU B C 1
ATOM 3877 O O . LEU B 1 201 ? 1.791 10.523 -0.275 1 95.88 201 LEU B O 1
ATOM 3881 N N . ARG B 1 202 ? 0.832 8.523 0.054 1 92.5 202 ARG B N 1
ATOM 3882 C CA . ARG B 1 202 ? 0.988 8.109 -1.337 1 92.5 202 ARG B CA 1
ATOM 3883 C C . ARG B 1 202 ? 0.317 9.109 -2.281 1 92.5 202 ARG B C 1
ATOM 3885 O O . ARG B 1 202 ? 0.912 9.523 -3.277 1 92.5 202 ARG B O 1
ATOM 3892 N N . TYR B 1 203 ? -0.868 9.492 -1.942 1 92.19 203 TYR B N 1
ATOM 3893 C CA . TYR B 1 203 ? -1.642 10.391 -2.789 1 92.19 203 TYR B CA 1
ATOM 3894 C C . TYR B 1 203 ? -0.954 11.75 -2.912 1 92.19 203 TYR B C 1
ATOM 3896 O O . TYR B 1 203 ? -0.716 12.234 -4.023 1 92.19 203 TYR B O 1
ATOM 3904 N N . LEU B 1 204 ? -0.649 12.336 -1.812 1 92.81 204 LEU B N 1
ATOM 3905 C CA . LEU B 1 204 ? -0.093 13.68 -1.797 1 92.81 204 LEU B CA 1
ATOM 3906 C C . LEU B 1 204 ? 1.305 13.703 -2.408 1 92.81 204 LEU B C 1
ATOM 3908 O O . LEU B 1 204 ? 1.698 14.68 -3.041 1 92.81 204 LEU B O 1
ATOM 3912 N N . SER B 1 205 ? 2.041 12.625 -2.186 1 91.56 205 SER B N 1
ATOM 3913 C CA . SER B 1 205 ? 3.371 12.555 -2.777 1 91.56 205 SER B CA 1
ATOM 3914 C C . SER B 1 205 ? 3.297 12.531 -4.301 1 91.56 205 SER B C 1
ATOM 3916 O O . SER B 1 205 ? 4.199 13.031 -4.98 1 91.56 205 SER B O 1
ATOM 3918 N N . ARG B 1 206 ? 2.242 11.953 -4.828 1 87.06 206 ARG B N 1
ATOM 3919 C CA . ARG B 1 206 ? 2.068 11.898 -6.273 1 87.06 206 ARG B CA 1
ATOM 3920 C C . ARG B 1 206 ? 1.788 13.289 -6.844 1 87.06 206 ARG B C 1
ATOM 3922 O O . ARG B 1 206 ? 2.018 13.531 -8.031 1 87.06 206 ARG B O 1
ATOM 3929 N N . LEU B 1 207 ? 1.266 14.195 -6 1 86.25 207 LEU B N 1
ATOM 3930 C CA . LEU B 1 207 ? 1.101 15.578 -6.43 1 86.25 207 LEU B CA 1
ATOM 3931 C C . LEU B 1 207 ? 2.455 16.25 -6.617 1 86.25 207 LEU B C 1
ATOM 3933 O O . LEU B 1 207 ? 2.605 17.125 -7.477 1 86.25 207 LEU B O 1
ATOM 3937 N N . LEU B 1 208 ? 3.381 15.875 -5.809 1 84.5 208 LEU B N 1
ATOM 3938 C CA . LEU B 1 208 ? 4.707 16.484 -5.836 1 84.5 208 LEU B CA 1
ATOM 3939 C C . LEU B 1 208 ? 5.535 15.93 -6.992 1 84.5 208 LEU B C 1
ATOM 3941 O O . LEU B 1 208 ? 6.195 16.688 -7.703 1 84.5 208 LEU B O 1
ATOM 3945 N N . THR B 1 209 ? 5.598 14.641 -7.02 1 73.06 209 THR B N 1
ATOM 3946 C CA . THR B 1 209 ? 6.391 13.953 -8.031 1 73.06 209 THR B CA 1
ATOM 3947 C C . THR B 1 209 ? 5.52 13 -8.844 1 73.06 209 THR B C 1
ATOM 3949 O O . THR B 1 209 ? 5.27 11.867 -8.422 1 73.06 209 THR B O 1
ATOM 3952 N N . PRO B 1 210 ? 4.824 13.695 -9.852 1 57.09 210 PRO B N 1
ATOM 3953 C CA . PRO B 1 210 ? 3.939 12.797 -10.594 1 57.09 210 PRO B CA 1
ATOM 3954 C C . PRO B 1 210 ? 4.602 11.461 -10.922 1 57.09 210 PRO B C 1
ATOM 3956 O O . PRO B 1 210 ? 3.918 10.438 -11.047 1 57.09 210 PRO B O 1
ATOM 3959 N N . ALA B 1 211 ? 5.91 11.461 -11.227 1 51 211 ALA B N 1
ATOM 3960 C CA . ALA B 1 211 ? 6.566 10.266 -11.75 1 51 211 ALA B CA 1
ATOM 3961 C C . ALA B 1 211 ? 6.84 9.258 -10.641 1 51 211 ALA B C 1
ATOM 3963 O O . ALA B 1 211 ? 7.426 8.203 -10.891 1 51 211 ALA B O 1
ATOM 3964 N N . TYR B 1 212 ? 6.648 9.781 -9.469 1 45.97 212 TYR B N 1
ATOM 3965 C CA . TYR B 1 212 ? 7.195 8.812 -8.531 1 45.97 212 TYR B CA 1
ATOM 3966 C C . TYR B 1 212 ? 6.824 7.391 -8.945 1 45.97 212 TYR B C 1
ATOM 3968 O O . TYR B 1 212 ? 7.641 6.473 -8.828 1 45.97 212 TYR B O 1
ATOM 3976 N N . ASP B 1 213 ? 5.574 7.176 -9.359 1 49.5 213 ASP B N 1
ATOM 3977 C CA . ASP B 1 213 ? 5.145 5.871 -9.844 1 49.5 213 ASP B CA 1
ATOM 3978 C C . ASP B 1 213 ? 5.492 5.691 -11.32 1 49.5 213 ASP B C 1
ATOM 3980 O O . ASP B 1 213 ? 5.438 4.578 -11.852 1 49.5 213 ASP B O 1
ATOM 3984 N N . ALA B 1 214 ? 5.684 6.879 -11.883 1 44.38 214 ALA B N 1
ATOM 3985 C CA . ALA B 1 214 ? 5.93 6.848 -13.328 1 44.38 214 ALA B CA 1
ATOM 3986 C C . ALA B 1 214 ? 7.355 6.398 -13.625 1 44.38 214 ALA B C 1
ATOM 3988 O O . ALA B 1 214 ? 7.785 6.418 -14.781 1 44.38 214 ALA B O 1
ATOM 3989 N N . SER B 1 215 ? 8.172 6.441 -12.594 1 48.44 215 SER B N 1
ATOM 3990 C CA . SER B 1 215 ? 9.555 6.152 -12.961 1 48.44 215 SER B CA 1
ATOM 3991 C C . SER B 1 215 ? 9.672 4.801 -13.656 1 48.44 215 SER B C 1
ATOM 3993 O O . SER B 1 215 ? 8.891 3.885 -13.383 1 48.44 215 SER B O 1
ATOM 3995 N N . ASP B 1 216 ? 10.195 4.816 -14.695 1 56.22 216 ASP B N 1
ATOM 3996 C CA . ASP B 1 216 ? 10.688 3.717 -15.523 1 56.22 216 ASP B CA 1
ATOM 3997 C C . ASP B 1 216 ? 11.398 2.664 -14.672 1 56.22 216 ASP B C 1
ATOM 3999 O O . ASP B 1 216 ? 11.766 1.6 -15.18 1 56.22 216 ASP B O 1
ATOM 4003 N N . ASP B 1 217 ? 11.336 2.961 -13.281 1 77.88 217 ASP B N 1
ATOM 4004 C CA . ASP B 1 217 ? 12.062 1.935 -12.539 1 77.88 217 ASP B CA 1
ATOM 4005 C C . ASP B 1 217 ? 11.141 1.233 -11.539 1 77.88 217 ASP B C 1
ATOM 4007 O O . ASP B 1 217 ? 11.102 1.596 -10.359 1 77.88 217 ASP B O 1
ATOM 4011 N N . ILE B 1 218 ? 10.406 0.322 -11.922 1 82.56 218 ILE B N 1
ATOM 4012 C CA . ILE B 1 218 ? 9.391 -0.402 -11.156 1 82.56 218 ILE B CA 1
ATOM 4013 C C . ILE B 1 218 ? 10.031 -1.03 -9.922 1 82.56 218 ILE B C 1
ATOM 4015 O O . ILE B 1 218 ? 9.367 -1.224 -8.898 1 82.56 218 ILE B O 1
ATOM 4019 N N . ILE B 1 219 ? 11.328 -1.317 -9.938 1 85.69 219 ILE B N 1
ATOM 4020 C CA . ILE B 1 219 ? 12.016 -1.907 -8.789 1 85.69 219 ILE B CA 1
ATOM 4021 C C . ILE B 1 219 ? 12.102 -0.887 -7.66 1 85.69 219 ILE B C 1
ATOM 4023 O O . ILE B 1 219 ? 11.852 -1.219 -6.496 1 85.69 219 ILE B O 1
ATOM 4027 N N . THR B 1 220 ? 12.438 0.275 -8.023 1 87.19 220 THR B N 1
ATOM 4028 C CA . THR B 1 220 ? 12.523 1.346 -7.035 1 87.19 220 THR B CA 1
ATOM 4029 C C . THR B 1 220 ? 11.164 1.575 -6.371 1 87.19 220 THR B C 1
ATOM 4031 O O . THR B 1 220 ? 11.078 1.7 -5.148 1 87.19 220 THR B O 1
ATOM 4034 N N . VAL B 1 221 ? 10.125 1.572 -7.113 1 87.81 221 VAL B N 1
ATOM 4035 C CA . VAL B 1 221 ? 8.789 1.812 -6.594 1 87.81 221 VAL B CA 1
ATOM 4036 C C . VAL B 1 221 ? 8.375 0.658 -5.684 1 87.81 221 VAL B C 1
ATOM 4038 O O . VAL B 1 221 ? 7.762 0.875 -4.633 1 87.81 221 VAL B O 1
ATOM 4041 N N . ALA B 1 222 ? 8.75 -0.515 -6.074 1 90.44 222 ALA B N 1
ATOM 4042 C CA . ALA B 1 222 ? 8.43 -1.683 -5.254 1 90.44 222 ALA B CA 1
ATOM 4043 C C . ALA B 1 222 ? 9.125 -1.607 -3.898 1 90.44 222 ALA B C 1
ATOM 4045 O O . ALA B 1 222 ? 8.547 -1.979 -2.877 1 90.44 222 ALA B O 1
ATOM 4046 N N . ASN B 1 223 ? 10.344 -1.168 -3.965 1 91.12 223 ASN B N 1
ATOM 4047 C CA . ASN B 1 223 ? 11.07 -1.002 -2.709 1 91.12 223 ASN B CA 1
ATOM 4048 C C . ASN B 1 223 ? 10.414 0.053 -1.819 1 91.12 223 ASN B C 1
ATOM 4050 O O . ASN B 1 223 ? 10.328 -0.125 -0.604 1 91.12 223 ASN B O 1
ATOM 4054 N N . ILE B 1 224 ? 9.977 1.093 -2.404 1 92.94 224 ILE B N 1
ATOM 4055 C CA . ILE B 1 224 ? 9.273 2.133 -1.655 1 92.94 224 ILE B CA 1
ATOM 4056 C C . ILE B 1 224 ? 7.996 1.561 -1.053 1 92.94 224 ILE B C 1
ATOM 4058 O O . ILE B 1 224 ? 7.719 1.754 0.133 1 92.94 224 ILE B O 1
ATOM 4062 N N . ASP B 1 225 ? 7.266 0.842 -1.863 1 92.88 225 ASP B N 1
ATOM 4063 C CA . ASP B 1 225 ? 6.039 0.214 -1.382 1 92.88 225 ASP B CA 1
ATOM 4064 C C . ASP B 1 225 ? 6.316 -0.689 -0.183 1 92.88 225 ASP B C 1
ATOM 4066 O O . ASP B 1 225 ? 5.527 -0.739 0.762 1 92.88 225 ASP B O 1
ATOM 4070 N N . ASN B 1 226 ? 7.41 -1.359 -0.236 1 93.94 226 ASN B N 1
ATOM 4071 C CA . ASN B 1 226 ? 7.777 -2.252 0.859 1 93.94 226 ASN B CA 1
ATOM 4072 C C . ASN B 1 226 ? 7.934 -1.492 2.172 1 93.94 226 ASN B C 1
ATOM 4074 O O . ASN B 1 226 ? 7.438 -1.931 3.211 1 93.94 226 ASN B O 1
ATOM 4078 N N . PHE B 1 227 ? 8.547 -0.4 2.096 1 96.31 227 PHE B N 1
ATOM 4079 C CA . PHE B 1 227 ? 8.789 0.363 3.314 1 96.31 227 PHE B CA 1
ATOM 4080 C C . PHE B 1 227 ? 7.527 1.082 3.766 1 96.31 227 PHE B C 1
ATOM 4082 O O . PHE B 1 227 ? 7.297 1.254 4.965 1 96.31 227 PHE B O 1
ATOM 4089 N N . LEU B 1 228 ? 6.707 1.517 2.775 1 96.5 228 LEU B N 1
ATOM 4090 C CA . LEU B 1 228 ? 5.422 2.105 3.139 1 96.5 228 LEU B CA 1
ATOM 4091 C C . LEU B 1 228 ? 4.551 1.096 3.879 1 96.5 228 LEU B C 1
ATOM 4093 O O . LEU B 1 228 ? 3.912 1.436 4.875 1 96.5 228 LEU B O 1
ATOM 4097 N N . ASP B 1 229 ? 4.605 -0.087 3.414 1 95.12 229 ASP B N 1
ATOM 4098 C CA . ASP B 1 229 ? 3.867 -1.151 4.086 1 95.12 229 ASP B CA 1
ATOM 4099 C C . ASP B 1 229 ? 4.453 -1.44 5.465 1 95.12 229 ASP B C 1
ATOM 4101 O O . ASP B 1 229 ? 3.713 -1.672 6.426 1 95.12 229 ASP B O 1
ATOM 4105 N N . LEU B 1 230 ? 5.734 -1.499 5.562 1 95.94 230 LEU B N 1
ATOM 4106 C CA . LEU B 1 230 ? 6.398 -1.69 6.848 1 95.94 230 LEU B CA 1
ATOM 4107 C C . LEU B 1 230 ? 5.949 -0.635 7.855 1 95.94 230 LEU B C 1
ATOM 4109 O O . LEU B 1 230 ? 5.633 -0.958 9 1 95.94 230 LEU B O 1
ATOM 4113 N N . ALA B 1 231 ? 5.898 0.572 7.398 1 97.75 231 ALA B N 1
ATOM 4114 C CA . ALA B 1 231 ? 5.504 1.673 8.273 1 97.75 231 ALA B CA 1
ATOM 4115 C C . ALA B 1 231 ? 4.074 1.489 8.773 1 97.75 231 ALA B C 1
ATOM 4117 O O . ALA B 1 231 ? 3.809 1.611 9.977 1 97.75 231 ALA B O 1
ATOM 4118 N N . SER B 1 232 ? 3.195 1.173 7.863 1 96.06 232 SER B N 1
ATOM 4119 C CA . SER B 1 232 ? 1.773 1.132 8.195 1 96.06 232 SER B CA 1
ATOM 4120 C C . SER B 1 232 ? 1.412 -0.154 8.93 1 96.06 232 SER B C 1
ATOM 4122 O O . SER B 1 232 ? 0.878 -0.112 10.039 1 96.06 232 SER B O 1
ATOM 4124 N N . SER B 1 233 ? 1.801 -1.294 8.43 1 93.12 233 SER B N 1
ATOM 4125 C CA . SER B 1 233 ? 1.294 -2.576 8.906 1 93.12 233 SER B CA 1
ATOM 4126 C C . SER B 1 233 ? 2.125 -3.094 10.078 1 93.12 233 SER B C 1
ATOM 4128 O O . SER B 1 233 ? 1.606 -3.783 10.961 1 93.12 233 SER B O 1
ATOM 4130 N N . THR B 1 234 ? 3.416 -2.756 10.141 1 94.06 234 THR B N 1
ATOM 4131 C CA . THR B 1 234 ? 4.305 -3.33 11.141 1 94.06 234 THR B CA 1
ATOM 4132 C C . THR B 1 234 ? 4.598 -2.318 12.25 1 94.06 234 THR B C 1
ATOM 4134 O O . THR B 1 234 ? 4.277 -2.551 13.414 1 94.06 234 THR B O 1
ATOM 4137 N N . LEU B 1 235 ? 5.051 -1.176 11.883 1 97.12 235 LEU B N 1
ATOM 4138 C CA . LEU B 1 235 ? 5.531 -0.238 12.891 1 97.12 235 LEU B CA 1
ATOM 4139 C C . LEU B 1 235 ? 4.367 0.454 13.594 1 97.12 235 LEU B C 1
ATOM 4141 O O . LEU B 1 235 ? 4.375 0.601 14.82 1 97.12 235 LEU B O 1
ATOM 4145 N N . LEU B 1 236 ? 3.359 0.87 12.852 1 95.44 236 LEU B N 1
ATOM 4146 C CA . LEU B 1 236 ? 2.254 1.615 13.445 1 95.44 236 LEU B CA 1
ATOM 4147 C C . LEU B 1 236 ? 1.245 0.669 14.086 1 95.44 236 LEU B C 1
ATOM 4149 O O . LEU B 1 236 ? 0.729 0.949 15.172 1 95.44 236 LEU B O 1
ATOM 4153 N N . ASN B 1 237 ? 1.021 -0.497 13.398 1 92 237 ASN B N 1
ATOM 4154 C CA . ASN B 1 237 ? -0.158 -1.261 13.789 1 92 237 ASN B CA 1
ATOM 4155 C C . ASN B 1 237 ? 0.204 -2.695 14.164 1 92 237 ASN B C 1
ATOM 4157 O O . ASN B 1 237 ? -0.668 -3.484 14.531 1 92 237 ASN B O 1
ATOM 4161 N N . GLY B 1 238 ? 1.478 -3.01 14.195 1 92.81 238 GLY B N 1
ATOM 4162 C CA . GLY B 1 238 ? 1.881 -4.375 14.5 1 92.81 238 GLY B CA 1
ATOM 4163 C C . GLY B 1 238 ? 1.989 -4.645 15.992 1 92.81 238 GLY B C 1
ATOM 4164 O O . GLY B 1 238 ? 1.9 -3.723 16.797 1 92.81 238 GLY B O 1
ATOM 4165 N N . THR B 1 239 ? 2.104 -5.949 16.344 1 92.94 239 THR B N 1
ATOM 4166 C CA . THR B 1 239 ? 2.393 -6.363 17.703 1 92.94 239 THR B CA 1
ATOM 4167 C C . THR B 1 239 ? 3.805 -5.945 18.109 1 92.94 239 THR B C 1
ATOM 4169 O O . THR B 1 239 ? 4.602 -5.535 17.266 1 92.94 239 THR B O 1
ATOM 4172 N N . SER B 1 240 ? 4.043 -6.051 19.438 1 95.5 240 SER B N 1
ATOM 4173 C CA . SER B 1 240 ? 5.375 -5.711 19.938 1 95.5 240 SER B CA 1
ATOM 4174 C C . SER B 1 240 ? 6.449 -6.559 19.266 1 95.5 240 SER B C 1
ATOM 4176 O O . SER B 1 240 ? 7.531 -6.059 18.938 1 95.5 240 SER B O 1
ATOM 4178 N N . LYS B 1 241 ? 6.066 -7.785 19 1 94 241 LYS B N 1
ATOM 4179 C CA . LYS B 1 241 ? 7.004 -8.695 18.344 1 94 241 LYS B CA 1
ATOM 4180 C C . LYS B 1 241 ? 7.246 -8.281 16.891 1 94 241 LYS B C 1
ATOM 4182 O O . LYS B 1 241 ? 8.383 -8.289 16.422 1 94 241 LYS B O 1
ATOM 4187 N N . GLU B 1 242 ? 6.227 -7.91 16.234 1 93.31 242 GLU B N 1
ATOM 4188 C CA . GLU B 1 242 ? 6.324 -7.469 14.852 1 93.31 242 GLU B CA 1
ATOM 4189 C C . GLU B 1 242 ? 7.109 -6.164 14.742 1 93.31 242 GLU B C 1
ATOM 4191 O O . GLU B 1 242 ? 7.922 -6 13.828 1 93.31 242 GLU B O 1
ATOM 4196 N N . LYS B 1 243 ? 6.863 -5.316 15.664 1 97.06 243 LYS B N 1
ATOM 4197 C CA . LYS B 1 243 ? 7.57 -4.039 15.688 1 97.06 243 LYS B CA 1
ATOM 4198 C C . LYS B 1 243 ? 9.07 -4.242 15.883 1 97.06 243 LYS B C 1
ATOM 4200 O O . LYS B 1 243 ? 9.883 -3.627 15.195 1 97.06 243 LYS B O 1
ATOM 4205 N N . ALA B 1 244 ? 9.391 -5.121 16.766 1 96.31 244 ALA B N 1
ATOM 4206 C CA . ALA B 1 244 ? 10.797 -5.418 17.031 1 96.31 244 ALA B CA 1
ATOM 4207 C C . ALA B 1 244 ? 11.469 -6 15.789 1 96.31 244 ALA B C 1
ATOM 4209 O O . ALA B 1 244 ? 12.578 -5.602 15.43 1 96.31 244 ALA B O 1
ATOM 4210 N N . ALA B 1 245 ? 10.773 -6.906 15.148 1 94.19 245 ALA B N 1
ATOM 4211 C CA . ALA B 1 245 ? 11.297 -7.5 13.922 1 94.19 245 ALA B CA 1
ATOM 4212 C C . ALA B 1 245 ? 11.445 -6.453 12.82 1 94.19 245 ALA B C 1
ATOM 4214 O O . ALA B 1 245 ? 12.422 -6.465 12.07 1 94.19 245 ALA B O 1
ATOM 4215 N N . GLY B 1 246 ? 10.492 -5.586 12.766 1 95.69 246 GLY B N 1
ATOM 4216 C CA . GLY B 1 246 ? 10.547 -4.508 11.789 1 95.69 246 GLY B CA 1
ATOM 4217 C C . GLY B 1 246 ? 11.734 -3.584 11.984 1 95.69 246 GLY B C 1
ATOM 4218 O O . GLY B 1 246 ? 12.414 -3.221 11.023 1 95.69 246 GLY B O 1
ATOM 4219 N N . VAL B 1 247 ? 12 -3.234 13.219 1 97.88 247 VAL B N 1
ATOM 4220 C CA . VAL B 1 247 ? 13.117 -2.344 13.531 1 97.88 247 VAL B CA 1
ATOM 4221 C C . VAL B 1 247 ? 14.438 -3.037 13.211 1 97.88 247 VAL B C 1
ATOM 4223 O O . VAL B 1 247 ? 15.367 -2.41 12.703 1 97.88 247 VAL B O 1
ATOM 4226 N N . ARG B 1 248 ? 14.484 -4.316 13.438 1 95.94 248 ARG B N 1
ATOM 4227 C CA . ARG B 1 248 ? 15.68 -5.078 13.094 1 95.94 248 ARG B CA 1
ATOM 4228 C C . ARG B 1 248 ? 15.898 -5.09 11.586 1 95.94 248 ARG B C 1
ATOM 4230 O O . ARG B 1 248 ? 17.016 -4.875 11.117 1 95.94 248 ARG B O 1
ATOM 4237 N N . GLY B 1 249 ? 14.836 -5.359 10.898 1 93.75 249 GLY B N 1
ATOM 4238 C CA . GLY B 1 249 ? 14.914 -5.312 9.445 1 93.75 249 GLY B CA 1
ATOM 4239 C C . GLY B 1 249 ? 15.328 -3.953 8.914 1 93.75 249 GLY B C 1
ATOM 4240 O O . GLY B 1 249 ? 16.109 -3.861 7.965 1 93.75 249 GLY B O 1
ATOM 4241 N N . LEU B 1 250 ? 14.805 -2.947 9.523 1 96.88 250 LEU B N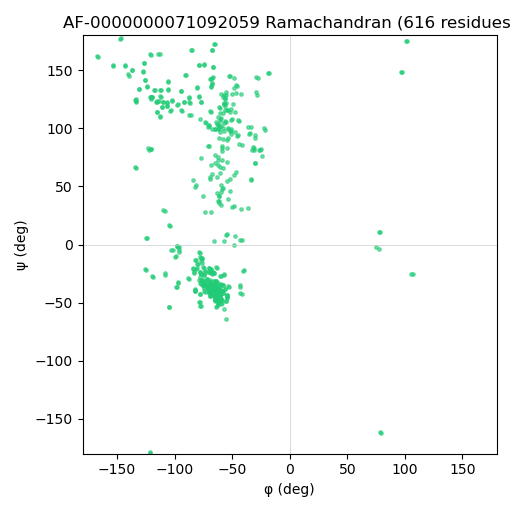 1
ATOM 4242 C CA . LEU B 1 250 ? 15.141 -1.573 9.172 1 96.88 250 LEU B CA 1
ATOM 4243 C C . LEU B 1 250 ? 16.625 -1.299 9.391 1 96.88 250 LEU B C 1
ATOM 4245 O O . LEU B 1 250 ? 17.281 -0.698 8.531 1 96.88 250 LEU B O 1
ATOM 4249 N N . ASN B 1 251 ? 17.078 -1.75 10.492 1 97.69 251 ASN B N 1
ATOM 4250 C CA . ASN B 1 251 ? 18.484 -1.564 10.812 1 97.69 251 ASN B CA 1
ATOM 4251 C C . ASN B 1 251 ? 19.391 -2.248 9.797 1 97.69 251 ASN B C 1
ATOM 4253 O O . ASN B 1 251 ? 20.422 -1.695 9.398 1 97.69 251 ASN B O 1
ATOM 4257 N N . SER B 1 252 ? 19.016 -3.443 9.383 1 94.19 252 SER B N 1
ATOM 4258 C CA . SER B 1 252 ? 19.766 -4.168 8.359 1 94.19 252 SER B CA 1
ATOM 4259 C C . SER B 1 252 ? 19.75 -3.418 7.031 1 94.19 252 SER B C 1
ATOM 4261 O O . SER B 1 252 ? 20.781 -3.295 6.371 1 94.19 252 SER B O 1
ATOM 4263 N N . ALA B 1 253 ? 18.625 -2.9 6.633 1 93.81 253 ALA B N 1
ATOM 4264 C CA . ALA B 1 253 ? 18.484 -2.154 5.387 1 93.81 253 ALA B CA 1
ATOM 4265 C C . ALA B 1 253 ? 19.344 -0.891 5.402 1 93.81 253 ALA B C 1
ATOM 4267 O O . ALA B 1 253 ? 20.016 -0.57 4.418 1 93.81 253 ALA B O 1
ATOM 4268 N N . LEU B 1 254 ? 19.312 -0.234 6.508 1 97.25 254 LEU B N 1
ATOM 4269 C CA . LEU B 1 254 ? 20 1.045 6.641 1 97.25 254 LEU B CA 1
ATOM 4270 C C . LEU B 1 254 ? 21.5 0.837 6.848 1 97.25 254 LEU B C 1
ATOM 4272 O O . LEU B 1 254 ? 22.266 1.803 6.867 1 97.25 254 LEU B O 1
ATOM 4276 N N . GLY B 1 255 ? 21.875 -0.389 7 1 95.06 255 GLY B N 1
ATOM 4277 C CA . GLY B 1 255 ? 23.281 -0.735 6.969 1 95.06 255 GLY B CA 1
ATOM 4278 C C . GLY B 1 255 ? 23.875 -0.724 5.57 1 95.06 255 GLY B C 1
ATOM 4279 O O . GLY B 1 255 ? 25.078 -0.583 5.398 1 95.06 255 GLY B O 1
ATOM 4280 N N . ARG B 1 256 ? 23.031 -0.801 4.582 1 91 256 ARG B N 1
ATOM 4281 C CA . ARG B 1 256 ? 23.453 -0.893 3.188 1 91 256 ARG B CA 1
ATOM 4282 C C . ARG B 1 256 ? 23.375 0.466 2.5 1 91 256 ARG B C 1
ATOM 4284 O O . ARG B 1 256 ? 23.891 0.638 1.394 1 91 256 ARG B O 1
ATOM 4291 N N . GLY B 1 257 ? 22.766 1.409 3.152 1 91.81 257 GLY B N 1
ATOM 4292 C CA . GLY B 1 257 ? 22.594 2.729 2.566 1 91.81 257 GLY B CA 1
ATOM 4293 C C . GLY B 1 257 ? 22.156 3.777 3.572 1 91.81 257 GLY B C 1
ATOM 4294 O O . GLY B 1 257 ? 21.672 3.441 4.656 1 91.81 257 GLY B O 1
ATOM 4295 N N . ALA B 1 258 ? 22.375 5.012 3.143 1 95.12 258 ALA B N 1
ATOM 4296 C CA . ALA B 1 258 ? 22.062 6.125 4.035 1 95.12 258 ALA B CA 1
ATOM 4297 C C . ALA B 1 258 ? 20.547 6.359 4.109 1 95.12 258 ALA B C 1
ATOM 4299 O O . ALA B 1 258 ? 20.047 6.883 5.109 1 95.12 258 ALA B O 1
ATOM 4300 N N . TRP B 1 259 ? 19.906 6.039 3.018 1 97.19 259 TRP B N 1
ATOM 4301 C CA . TRP B 1 259 ? 18.453 6.184 2.93 1 97.19 259 TRP B CA 1
ATOM 4302 C C . TRP B 1 259 ? 17.781 4.844 2.619 1 97.19 259 TRP B C 1
ATOM 4304 O O . TRP B 1 259 ? 18.469 3.859 2.326 1 97.19 259 TRP B O 1
ATOM 4314 N N . LEU B 1 260 ? 16.531 4.797 2.834 1 95.81 260 LEU B N 1
ATOM 4315 C CA . LEU B 1 260 ? 15.852 3.518 2.703 1 95.81 260 LEU B CA 1
ATOM 4316 C C . LEU B 1 260 ? 15.844 3.047 1.253 1 95.81 260 LEU B C 1
ATOM 4318 O O . LEU B 1 260 ? 16.031 1.857 0.981 1 95.81 260 LEU B O 1
ATOM 4322 N N . VAL B 1 261 ? 15.578 3.986 0.353 1 92.62 261 VAL B N 1
ATOM 4323 C CA . VAL B 1 261 ? 15.578 3.656 -1.068 1 92.62 261 VAL B CA 1
ATOM 4324 C C . VAL B 1 261 ? 16.344 4.727 -1.847 1 92.62 261 VAL B C 1
ATOM 4326 O O . VAL B 1 261 ? 16.031 5.914 -1.744 1 92.62 261 VAL B O 1
ATOM 4329 N N . GLY B 1 262 ? 17.281 4.359 -2.564 1 88.81 262 GLY B N 1
ATOM 4330 C CA . GLY B 1 262 ? 18 5.289 -3.424 1 88.81 262 GLY B CA 1
ATOM 4331 C C . GLY B 1 262 ? 19 6.137 -2.676 1 88.81 262 GLY B C 1
ATOM 4332 O O . GLY B 1 262 ? 19.438 5.777 -1.576 1 88.81 262 GLY B O 1
ATOM 4333 N N . SER B 1 263 ? 19.359 7.227 -3.369 1 91.38 263 SER B N 1
ATOM 4334 C CA . SER B 1 263 ? 20.469 8.039 -2.881 1 91.38 263 SER B CA 1
ATOM 4335 C C . SER B 1 263 ? 19.969 9.234 -2.07 1 91.38 263 SER B C 1
ATOM 4337 O O . SER B 1 263 ? 20.766 9.992 -1.513 1 91.38 263 SER B O 1
ATOM 4339 N N . GLY B 1 264 ? 18.75 9.445 -1.916 1 92.94 264 GLY B N 1
ATOM 4340 C CA . GLY B 1 264 ? 18.141 10.531 -1.159 1 92.94 264 GLY B CA 1
ATOM 4341 C C . GLY B 1 264 ? 16.828 10.148 -0.499 1 92.94 264 GLY B C 1
ATOM 4342 O O . GLY B 1 264 ? 16.344 9.031 -0.689 1 92.94 264 GLY B O 1
ATOM 4343 N N . PRO B 1 265 ? 16.297 11.125 0.25 1 94.5 265 PRO B N 1
ATOM 4344 C CA . PRO B 1 265 ? 15.047 10.828 0.945 1 94.5 265 PRO B CA 1
ATOM 4345 C C . PRO B 1 265 ? 13.867 10.648 -0.011 1 94.5 265 PRO B C 1
ATOM 4347 O O . PRO B 1 265 ? 13.758 11.359 -1.009 1 94.5 265 PRO B O 1
ATOM 4350 N N . THR B 1 266 ? 13.102 9.648 0.252 1 93.5 266 THR B N 1
ATOM 4351 C CA . THR B 1 266 ? 11.859 9.414 -0.478 1 93.5 266 THR B CA 1
ATOM 4352 C C . THR B 1 266 ? 10.664 9.398 0.473 1 93.5 266 THR B C 1
ATOM 4354 O O . THR B 1 266 ? 10.82 9.602 1.679 1 93.5 266 THR B O 1
ATOM 4357 N N . VAL B 1 267 ? 9.477 9.172 -0.057 1 95.19 267 VAL B N 1
ATOM 4358 C CA . VAL B 1 267 ? 8.258 9.094 0.744 1 95.19 267 VAL B CA 1
ATOM 4359 C C . VAL B 1 267 ? 8.383 7.957 1.753 1 95.19 267 VAL B C 1
ATOM 4361 O O . VAL B 1 267 ? 7.797 8.016 2.838 1 95.19 267 VAL B O 1
ATOM 4364 N N . ALA B 1 268 ? 9.18 6.938 1.438 1 96.25 268 ALA B N 1
ATOM 4365 C CA . ALA B 1 268 ? 9.43 5.84 2.369 1 96.25 268 ALA B CA 1
ATOM 4366 C C . ALA B 1 268 ? 10.086 6.344 3.65 1 96.25 268 ALA B C 1
ATOM 4368 O O . ALA B 1 268 ? 9.727 5.922 4.75 1 96.25 268 ALA B O 1
ATOM 4369 N N . ASP B 1 269 ? 11.016 7.223 3.465 1 97.88 269 ASP B N 1
ATOM 4370 C CA . ASP B 1 269 ? 11.695 7.773 4.633 1 97.88 269 ASP B CA 1
ATOM 4371 C C . ASP B 1 269 ? 10.727 8.57 5.504 1 97.88 269 ASP B C 1
ATOM 4373 O O . ASP B 1 269 ? 10.781 8.492 6.73 1 97.88 269 ASP B O 1
ATOM 4377 N N . ILE B 1 270 ? 9.883 9.273 4.879 1 97.94 270 ILE B N 1
ATOM 4378 C CA . ILE B 1 270 ? 8.914 10.094 5.594 1 97.94 270 ILE B CA 1
ATOM 4379 C C . ILE B 1 270 ? 7.977 9.195 6.398 1 97.94 270 ILE B C 1
ATOM 4381 O O . ILE B 1 270 ? 7.746 9.438 7.586 1 97.94 270 ILE B O 1
ATOM 4385 N N . ALA B 1 271 ? 7.48 8.18 5.805 1 98.25 271 ALA B N 1
ATOM 4386 C CA . ALA B 1 271 ? 6.523 7.273 6.441 1 98.25 271 ALA B CA 1
ATOM 4387 C C . ALA B 1 271 ? 7.164 6.535 7.613 1 98.25 271 ALA B C 1
ATOM 4389 O O . ALA B 1 271 ? 6.586 6.457 8.695 1 98.25 271 ALA B O 1
ATOM 4390 N N . VAL B 1 272 ? 8.328 6 7.359 1 98.69 272 VAL B N 1
ATOM 4391 C CA . VAL B 1 272 ? 9 5.215 8.391 1 98.69 272 VAL B CA 1
ATOM 4392 C C . VAL B 1 272 ? 9.422 6.125 9.539 1 98.69 272 VAL B C 1
ATOM 4394 O O . VAL B 1 272 ? 9.273 5.766 10.711 1 98.69 272 VAL B O 1
ATOM 4397 N N . TRP B 1 273 ? 9.922 7.301 9.211 1 98.62 273 TRP B N 1
ATOM 4398 C CA . TRP B 1 273 ? 10.273 8.289 10.219 1 98.62 273 TRP B CA 1
ATOM 4399 C C . TRP B 1 273 ? 9.078 8.602 11.117 1 98.62 273 TRP B C 1
ATOM 4401 O O . TRP B 1 273 ? 9.195 8.602 12.344 1 98.62 273 TRP B O 1
ATOM 4411 N N . SER B 1 274 ? 7.969 8.859 10.547 1 98.38 274 SER B N 1
ATOM 4412 C CA . SER B 1 274 ? 6.738 9.164 11.273 1 98.38 274 SER B CA 1
ATOM 4413 C C . SER B 1 274 ? 6.336 8.008 12.18 1 98.38 274 SER B C 1
ATOM 4415 O O . SER B 1 274 ? 6.051 8.211 13.359 1 98.38 274 SER B O 1
ATOM 4417 N N . ALA B 1 275 ? 6.371 6.812 11.648 1 98.19 275 ALA B N 1
ATOM 4418 C CA . ALA B 1 275 ? 5.945 5.633 12.391 1 98.19 275 ALA B CA 1
ATOM 4419 C C . ALA B 1 275 ? 6.832 5.406 13.617 1 98.19 275 ALA B C 1
ATOM 4421 O O . ALA B 1 275 ? 6.34 5.102 14.703 1 98.19 275 ALA B O 1
ATOM 4422 N N . LEU B 1 276 ? 8.133 5.578 13.453 1 98.31 276 LEU B N 1
ATOM 4423 C CA . LEU B 1 276 ? 9.07 5.367 14.555 1 98.31 276 LEU B CA 1
ATOM 4424 C C . LEU B 1 276 ? 8.812 6.367 15.68 1 98.31 276 LEU B C 1
ATOM 4426 O O . LEU B 1 276 ? 8.836 6 16.859 1 98.31 276 LEU B O 1
ATOM 4430 N N . HIS B 1 277 ? 8.555 7.562 15.328 1 97.56 277 HIS B N 1
ATOM 4431 C CA . HIS B 1 277 ? 8.336 8.586 16.344 1 97.56 277 HIS B CA 1
ATOM 4432 C C . HIS B 1 277 ? 6.98 8.414 17.016 1 97.56 277 HIS B C 1
ATOM 4434 O O . HIS B 1 277 ? 6.863 8.562 18.234 1 97.56 277 HIS B O 1
ATOM 4440 N N . GLN B 1 278 ? 5.977 8.094 16.234 1 96.12 278 GLN B N 1
ATOM 4441 C CA . GLN B 1 278 ? 4.633 7.945 16.781 1 96.12 278 GLN B CA 1
ATOM 4442 C C . GLN B 1 278 ? 4.566 6.785 17.781 1 96.12 278 GLN B C 1
ATOM 4444 O O . GLN B 1 278 ? 3.805 6.824 18.75 1 96.12 278 GLN B O 1
ATOM 4449 N N . THR B 1 279 ? 5.359 5.746 17.547 1 96.62 279 THR B N 1
ATOM 4450 C CA . THR B 1 279 ? 5.27 4.535 18.359 1 96.62 279 THR B CA 1
ATOM 4451 C C . THR B 1 279 ? 6.336 4.535 19.453 1 96.62 279 THR B C 1
ATOM 4453 O O . THR B 1 279 ? 6.461 3.564 20.203 1 96.62 279 THR B O 1
ATOM 4456 N N . GLY B 1 280 ? 7.152 5.562 19.484 1 95.5 280 GLY B N 1
ATOM 4457 C CA . GLY B 1 280 ? 8.18 5.664 20.516 1 95.5 280 GLY B CA 1
ATOM 4458 C C . GLY B 1 280 ? 9.391 4.793 20.234 1 95.5 280 GLY B C 1
ATOM 4459 O O . GLY B 1 280 ? 10.258 4.625 21.094 1 95.5 280 GLY B O 1
ATOM 4460 N N . LEU B 1 281 ? 9.5 4.238 19.078 1 97.19 281 LEU B N 1
ATOM 4461 C CA . LEU B 1 281 ? 10.57 3.314 18.719 1 97.19 281 LEU B CA 1
ATOM 4462 C C . LEU B 1 281 ? 11.836 4.074 18.328 1 97.19 281 LEU B C 1
ATOM 4464 O O . LEU B 1 281 ? 12.914 3.484 18.25 1 97.19 281 LEU B O 1
ATOM 4468 N N . ALA B 1 282 ? 11.773 5.359 18.094 1 96.69 282 ALA B N 1
ATOM 4469 C CA . ALA B 1 282 ? 12.906 6.168 17.641 1 96.69 282 ALA B CA 1
ATOM 4470 C C . ALA B 1 282 ? 13.977 6.258 18.734 1 96.69 282 ALA B C 1
ATOM 4472 O O . ALA B 1 282 ? 15.172 6.203 18.438 1 96.69 282 ALA B O 1
ATOM 4473 N N . SER B 1 283 ? 13.656 6.445 19.984 1 94.31 283 SER B N 1
ATOM 4474 C CA . SER B 1 283 ? 14.578 6.66 21.094 1 94.31 283 SER B CA 1
ATOM 4475 C C . SER B 1 283 ? 15.453 5.43 21.344 1 94.31 283 SER B C 1
ATOM 4477 O O . SER B 1 283 ? 16.641 5.555 21.625 1 94.31 283 SER B O 1
ATOM 4479 N N . GLY B 1 284 ? 14.961 4.23 21.203 1 94.12 284 GLY B N 1
ATOM 4480 C CA . GLY B 1 284 ? 15.711 3.012 21.453 1 94.12 284 GLY B CA 1
ATOM 4481 C C . GLY B 1 284 ? 16.062 2.244 20.203 1 94.12 284 GLY B C 1
ATOM 4482 O O . GLY B 1 284 ? 16.312 1.039 20.25 1 94.12 284 GLY B O 1
ATOM 4483 N N . ALA B 1 285 ? 16.188 2.998 19.172 1 97.44 285 ALA B N 1
ATOM 4484 C CA . ALA B 1 285 ? 16.438 2.32 17.906 1 97.44 285 ALA B CA 1
ATOM 4485 C C . ALA B 1 285 ? 17.891 1.9 17.766 1 97.44 285 ALA B C 1
ATOM 4487 O O . ALA B 1 285 ? 18.781 2.504 18.391 1 97.44 285 ALA B O 1
ATOM 4488 N N . PRO B 1 286 ? 18.234 0.901 17.016 1 98.12 286 PRO B N 1
ATOM 4489 C CA . PRO B 1 286 ? 19.609 0.454 16.781 1 98.12 286 PRO B CA 1
ATOM 4490 C C . PRO B 1 286 ? 20.453 1.489 16.047 1 98.12 286 PRO B C 1
ATOM 4492 O O . PRO B 1 286 ? 19.906 2.482 15.547 1 98.12 286 PRO B O 1
ATOM 4495 N N . SER B 1 287 ? 21.703 1.259 15.922 1 98 287 SER B N 1
ATOM 4496 C CA . SER B 1 287 ? 22.719 2.244 15.539 1 98 287 SER B CA 1
ATOM 4497 C C . SER B 1 287 ? 22.453 2.775 14.133 1 98 287 SER B C 1
ATOM 4499 O O . SER B 1 287 ? 22.484 3.986 13.898 1 98 287 SER B O 1
ATOM 4501 N N . ASN B 1 288 ? 22.266 1.86 13.148 1 98.44 288 ASN B N 1
ATOM 4502 C CA . ASN B 1 288 ? 22.031 2.318 11.789 1 98.44 288 ASN B CA 1
ATOM 4503 C C . ASN B 1 288 ? 20.766 3.164 11.68 1 98.44 288 ASN B C 1
ATOM 4505 O O . ASN B 1 288 ? 20.734 4.141 10.93 1 98.44 288 ASN B O 1
ATOM 4509 N N . VAL B 1 289 ? 19.766 2.809 12.461 1 98.62 289 VAL B N 1
ATOM 4510 C CA . VAL B 1 289 ? 18.516 3.559 12.469 1 98.62 289 VAL B CA 1
ATOM 4511 C C . VAL B 1 289 ? 18.734 4.926 13.109 1 98.62 289 VAL B C 1
ATOM 4513 O O . VAL B 1 289 ? 18.203 5.934 12.633 1 98.62 289 VAL B O 1
ATOM 4516 N N . GLN B 1 290 ? 19.516 4.984 14.109 1 98.31 290 GLN B N 1
ATOM 4517 C CA . GLN B 1 290 ? 19.828 6.25 14.773 1 98.31 290 GLN B CA 1
ATOM 4518 C C . GLN B 1 290 ? 20.547 7.207 13.828 1 98.31 290 GLN B C 1
ATOM 4520 O O . GLN B 1 290 ? 20.25 8.398 13.805 1 98.31 290 GLN B O 1
ATOM 4525 N N . LYS B 1 291 ? 21.484 6.664 13.125 1 98.19 291 LYS B N 1
ATOM 4526 C CA . LYS B 1 291 ? 22.203 7.48 12.148 1 98.19 291 LYS B CA 1
ATOM 4527 C C . LYS B 1 291 ? 21.234 8.055 11.109 1 98.19 291 LYS B C 1
ATOM 4529 O O . LYS B 1 291 ? 21.344 9.227 10.75 1 98.19 291 LYS B O 1
ATOM 4534 N N . TRP B 1 292 ? 20.406 7.211 10.602 1 98.56 292 TRP B N 1
ATOM 4535 C CA . TRP B 1 292 ? 19.406 7.613 9.625 1 98.56 292 TRP B CA 1
ATOM 4536 C C . TRP B 1 292 ? 18.469 8.664 10.211 1 98.56 292 TRP B C 1
ATOM 4538 O O . TRP B 1 292 ? 18.141 9.656 9.555 1 98.56 292 TRP B O 1
ATOM 4548 N N . LEU B 1 293 ? 18.062 8.516 11.5 1 98.38 293 LEU B N 1
ATOM 4549 C CA . LEU B 1 293 ? 17.219 9.484 12.172 1 98.38 293 LEU B CA 1
ATOM 4550 C C . LEU B 1 293 ? 17.906 10.844 12.273 1 98.38 293 LEU B C 1
ATOM 4552 O O . LEU B 1 293 ? 17.266 11.883 12.125 1 98.38 293 LEU B O 1
ATOM 4556 N N . LYS B 1 294 ? 19.125 10.812 12.5 1 97.62 294 LYS B N 1
ATOM 4557 C CA . LYS B 1 294 ? 19.906 12.055 12.547 1 97.62 294 LYS B CA 1
ATOM 4558 C C . LYS B 1 294 ? 19.953 12.719 11.172 1 97.62 294 LYS B C 1
ATOM 4560 O O . LYS B 1 294 ? 19.875 13.945 11.07 1 97.62 294 LYS B O 1
ATOM 4565 N N . SER B 1 295 ? 20.156 11.891 10.133 1 97.88 295 SER B N 1
ATOM 4566 C CA . SER B 1 295 ? 20.125 12.422 8.773 1 97.88 295 SER B CA 1
ATOM 4567 C C . SER B 1 295 ? 18.781 13.086 8.477 1 97.88 295 SER B C 1
ATOM 4569 O O . SER B 1 295 ? 18.734 14.141 7.84 1 97.88 295 SER B O 1
ATOM 4571 N N . CYS B 1 296 ? 17.688 12.469 8.914 1 97.88 296 CYS B N 1
ATOM 4572 C CA . CYS B 1 296 ? 16.359 13.055 8.75 1 97.88 296 CYS B CA 1
ATOM 4573 C C . CYS B 1 296 ? 16.25 14.383 9.484 1 97.88 296 CYS B C 1
ATOM 4575 O O . CYS B 1 296 ? 15.75 15.367 8.93 1 97.88 296 CYS B O 1
ATOM 4577 N N . ALA B 1 297 ? 16.812 14.453 10.656 1 96.06 297 ALA B N 1
ATOM 4578 C CA . ALA B 1 297 ? 16.734 15.648 11.492 1 96.06 297 ALA B CA 1
ATOM 4579 C C . ALA B 1 297 ? 17.516 16.797 10.875 1 96.06 297 ALA B C 1
ATOM 4581 O O . ALA B 1 297 ? 17.281 17.969 11.195 1 96.06 297 ALA B O 1
ATOM 4582 N N . ALA B 1 298 ? 18.422 16.438 10.07 1 96.62 298 ALA B N 1
ATOM 4583 C CA . ALA B 1 298 ? 19.234 17.453 9.398 1 96.62 298 ALA B CA 1
ATOM 4584 C C . ALA B 1 298 ? 18.438 18.156 8.305 1 96.62 298 ALA B C 1
ATOM 4586 O O . ALA B 1 298 ? 18.828 19.219 7.824 1 96.62 298 ALA B O 1
ATOM 4587 N N . GLN B 1 299 ? 17.438 17.5 7.82 1 96.44 299 GLN B N 1
ATOM 4588 C CA . GLN B 1 299 ? 16.547 18.109 6.824 1 96.44 299 GLN B CA 1
ATOM 4589 C C . GLN B 1 299 ? 15.523 19.016 7.48 1 96.44 299 GLN B C 1
ATOM 4591 O O . GLN B 1 299 ? 14.891 18.641 8.469 1 96.44 299 GLN B O 1
ATOM 4596 N N . SER B 1 300 ? 15.312 20.219 6.91 1 95.88 300 SER B N 1
ATOM 4597 C CA . SER B 1 300 ? 14.477 21.25 7.531 1 95.88 300 SER B CA 1
ATOM 4598 C C . SER B 1 300 ? 13.031 20.781 7.664 1 95.88 300 SER B C 1
ATOM 4600 O O . SER B 1 300 ? 12.367 21.078 8.656 1 95.88 300 SER B O 1
ATOM 4602 N N . ASP B 1 301 ? 12.492 20.109 6.68 1 95.94 301 ASP B N 1
ATOM 4603 C CA . ASP B 1 301 ? 11.102 19.672 6.703 1 95.94 301 ASP B CA 1
ATOM 4604 C C . ASP B 1 301 ? 10.852 18.703 7.848 1 95.94 301 ASP B C 1
ATOM 4606 O O . ASP B 1 301 ? 9.859 18.812 8.57 1 95.94 301 ASP B O 1
ATOM 4610 N N . PHE B 1 302 ? 11.773 17.75 8.125 1 97.31 302 PHE B N 1
ATOM 4611 C CA . PHE B 1 302 ? 11.656 16.797 9.227 1 97.31 302 PHE B CA 1
ATOM 4612 C C . PHE B 1 302 ? 11.773 17.5 10.57 1 97.31 302 PHE B C 1
ATOM 4614 O O . PHE B 1 302 ? 11 17.219 11.492 1 97.31 302 PHE B O 1
ATOM 4621 N N . ARG B 1 303 ? 12.695 18.406 10.594 1 95.69 303 ARG B N 1
ATOM 4622 C CA . ARG B 1 303 ? 12.938 19.109 11.844 1 95.69 303 ARG B CA 1
ATOM 4623 C C . ARG B 1 303 ? 11.727 19.953 12.242 1 95.69 303 ARG B C 1
ATOM 4625 O O . ARG B 1 303 ? 11.312 19.938 13.406 1 95.69 303 ARG B O 1
ATOM 4632 N N . THR B 1 304 ? 11.219 20.625 11.305 1 94.62 304 THR B N 1
ATOM 4633 C CA . THR B 1 304 ? 10.055 21.469 11.57 1 94.62 304 THR B CA 1
ATOM 4634 C C . THR B 1 304 ? 8.875 20.609 12.031 1 94.62 304 THR B C 1
ATOM 4636 O O . THR B 1 304 ? 8.172 20.984 12.977 1 94.62 304 THR B O 1
ATOM 4639 N N . ALA B 1 305 ? 8.68 19.5 11.383 1 94.62 305 ALA B N 1
ATOM 4640 C CA . ALA B 1 305 ? 7.586 18.594 11.742 1 94.62 305 ALA B CA 1
ATOM 4641 C C . ALA B 1 305 ? 7.77 18.047 13.156 1 94.62 305 ALA B C 1
ATOM 4643 O O . ALA B 1 305 ? 6.816 17.984 13.93 1 94.62 305 ALA B O 1
ATOM 4644 N N . LEU B 1 306 ? 9.016 17.703 13.438 1 94.56 306 LEU B N 1
ATOM 4645 C CA . LEU B 1 306 ? 9.289 17.141 14.75 1 94.56 306 LEU B CA 1
ATOM 4646 C C . LEU B 1 306 ? 9.039 18.172 15.852 1 94.56 306 LEU B C 1
ATOM 4648 O O . LEU B 1 306 ? 8.5 17.844 16.906 1 94.56 306 LEU B O 1
ATOM 4652 N N . ASN B 1 307 ? 9.352 19.375 15.57 1 92.75 307 ASN B N 1
ATOM 4653 C CA . ASN B 1 307 ? 9.156 20.453 16.531 1 92.75 307 ASN B CA 1
ATOM 4654 C C . ASN B 1 307 ? 7.672 20.719 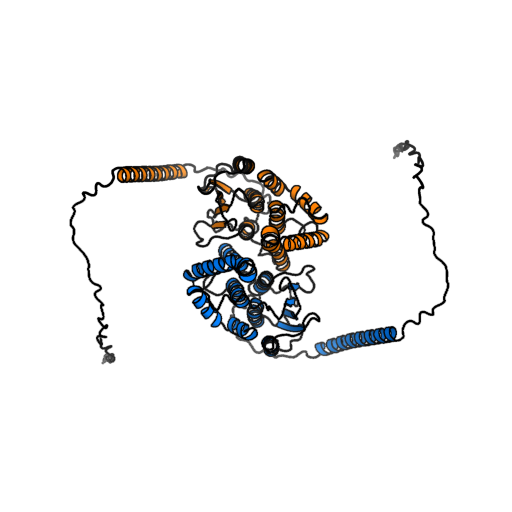16.797 1 92.75 307 ASN B C 1
ATOM 4656 O O . ASN B 1 307 ? 7.297 21.188 17.859 1 92.75 307 ASN B O 1
ATOM 4660 N N . ALA B 1 308 ? 6.871 20.359 15.797 1 92.25 308 ALA B N 1
ATOM 4661 C CA . ALA B 1 308 ? 5.434 20.594 15.906 1 92.25 308 ALA B CA 1
ATOM 4662 C C . ALA B 1 308 ? 4.785 19.562 16.812 1 92.25 308 ALA B C 1
ATOM 4664 O O . ALA B 1 308 ? 3.713 19.797 17.375 1 92.25 308 ALA B O 1
ATOM 4665 N N . VAL B 1 309 ? 5.355 18.359 16.969 1 86.94 309 VAL B N 1
ATOM 4666 C CA . VAL B 1 309 ? 4.668 17.266 17.672 1 86.94 309 VAL B CA 1
ATOM 4667 C C . VAL B 1 309 ? 5.477 16.844 18.891 1 86.94 309 VAL B C 1
ATOM 4669 O O . VAL B 1 309 ? 4.98 16.109 19.734 1 86.94 309 VAL B O 1
ATOM 4672 N N . ALA B 1 310 ? 6.723 16.969 18.938 1 73.75 310 ALA B N 1
ATOM 4673 C CA . ALA B 1 310 ? 7.527 16.578 20.094 1 73.75 310 ALA B CA 1
ATOM 4674 C C . ALA B 1 310 ? 7.734 17.75 21.047 1 73.75 310 ALA B C 1
ATOM 4676 O O . ALA B 1 310 ? 7.719 18.906 20.625 1 73.75 310 ALA B O 1
#

pLDDT: mean 72.58, std 27.9, range [22.55, 98.69]

Sequence (620 aa):
MSGTSGMFKLKPFYDFDKTQIDLPDCMFKMANIQGNSSQTNSGEVDPAVAALERRQEAILTDLRSMETEVAALTTKIQPNAQDKTSAPSTSASPSSSKLVSGGLHDVVIYANPNNPPYSLLVLYEQLKQQFRCLTKVHMHSSISSVPDKLIGYFNQNGGQPLLRMDAQLSITLIWKNVSQGPEMKIQANSQTPIQGEVNILRYLSRLLTPAYDASDDIITVANIDNFLDLASSTLLNGTSKEKAAGVRGLNSALGRGAWLVGSGPTVADIAVWSALHQTGLASGAPSNVQKWLKSCAAQSDFRTALNAVAMSGTSGMFKLKPFYDFDKTQIDLPDCMFKMANIQGNSSQTNSGEVDPAVAALERRQEAILTDLRSMETEVAALTTKIQPNAQDKTSAPSTSASPSSSKLVSGGLHDVVIYANPNNPPYSLLVLYEQLKQQFRCLTKVHMHSSISSVPDKLIGYFNQNGGQPLLRMDAQLSITLIWKNVSQGPEMKIQANSQTPIQGEVNILRYLSRLLTPAYDASDDIITVANIDNFLDLASSTLLNGTSKEKAAGVRGLNSALGRGAWLVGSGPTVADIAVWSALHQTGLASGAPSNVQKWLKSCAAQSDFRTALNAVA

InterPro domains:
  IPR036282 Glutathione S-transferase, C-terminal domain superfamily [SSF47616] (199-307)
  IPR041503 AIMP2, thioredoxin-like domain [PF18569] (103-195)
  IPR042360 Aminoacyl tRNA synthase complex-interacting multifunctional protein 2 [PTHR13438] (7-308)

Radius of gyration: 35.46 Å; Cα contacts (8 Å, |Δi|>4): 707; chains: 2; bounding box: 129×87×104 Å

Nearest PDB structures (foldseek):
  5a5h-assembly3_D  TM=8.919E-01  e=1.678E-20  Homo sapiens
  5a5h-assembly1_B  TM=8.882E-01  e=2.516E-20  Homo sapiens
  5a5h-assembly4_F  TM=9.062E-01  e=1.199E-19  Homo sapiens
  6iy6-assembly1_C  TM=9.191E-01  e=4.281E-19  Homo sapiens
  5y6l-assembly1_D  TM=8.877E-01  e=9.180E-18  Homo sapiens

Foldseek 3Di:
DCPDPDPPPPDPDDDPPPPPPPDDPPPPPPDPPVPCPPPVPPPPPPVVVVVVVVVVVVVVVVVVVVVVVVVVVVVPPPPPDDDPPPDPPPPVPPPQLPLDPPAEWEKEKEFALVQGQLLVLLLVVVCVVRWQEQEAEEEDPQDDDHDPLQVVLCVVVRGDPDDNNRGNYYYYYYHDPDPQGMWMDTPPDDPDIQDHSLSVLVVSLCSVPVCPVVPPPVVLNVQLVVLSCLLGVQLQPHDPVSNVVSLVVVLVCLVVHLENGPPDHDSSLSSNLSSCVSNVVQVVGDDSSVSSNVVQCVDPSSVSSVSSRD/DPPDPPDPPPDPPDPPDPPPPPPPPPPPPDDPVVPPPPPPPPPPPPVVVVVVVVVVVVVVVVVVVVVVVVVVVVVPPPPPPDDPPDDPPPPVPPPQLPLDPPAEWEKEKEFALVQGQLLVLLLVVVCVVRWQEQEAEEEDPQDDDHDPLLVVLCVVVRGDPDDNNRGNYYYYYYHDPDPQGMWMDTPPDDPDIQDHSLSVLVVSLCSVPVCPVVPPPVPLNVQLVVLSCLLGVQLQPHDPVSNVVSLVVVLVCLVVHLENGPPDDDSSLSSNLSSCVSNVVQVVGDDSSVSSNVVQCVDPSSVSSVSSRD

Solvent-accessible surface area (backbone atoms only — not comparable to full-atom values): 36098 Å² total; per-residue (Å²): 137,82,80,74,80,78,77,80,75,77,73,85,68,85,74,79,76,78,77,76,75,81,70,85,71,86,66,81,75,77,84,76,81,66,78,68,84,67,80,72,75,77,74,68,71,59,66,63,61,56,51,52,52,52,49,49,52,50,52,53,51,49,51,53,51,49,52,56,52,51,58,60,54,65,68,66,71,68,78,81,78,78,82,74,84,72,75,81,72,80,60,78,66,71,76,65,34,77,60,66,90,90,51,67,45,37,37,40,37,37,31,23,65,93,63,58,63,51,35,57,44,26,49,48,50,54,46,53,73,77,36,49,46,31,62,46,80,47,76,34,89,76,45,91,76,66,57,64,48,46,54,50,39,49,68,69,63,37,47,68,95,54,56,72,89,70,26,47,31,35,42,34,39,32,34,26,76,46,88,84,48,31,35,33,35,44,65,95,71,51,90,62,67,36,57,28,59,60,51,44,47,55,48,56,48,38,56,67,38,53,42,64,60,44,44,91,45,63,66,61,43,41,53,36,49,40,39,40,45,40,18,50,54,23,46,62,64,36,52,75,67,43,29,53,52,46,52,52,52,46,28,57,52,32,66,78,33,81,30,86,57,70,95,47,88,46,72,32,45,40,39,36,52,25,23,30,57,75,64,60,48,53,85,78,43,54,68,42,42,44,52,36,51,51,57,45,52,69,36,66,45,45,37,55,30,45,57,29,75,102,136,86,77,78,81,79,77,80,76,81,77,84,71,84,71,82,76,78,78,75,73,76,70,82,71,86,67,82,77,76,83,76,82,64,81,70,87,69,81,73,75,77,74,71,73,59,67,65,61,56,53,53,52,51,51,50,52,50,51,52,54,51,53,52,52,50,52,55,52,53,57,60,56,64,68,66,71,66,78,81,76,78,82,76,84,72,77,82,72,78,61,79,65,73,78,65,33,78,60,64,90,88,52,68,44,37,36,40,35,36,31,24,63,92,65,58,63,48,34,57,46,26,47,49,49,55,46,54,72,77,36,49,44,31,61,46,80,46,78,35,90,76,44,91,76,64,57,63,47,47,54,51,40,49,67,70,63,36,47,67,95,54,56,73,89,72,25,46,31,35,44,33,38,32,35,26,75,45,89,83,48,30,35,33,36,44,63,96,72,50,90,64,67,37,56,27,60,61,51,45,46,54,48,57,46,38,56,68,38,53,42,64,59,44,43,92,45,62,66,61,43,42,53,37,49,40,39,40,45,41,18,49,55,25,46,62,64,36,53,75,67,43,28,53,52,46,53,51,52,47,27,58,51,32,65,78,33,81,28,88,56,69,93,44,86,47,73,33,46,41,39,37,53,25,22,28,57,74,62,58,47,54,85,77,43,54,70,43,43,45,54,37,51,50,57,45,52,68,35,67,44,46,37,55,31,44,56,28,75,100

Organism: Strongylocentrotus purpuratus (NCBI:txid7668)

Secondary structure (DSSP, 8-state):
----------------------------------------------HHHHHHHHHHHHHHHHHHHHHHHHHHHHTT-----------------------SSSS-EEEEEEE-TTS--HHHHHHHHHHHHHS-EEEEEEE-TT-----HHHHHHHHHHS-----GGG-SEEEEEEE---TT--EEEETTT-SS-EESHHHHHHHHHHHH-GGGTTSS-HHHHHHHHHHHHIIIIIIITS-HHHHHHHHHHHHHHTTS-SSSSSSS--HHHHHHHHHHHHTT-STT--HHHHHHHHHHHTSHHHHHHHHHH-/----------------------------------------------HHHHHHHHHHHHHHHHHHHHHHHHHHHHTT-----------------------SSSS-EEEEEEE-TTS--HHHHHHHHHHHHHS-EEEEEEE-TT-----HHHHHHHHHHS-----GGG-SEEEEEEE---TT--EEEETTT-SS-EESHHHHHHHHHHHH-GGGTTSS-HHHHHHHHHHHHIIIIIIITS-HHHHHHHHHHHHHHTTS-SSSSSSS--HHHHHHHHHHHHTT-STT--HHHHHHHHHHHTSHHHHHHHHHH-